Protein AF-A0A2U1AQZ0-F1 (afdb_monomer_lite)

Secondary structure (DSSP, 8-state):
---------PPPTTSHHHHHHHHT--HHHHHHHHHHHHHHH--SSS-EESSPPPTT--EEEEEE-SSS-EE-TT-TTEEEEEEEEEEEEEGGGTHHHHHHHHHHT--SS--EEE-TTS-EEEEEEEEE---EEEEEEETTEEEEEEEEEEEEEEEEEEEE--GGGS---S-HHHHHHHHHHHH--HHHHHHHHHHHH-S-EESSPPSSSSEEEEEEEEE-----SS-EEEEEEEEEEESSTHHHHHHHHHHHTT-SEEEEEEE-TTS-EEEEEEEEE-SPPEEEEEEETTEEEEEEEEEEEEEE-TTT-B--GGGSPP---S--------HHHHHHHHHHHHHHHHTPEEPTT-SSSS--SPPTT--S-EEEEEEEEEEE-SSTT-EEEEEEEEEEES-HHHHHHHHHHHHTT-SEEEEEETTEEEEEEEEPPPEEEEEEETTEEEEEEEEEEEEEE-

Radius of gyration: 31.68 Å; chains: 1; bounding box: 84×57×79 Å

pLDDT: mean 73.65, std 16.55, range [21.44, 95.81]

Sequence (458 aa):
MMPDIQDVFLPDSSSNAAAELRRSVSARAVQNAVRDYLAANWCGSSPVTCDELPVDGDGIAVVFHSEGPVKSDQSGDLLSFVFNVTGRGAARVNFRDCFARLAAGCPEWGGKVTTQAGSEVWLHSLAAGSVSFEGREHQGVVKEFGSFTLTAEVAMSGSTFTPGECPEEEGAENAEKRLAYRAVDSGVVETALAAWFGGCTAGTLPEFGESVAVRVVSAEPFETAEHRDYTAKLEGRSVRGAAFLREMEERYNRLPVSGVTVALPGGSQVVFSALTADDNLEFGLETLLGCEFQTASFRFKVQIDPAESSFVPADYPEVIPPDRSAGRLNGVRLERALAGMIASQLRLKVDREVVRGGFGAPLPDASEPAVAAELTGLEAVNCPSGWKLTFTATLRDSDRTRLLDRLFLLESLLPRYEFMLDGFEVAALCKKSAALKSVSDRGRTLHQAQFPMELTIV

Foldseek 3Di:
DDPPPDPPPDDDLQDLVLQVLVLQDAPLVVLLQVLQVLQVLQPFPFHEEQDPAPLPGWYKHKYWDDPDWDDDPPDSQKTKTKTKIKGKDAPVRCCVVRVVCSQVVFDQAFAWGAGPLGKTWGFGGKHKADKDWDWDQRPNGTMIMIIIMIMTMTGSVGTGHDPVRHDDDDDPVLVVLVVLLVVPRQQLVQLQVCQVLDQADRDDDFPDDWGKGKGFRHWDHCPDSFKTKTKMKIKTKAPPPPVVVVSLVVSQVVPWDAFDWGADPQGWIWTWRTKHFPFDKDWDWDQDQNDIIIMIMGMIMTITGSVPTDDDPVSRPPPLPPDDDADPPPQVLLQVLVQVVLCVQLVFDADPPDPAFDDDDDDPPPQGKYKGKHFDDWDATPDSHKIKTKIKMKIKHLDPVSVVVSVVSVVVVPFDAQDDRPNFTWGTKHKDDKDWDWDDDPNGIMIMIIIMMIIMTD

Structure (mmCIF, N/CA/C/O backbone):
data_AF-A0A2U1AQZ0-F1
#
_entry.id   AF-A0A2U1AQZ0-F1
#
loop_
_atom_site.group_PDB
_atom_site.id
_atom_site.type_symbol
_atom_site.label_atom_id
_atom_site.label_alt_id
_atom_site.label_comp_id
_atom_site.label_asym_id
_atom_site.label_entity_id
_atom_site.label_seq_id
_atom_site.pdbx_PDB_ins_code
_atom_site.Cartn_x
_atom_site.Cartn_y
_atom_site.Cartn_z
_atom_site.occupancy
_atom_site.B_iso_or_equiv
_atom_site.auth_seq_id
_atom_site.auth_comp_id
_atom_site.auth_asym_id
_atom_site.auth_atom_id
_atom_site.pdbx_PDB_model_num
ATOM 1 N N . MET A 1 1 ? 2.197 35.858 -16.965 1.00 24.55 1 MET A N 1
ATOM 2 C CA . MET A 1 1 ? 1.067 34.935 -16.742 1.00 24.55 1 MET A CA 1
ATOM 3 C C . MET A 1 1 ? 1.687 33.607 -16.385 1.00 24.55 1 MET A C 1
ATOM 5 O O . MET A 1 1 ? 2.339 33.030 -17.243 1.00 24.55 1 MET A O 1
ATOM 9 N N . MET A 1 2 ? 1.622 33.218 -15.112 1.00 21.44 2 MET A N 1
ATOM 10 C CA . MET A 1 2 ? 1.990 31.858 -14.721 1.00 21.44 2 MET A CA 1
ATOM 11 C C . MET A 1 2 ? 0.925 30.904 -15.276 1.00 21.44 2 MET A C 1
ATOM 13 O O . MET A 1 2 ? -0.240 31.305 -15.306 1.00 21.44 2 MET A O 1
ATOM 17 N N . PRO A 1 3 ? 1.289 29.709 -15.765 1.00 24.69 3 PRO A N 1
ATOM 18 C CA . PRO A 1 3 ? 0.288 28.708 -16.084 1.00 24.69 3 PRO A CA 1
ATOM 19 C C . PRO A 1 3 ? -0.405 28.284 -14.786 1.00 24.69 3 PRO A C 1
ATOM 21 O O . PRO A 1 3 ? 0.263 28.100 -13.769 1.00 24.69 3 PRO A O 1
ATOM 24 N N . ASP A 1 4 ? -1.733 28.170 -14.833 1.00 23.14 4 ASP A N 1
ATOM 25 C CA . ASP A 1 4 ? -2.540 27.556 -13.782 1.00 23.14 4 ASP A CA 1
ATOM 26 C C . ASP A 1 4 ? -2.003 26.143 -13.523 1.00 23.14 4 ASP A C 1
ATOM 28 O O . ASP A 1 4 ? -2.201 25.227 -14.324 1.00 23.14 4 ASP A O 1
ATOM 32 N N . ILE A 1 5 ? -1.289 25.977 -12.410 1.00 26.52 5 ILE A N 1
ATOM 33 C CA . ILE A 1 5 ? -0.999 24.668 -11.840 1.00 26.52 5 ILE A CA 1
ATOM 34 C C . ILE A 1 5 ? -2.346 24.194 -11.302 1.00 26.52 5 ILE A C 1
ATOM 36 O O . ILE A 1 5 ? -2.809 24.667 -10.268 1.00 26.52 5 ILE A O 1
ATOM 40 N N . GLN A 1 6 ? -3.027 23.333 -12.059 1.00 24.72 6 GLN A N 1
ATOM 41 C CA . GLN A 1 6 ? -4.117 22.544 -11.497 1.00 24.72 6 GLN A CA 1
ATOM 42 C C . GLN A 1 6 ? -3.544 21.826 -10.274 1.00 24.72 6 GLN A C 1
ATOM 44 O O . GLN A 1 6 ? -2.473 21.231 -10.383 1.00 24.72 6 GLN A O 1
ATOM 49 N N . ASP A 1 7 ? -4.215 21.921 -9.126 1.00 24.97 7 ASP A N 1
ATOM 50 C CA . ASP A 1 7 ? -3.864 21.170 -7.920 1.00 24.97 7 ASP A CA 1
ATOM 51 C C . ASP A 1 7 ? -3.993 19.669 -8.227 1.00 24.97 7 ASP A C 1
ATOM 53 O O . ASP A 1 7 ? -5.033 19.041 -8.021 1.00 24.97 7 ASP A O 1
ATOM 57 N N . VAL A 1 8 ? -2.936 19.097 -8.802 1.00 31.83 8 VAL A N 1
ATOM 58 C CA . VAL A 1 8 ? -2.781 17.663 -9.002 1.00 31.83 8 VAL A CA 1
ATOM 59 C C . VAL A 1 8 ? -2.439 17.097 -7.635 1.00 31.83 8 VAL A C 1
ATOM 61 O O . VAL A 1 8 ? -1.357 17.329 -7.099 1.00 31.83 8 VAL A O 1
ATOM 64 N N . PHE A 1 9 ? -3.398 16.388 -7.048 1.00 30.55 9 PHE A N 1
ATOM 65 C CA . PHE A 1 9 ? -3.202 15.702 -5.782 1.00 30.55 9 PHE A CA 1
ATOM 66 C C . PHE A 1 9 ? -2.144 14.612 -5.984 1.00 30.55 9 PHE A C 1
ATOM 68 O O . PHE A 1 9 ? -2.383 13.613 -6.664 1.00 30.55 9 PHE A O 1
ATOM 75 N N . LEU A 1 10 ? -0.949 14.839 -5.441 1.00 35.53 10 LEU A N 1
ATOM 76 C CA . LEU A 1 10 ? 0.139 13.875 -5.494 1.00 35.53 10 LEU A CA 1
ATOM 77 C C . LEU A 1 10 ? -0.144 12.766 -4.478 1.00 35.53 10 LEU A C 1
ATOM 79 O O . LEU A 1 10 ? -0.310 13.057 -3.291 1.00 35.53 10 LEU A O 1
ATOM 83 N N . PRO A 1 11 ? -0.218 11.502 -4.913 1.00 31.84 11 PRO A N 1
ATOM 84 C CA . PRO A 1 11 ? -0.421 10.401 -3.996 1.00 31.84 11 PRO A CA 1
ATOM 85 C C . PRO A 1 11 ? 0.863 10.206 -3.171 1.00 31.84 11 PRO A C 1
ATOM 87 O O . PRO A 1 11 ? 1.969 10.476 -3.649 1.00 31.84 11 PRO A O 1
ATOM 90 N N . ASP A 1 12 ? 0.726 9.774 -1.915 1.00 38.12 12 ASP A N 1
ATOM 91 C CA . ASP A 1 12 ? 1.851 9.675 -0.978 1.00 38.12 12 ASP A CA 1
ATOM 92 C C . ASP A 1 12 ? 3.041 8.918 -1.577 1.00 38.12 12 ASP A C 1
ATOM 94 O O . ASP A 1 12 ? 2.874 7.992 -2.370 1.00 38.12 12 ASP A O 1
ATOM 98 N N . SER A 1 13 ? 4.270 9.268 -1.185 1.00 36.22 13 SER A N 1
ATOM 99 C CA . SER A 1 13 ? 5.472 8.684 -1.804 1.00 36.22 13 SER A CA 1
ATOM 100 C C . SER A 1 13 ? 5.581 7.152 -1.668 1.00 36.22 13 SER A C 1
ATOM 102 O O . SER A 1 13 ? 6.333 6.538 -2.430 1.00 36.22 13 SER A O 1
ATOM 104 N N . SER A 1 14 ? 4.817 6.563 -0.742 1.00 36.66 14 SER A N 1
ATOM 105 C CA . SER A 1 14 ? 4.641 5.131 -0.468 1.00 36.66 14 SER A CA 1
ATOM 106 C C . SER A 1 14 ? 3.403 4.499 -1.132 1.00 36.66 14 SER A C 1
ATOM 108 O O . SER A 1 14 ? 3.112 3.335 -0.874 1.00 36.66 14 SER A O 1
ATOM 110 N N . SER A 1 15 ? 2.651 5.248 -1.940 1.00 35.75 15 SER A N 1
ATOM 111 C CA . SER A 1 15 ? 1.410 4.798 -2.583 1.00 35.75 15 SER A CA 1
ATOM 112 C C . SER A 1 15 ? 1.653 4.084 -3.919 1.00 35.75 15 SER A C 1
ATOM 114 O O . SER A 1 15 ? 2.609 4.379 -4.642 1.00 35.75 15 SER A O 1
ATOM 116 N N . ASN A 1 16 ? 0.725 3.198 -4.295 1.00 39.28 16 ASN A N 1
ATOM 117 C CA . ASN A 1 16 ? 0.753 2.485 -5.577 1.00 39.28 16 ASN A CA 1
ATOM 118 C C . ASN A 1 16 ? 0.680 3.434 -6.782 1.00 39.28 16 ASN A C 1
ATOM 120 O O . ASN A 1 16 ? 1.383 3.218 -7.762 1.00 39.28 16 ASN A O 1
ATOM 124 N N . ALA A 1 17 ? -0.065 4.538 -6.681 1.00 38.0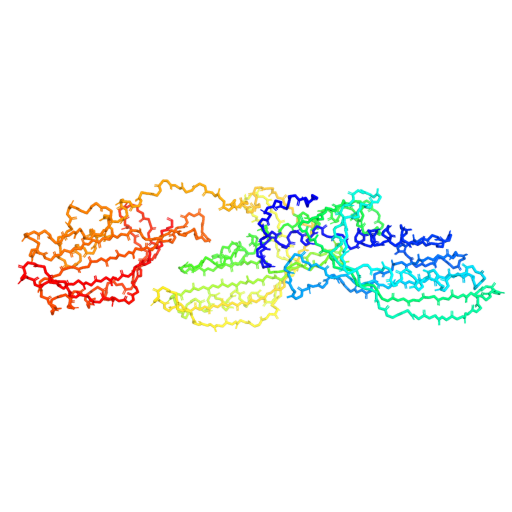9 17 ALA A N 1
ATOM 125 C CA . ALA A 1 17 ? -0.140 5.544 -7.740 1.00 38.09 17 ALA A CA 1
ATOM 126 C C . ALA A 1 17 ? 1.193 6.304 -7.925 1.00 38.09 17 ALA A C 1
ATOM 128 O O . ALA A 1 17 ? 1.600 6.577 -9.053 1.00 38.09 17 ALA A O 1
ATOM 129 N N . ALA A 1 18 ? 1.937 6.572 -6.842 1.00 40.16 18 ALA A N 1
ATOM 130 C CA . ALA A 1 18 ? 3.296 7.114 -6.938 1.00 40.16 18 ALA A CA 1
ATOM 131 C C . ALA A 1 18 ? 4.286 6.084 -7.514 1.00 40.16 18 ALA A C 1
ATOM 133 O O . ALA A 1 18 ? 5.198 6.446 -8.259 1.00 40.16 18 ALA A O 1
ATOM 134 N N . ALA A 1 19 ? 4.113 4.797 -7.198 1.00 42.16 19 ALA A N 1
ATOM 135 C CA . ALA A 1 19 ? 4.908 3.719 -7.779 1.00 42.16 19 ALA A CA 1
ATOM 136 C C . ALA A 1 19 ? 4.628 3.539 -9.283 1.00 42.16 19 ALA A C 1
ATOM 138 O O . ALA A 1 19 ? 5.570 3.394 -10.055 1.00 42.16 19 ALA A O 1
ATOM 139 N N . GLU A 1 20 ? 3.373 3.609 -9.726 1.00 46.31 20 GLU A N 1
ATOM 140 C CA . GLU A 1 20 ? 2.982 3.555 -11.142 1.00 46.31 20 GLU A CA 1
ATOM 141 C C . GLU A 1 20 ? 3.477 4.754 -11.953 1.00 46.31 20 GLU A C 1
ATOM 143 O O . GLU A 1 20 ? 4.012 4.574 -13.049 1.00 46.31 20 GLU A O 1
ATOM 148 N N . LEU A 1 21 ? 3.399 5.965 -11.394 1.00 45.94 21 LEU A N 1
ATOM 149 C CA . LEU A 1 21 ? 3.997 7.156 -12.001 1.00 45.94 21 LEU A CA 1
ATOM 150 C C . LEU A 1 21 ? 5.502 6.955 -12.237 1.00 45.94 21 LEU A C 1
ATOM 152 O O . LEU A 1 21 ? 5.993 7.233 -13.330 1.00 45.94 21 LEU A O 1
ATOM 156 N N . ARG A 1 22 ? 6.226 6.369 -11.274 1.00 50.69 22 ARG A N 1
ATOM 157 C CA . ARG A 1 22 ? 7.652 6.014 -11.423 1.00 50.69 22 ARG A CA 1
ATOM 158 C C . ARG A 1 22 ? 7.890 4.893 -12.444 1.00 50.69 22 ARG A C 1
ATOM 160 O O . ARG A 1 22 ? 8.871 4.959 -13.178 1.00 50.69 22 ARG A O 1
ATOM 167 N N . ARG A 1 23 ? 6.988 3.903 -12.547 1.00 48.38 23 ARG A N 1
ATOM 168 C CA . ARG A 1 23 ? 7.045 2.814 -13.554 1.00 48.38 23 ARG A CA 1
ATOM 169 C C . ARG A 1 23 ? 6.947 3.326 -14.994 1.00 48.38 23 ARG A C 1
ATOM 171 O O . ARG A 1 23 ? 7.411 2.644 -15.904 1.00 48.38 23 ARG A O 1
ATOM 178 N N . SER A 1 24 ? 6.353 4.501 -15.209 1.00 50.03 24 SER A N 1
ATOM 179 C CA . SER A 1 24 ? 6.234 5.112 -16.538 1.00 50.03 24 SER A CA 1
ATOM 180 C C . SER A 1 24 ? 7.510 5.816 -17.020 1.00 50.03 24 SER A C 1
ATOM 182 O O . SER A 1 24 ? 7.610 6.154 -18.199 1.00 50.03 24 SER A O 1
ATOM 184 N N . VAL A 1 25 ? 8.501 6.015 -16.143 1.00 58.69 25 VAL A N 1
ATOM 185 C CA . VAL A 1 25 ? 9.704 6.791 -16.460 1.00 58.69 25 VAL A CA 1
ATOM 186 C C . VAL A 1 25 ? 10.656 5.992 -17.331 1.00 58.69 25 VAL A C 1
ATOM 188 O O . VAL A 1 25 ? 11.231 4.991 -16.907 1.00 58.69 25 VAL A O 1
ATOM 191 N N . SER A 1 26 ? 10.882 6.472 -18.551 1.00 65.50 26 SER A N 1
ATOM 192 C CA . SER A 1 26 ? 11.928 5.936 -19.417 1.00 65.50 26 SER A CA 1
ATOM 193 C C . SER A 1 26 ? 13.223 6.720 -19.209 1.00 65.50 26 SER A C 1
ATOM 195 O O . SER A 1 26 ? 13.320 7.876 -19.619 1.00 65.50 26 SER A O 1
ATOM 197 N N . ALA A 1 27 ? 14.249 6.089 -18.624 1.00 69.38 27 ALA A N 1
ATOM 198 C CA . ALA A 1 27 ? 15.579 6.694 -18.480 1.00 69.38 27 ALA A CA 1
ATOM 199 C C . ALA A 1 27 ? 16.153 7.156 -19.833 1.00 69.38 27 ALA A C 1
ATOM 201 O O . ALA A 1 27 ? 16.787 8.204 -19.918 1.00 69.38 27 ALA A O 1
ATOM 202 N N . ARG A 1 28 ? 15.849 6.426 -20.914 1.00 71.88 28 ARG A N 1
ATOM 203 C CA . ARG A 1 28 ? 16.231 6.783 -22.285 1.00 71.88 28 ARG A CA 1
ATOM 204 C C . ARG A 1 28 ? 15.415 7.959 -22.836 1.00 71.88 28 ARG A C 1
ATOM 206 O O . ARG A 1 28 ? 15.978 8.783 -23.547 1.00 71.88 28 ARG A O 1
ATOM 213 N N . ALA A 1 29 ? 14.151 8.124 -22.446 1.00 73.25 29 ALA A N 1
ATOM 214 C CA . ALA A 1 29 ? 13.394 9.340 -22.763 1.00 73.25 29 ALA A CA 1
ATOM 215 C C . ALA A 1 29 ? 13.945 10.565 -22.014 1.00 73.25 29 ALA A C 1
ATOM 217 O O . ALA A 1 29 ? 14.075 11.635 -22.601 1.00 73.25 29 ALA A O 1
ATOM 218 N N . VAL A 1 30 ? 14.347 10.408 -20.746 1.00 77.81 30 VAL A N 1
ATOM 219 C CA . VAL A 1 30 ? 15.027 11.480 -19.995 1.00 77.81 30 VAL A CA 1
ATOM 220 C C . VAL A 1 30 ? 16.385 11.797 -20.631 1.00 77.81 30 VAL A C 1
ATOM 222 O O . VAL A 1 30 ? 16.708 12.963 -20.831 1.00 77.81 30 VAL A O 1
ATOM 225 N N . GLN A 1 31 ? 17.150 10.784 -21.043 1.00 80.38 31 GLN A N 1
ATOM 226 C CA . GLN A 1 31 ? 18.406 10.959 -21.778 1.00 80.38 31 GLN A CA 1
ATOM 227 C C . GLN A 1 31 ? 18.198 11.686 -23.118 1.00 80.38 31 GLN A C 1
ATOM 229 O O . GLN A 1 31 ? 18.979 12.575 -23.454 1.00 80.38 31 GLN A O 1
ATOM 234 N N . ASN A 1 32 ? 17.137 11.357 -23.863 1.00 81.25 32 ASN A N 1
ATOM 235 C CA . ASN A 1 32 ? 16.750 12.052 -25.093 1.00 81.25 32 ASN A CA 1
ATOM 236 C C . ASN A 1 32 ? 16.356 13.507 -24.816 1.00 81.25 32 ASN A C 1
ATOM 238 O O . ASN A 1 32 ? 16.777 14.395 -25.551 1.00 81.25 32 ASN A O 1
ATOM 242 N N . ALA A 1 33 ? 15.611 13.770 -23.741 1.00 82.81 33 ALA A N 1
ATOM 243 C CA . ALA A 1 33 ? 15.242 15.124 -23.340 1.00 82.81 33 ALA A CA 1
ATOM 244 C C . ALA A 1 33 ? 16.472 15.953 -22.942 1.00 82.81 33 ALA A C 1
ATOM 246 O O . ALA A 1 33 ? 16.607 17.099 -23.365 1.00 82.81 33 ALA A O 1
ATOM 247 N N . VAL A 1 34 ? 17.412 15.369 -22.194 1.00 85.62 34 VAL A N 1
ATOM 248 C CA . VAL A 1 34 ? 18.686 16.018 -21.853 1.00 85.62 34 VAL A CA 1
ATOM 249 C C . VAL A 1 34 ? 19.531 16.253 -23.108 1.00 85.62 34 VAL A C 1
ATOM 251 O O . VAL A 1 34 ? 20.087 17.339 -23.264 1.00 85.62 34 VAL A O 1
ATOM 254 N N . ARG A 1 35 ? 19.594 15.297 -24.045 1.00 87.31 35 ARG A N 1
ATOM 255 C CA . ARG A 1 35 ? 20.245 15.492 -25.352 1.00 87.31 35 ARG A CA 1
ATOM 256 C C . ARG A 1 35 ? 19.617 16.657 -26.108 1.00 87.31 35 ARG A C 1
ATOM 258 O O . ARG A 1 35 ? 20.353 17.524 -26.563 1.00 87.31 35 ARG A O 1
ATOM 265 N N . ASP A 1 36 ? 18.295 16.684 -26.246 1.00 85.50 36 ASP A N 1
ATOM 266 C CA . ASP A 1 36 ? 17.582 17.713 -27.012 1.00 85.50 36 ASP A CA 1
ATOM 267 C C . ASP A 1 36 ? 17.737 19.094 -26.362 1.00 85.50 36 ASP A C 1
ATOM 269 O O . ASP A 1 36 ? 17.965 20.090 -27.052 1.00 85.50 36 ASP A O 1
ATOM 273 N N . TYR A 1 37 ? 17.742 19.141 -25.028 1.00 85.75 37 TYR A N 1
ATOM 274 C CA . TYR A 1 37 ? 18.071 20.337 -24.262 1.00 85.75 37 TYR A CA 1
ATOM 275 C C . TYR A 1 37 ? 19.505 20.820 -24.525 1.00 85.75 37 TYR A C 1
ATOM 277 O O . TYR A 1 37 ? 19.726 21.996 -24.828 1.00 85.75 37 TYR A O 1
ATOM 285 N N . LEU A 1 38 ? 20.498 19.931 -24.425 1.00 85.44 38 LEU A N 1
ATOM 286 C CA . LEU A 1 38 ? 21.899 20.285 -24.660 1.00 85.44 38 LEU A CA 1
ATOM 287 C C . LEU A 1 38 ? 22.142 20.661 -26.123 1.00 85.44 38 LEU A C 1
ATOM 289 O O . LEU A 1 38 ? 22.879 21.606 -26.376 1.00 85.44 38 LEU A O 1
ATOM 293 N N . ALA A 1 39 ? 21.487 19.999 -27.076 1.00 84.56 39 ALA A N 1
ATOM 294 C CA . ALA A 1 39 ? 21.548 20.332 -28.496 1.00 84.56 39 ALA A CA 1
ATOM 295 C C . ALA A 1 39 ? 21.001 21.738 -28.780 1.00 84.56 39 ALA A C 1
ATOM 297 O O . ALA A 1 39 ? 21.612 22.482 -29.543 1.00 84.56 39 ALA A O 1
ATOM 298 N N . ALA A 1 40 ? 19.899 22.133 -28.133 1.00 82.62 40 ALA A N 1
ATOM 299 C CA . ALA A 1 40 ? 19.335 23.476 -28.267 1.00 82.62 40 ALA A CA 1
ATOM 300 C C . ALA A 1 40 ? 20.253 24.575 -27.698 1.00 82.62 40 ALA A C 1
ATOM 302 O O . ALA A 1 40 ? 20.236 25.706 -28.182 1.00 82.62 40 ALA A O 1
ATOM 303 N N . ASN A 1 41 ? 21.064 24.243 -26.689 1.00 80.81 41 ASN A N 1
ATOM 304 C CA . ASN A 1 41 ? 21.985 25.172 -26.025 1.00 80.81 41 ASN A CA 1
ATOM 305 C C . ASN A 1 41 ? 23.441 25.051 -26.515 1.00 80.81 41 ASN A C 1
ATOM 307 O O . ASN A 1 41 ? 24.318 25.812 -26.093 1.00 80.81 41 ASN A O 1
ATOM 311 N N . TRP A 1 42 ? 23.719 24.110 -27.418 1.00 83.06 42 TRP A N 1
ATOM 312 C CA . TRP A 1 42 ? 25.041 23.882 -27.979 1.00 83.06 42 TRP A CA 1
ATOM 313 C C . TRP A 1 42 ? 25.327 24.866 -29.114 1.00 83.06 42 TRP A C 1
ATOM 315 O O . TRP A 1 42 ? 24.656 24.892 -30.139 1.00 83.06 42 TRP A O 1
ATOM 325 N N . CYS A 1 43 ? 26.368 25.680 -28.936 1.00 77.25 43 CYS A N 1
ATOM 326 C CA . CYS A 1 43 ? 26.797 26.672 -29.926 1.00 77.25 43 CYS A CA 1
ATOM 327 C C . CYS A 1 43 ? 27.889 26.164 -30.885 1.00 77.25 43 CYS A C 1
ATOM 329 O O . CYS A 1 43 ? 28.376 26.933 -31.716 1.00 77.25 43 CYS A O 1
ATOM 331 N N . GLY A 1 44 ? 28.290 24.894 -30.769 1.00 75.00 44 GLY A N 1
ATOM 332 C CA . GLY A 1 44 ? 29.215 24.251 -31.700 1.00 75.00 44 GLY A CA 1
ATOM 333 C C . GLY A 1 44 ? 28.496 23.621 -32.897 1.00 75.00 44 GLY A C 1
ATOM 334 O O . GLY A 1 44 ? 27.292 23.400 -32.883 1.00 75.00 44 GLY A O 1
ATOM 335 N N . SER A 1 45 ? 29.246 23.309 -33.954 1.00 70.25 45 SER A N 1
ATOM 336 C CA . SER A 1 45 ? 28.699 22.721 -35.188 1.00 70.25 45 SER A CA 1
ATOM 337 C C . SER A 1 45 ? 28.544 21.196 -35.146 1.00 70.25 45 SER A C 1
ATOM 339 O O . SER A 1 45 ? 28.016 20.608 -36.086 1.00 70.25 45 SER A O 1
ATOM 341 N N . SER A 1 46 ? 29.064 20.547 -34.105 1.00 80.62 46 SER A N 1
ATOM 342 C CA . SER A 1 46 ? 29.073 19.087 -33.984 1.00 80.62 46 SER A CA 1
ATOM 343 C C . SER A 1 46 ? 27.786 18.564 -33.330 1.00 80.62 46 SER A C 1
ATOM 345 O O . SER A 1 46 ? 27.225 19.263 -32.487 1.00 80.62 46 SER A O 1
ATOM 347 N N . PRO A 1 47 ? 27.322 17.350 -33.672 1.00 81.88 47 PRO A N 1
ATOM 348 C CA . PRO A 1 47 ? 26.091 16.782 -33.125 1.00 81.88 47 PRO A CA 1
ATOM 349 C C . PRO A 1 47 ? 26.190 16.452 -31.627 1.00 81.88 47 PRO A C 1
ATOM 351 O O . PRO A 1 47 ? 27.268 16.147 -31.112 1.00 81.88 47 PRO A O 1
ATOM 354 N N . VAL A 1 48 ? 25.036 16.463 -30.952 1.00 82.88 48 VAL A N 1
ATOM 355 C CA . VAL A 1 48 ? 24.847 15.944 -29.588 1.00 82.88 48 VAL A CA 1
ATOM 356 C C . VAL A 1 48 ? 24.097 14.614 -29.679 1.00 82.88 48 VAL A C 1
ATOM 358 O O . VAL A 1 48 ? 23.080 14.518 -30.363 1.00 82.88 48 VAL A O 1
ATOM 361 N N . THR A 1 49 ? 24.603 13.584 -29.011 1.00 82.19 49 THR A N 1
ATOM 362 C CA . THR A 1 49 ? 24.150 12.188 -29.120 1.00 82.19 49 THR A CA 1
ATOM 363 C C . THR A 1 49 ? 23.933 11.574 -27.736 1.00 82.19 49 THR A C 1
ATOM 365 O O . THR A 1 49 ? 24.444 12.088 -26.743 1.00 82.19 49 THR A O 1
ATOM 368 N N . CYS A 1 50 ? 23.145 10.500 -27.656 1.00 72.38 50 CYS A N 1
ATOM 369 C CA . CYS A 1 50 ? 22.863 9.776 -26.407 1.00 72.38 50 CYS A CA 1
ATOM 370 C C . CYS A 1 50 ? 23.798 8.575 -26.180 1.00 72.38 50 CYS A C 1
ATOM 372 O O . CYS A 1 50 ? 23.709 7.920 -25.149 1.00 72.38 50 CYS A O 1
ATOM 374 N N . ASP A 1 51 ? 24.673 8.270 -27.134 1.00 75.00 51 ASP A N 1
ATOM 375 C CA . ASP A 1 51 ? 25.533 7.088 -27.105 1.00 75.00 51 ASP A CA 1
ATOM 376 C C . ASP A 1 51 ? 26.997 7.521 -27.188 1.00 75.00 51 ASP A C 1
ATOM 378 O O . ASP A 1 51 ? 27.286 8.681 -27.493 1.00 75.00 51 ASP A O 1
ATOM 382 N N . GLU A 1 52 ? 27.926 6.612 -26.886 1.00 74.62 52 GLU A N 1
ATOM 383 C CA . GLU A 1 52 ? 29.354 6.916 -26.974 1.00 74.62 52 GLU A CA 1
ATOM 384 C C . GLU A 1 52 ? 29.723 7.468 -28.356 1.00 74.62 52 GLU A C 1
ATOM 386 O O . GLU A 1 52 ? 29.233 7.012 -29.394 1.00 74.62 52 GLU A O 1
ATOM 391 N N . LEU A 1 53 ? 30.607 8.470 -28.376 1.00 75.62 53 LEU A N 1
ATOM 392 C CA . LEU A 1 53 ? 31.008 9.099 -29.628 1.00 75.62 53 LEU A CA 1
ATOM 393 C C . LEU A 1 53 ? 31.669 8.063 -30.551 1.00 75.62 53 LEU A C 1
ATOM 395 O O . LEU A 1 53 ? 32.628 7.404 -30.136 1.00 75.62 53 LEU A O 1
ATOM 399 N N . PRO A 1 54 ? 31.235 7.955 -31.821 1.00 72.00 54 PRO A N 1
ATOM 400 C CA . PRO A 1 54 ? 31.842 7.030 -32.766 1.00 72.00 54 PRO A CA 1
ATOM 401 C C . PRO A 1 54 ? 33.325 7.349 -32.940 1.00 72.00 54 PRO A C 1
ATOM 403 O O . PRO A 1 54 ? 33.741 8.508 -32.866 1.00 72.00 54 PRO A O 1
ATOM 406 N N . VAL A 1 55 ? 34.141 6.333 -33.225 1.00 68.81 55 VAL A N 1
ATOM 407 C CA . VAL A 1 55 ? 35.609 6.464 -33.291 1.00 68.81 55 VAL A CA 1
ATOM 408 C C . VAL A 1 55 ? 36.054 7.588 -34.240 1.00 68.81 55 VAL A C 1
ATOM 410 O O . VAL A 1 55 ? 37.000 8.301 -33.906 1.00 68.81 55 VAL A O 1
ATOM 413 N N . ASP A 1 56 ? 35.297 7.849 -35.309 1.00 68.81 56 ASP A N 1
ATOM 414 C CA . ASP A 1 56 ? 35.637 8.820 -36.360 1.00 68.81 56 ASP A CA 1
ATOM 415 C C . ASP A 1 56 ? 34.853 10.156 -36.285 1.00 68.81 56 ASP A C 1
ATOM 417 O O . ASP A 1 56 ? 35.146 11.081 -37.042 1.00 68.81 56 ASP A O 1
ATOM 421 N N . GLY A 1 57 ? 33.857 10.300 -35.394 1.00 71.94 57 GLY A N 1
ATOM 422 C CA . GLY A 1 57 ? 32.947 11.465 -35.363 1.00 71.94 57 GLY A CA 1
ATOM 423 C C . GLY A 1 57 ? 33.142 12.435 -34.190 1.00 71.94 57 GLY A C 1
ATOM 424 O O . GLY A 1 57 ? 33.191 12.025 -33.036 1.00 71.94 57 GLY A O 1
ATOM 425 N N . ASP A 1 58 ? 33.253 13.735 -34.451 1.00 81.69 58 ASP A N 1
ATOM 426 C CA . ASP A 1 58 ? 33.296 14.757 -33.391 1.00 81.69 58 ASP A CA 1
ATOM 427 C C . ASP A 1 58 ? 31.889 15.132 -32.920 1.00 81.69 58 ASP A C 1
ATOM 429 O O . ASP A 1 58 ? 30.936 15.062 -33.694 1.00 81.69 58 ASP A O 1
ATOM 433 N N . GLY A 1 59 ? 31.748 15.547 -31.662 1.00 84.38 59 GLY A N 1
ATOM 434 C CA . GLY A 1 59 ? 30.431 15.756 -31.066 1.00 84.38 59 GLY A CA 1
ATOM 435 C C . GLY A 1 59 ? 30.436 15.790 -29.550 1.00 84.38 59 GLY A C 1
ATOM 436 O O . GLY A 1 59 ? 31.488 15.857 -28.913 1.00 84.38 59 GLY A O 1
ATOM 437 N N . ILE A 1 60 ? 29.228 15.739 -29.001 1.00 85.50 60 ILE A N 1
ATOM 438 C CA . ILE A 1 60 ? 28.950 15.557 -27.579 1.00 85.50 60 ILE A CA 1
ATOM 439 C C . ILE A 1 60 ? 28.142 14.272 -27.418 1.00 85.50 60 ILE A C 1
ATOM 441 O O . ILE A 1 60 ? 27.196 14.034 -28.166 1.00 85.50 60 ILE A O 1
ATOM 445 N N . ALA A 1 61 ? 28.505 13.456 -26.442 1.00 85.06 61 ALA A N 1
ATOM 446 C CA . ALA A 1 61 ? 27.755 12.293 -26.007 1.00 85.06 61 ALA A CA 1
ATOM 447 C C . ALA A 1 61 ? 27.247 12.514 -24.584 1.00 85.06 61 ALA A C 1
ATOM 449 O O . ALA A 1 61 ? 27.993 12.943 -23.702 1.00 85.06 61 ALA A O 1
ATOM 450 N N . VAL A 1 62 ? 25.973 12.208 -24.373 1.00 84.19 62 VAL A N 1
ATOM 451 C CA . VAL A 1 62 ? 25.297 12.232 -23.078 1.00 84.19 62 VAL A CA 1
ATOM 452 C C . VAL A 1 62 ? 25.027 10.791 -22.700 1.00 84.19 62 VAL A C 1
ATOM 454 O O . VAL A 1 62 ? 24.103 10.188 -23.235 1.00 84.19 62 VAL A O 1
ATOM 457 N N . VAL A 1 63 ? 25.819 10.236 -21.792 1.00 79.81 63 VAL A N 1
ATOM 458 C CA . VAL A 1 63 ? 25.722 8.828 -21.389 1.00 79.81 63 VAL A CA 1
ATOM 459 C C . VAL A 1 63 ? 25.182 8.751 -19.968 1.00 79.81 63 VAL A C 1
ATOM 461 O O . VAL A 1 63 ? 25.520 9.581 -19.130 1.00 79.81 63 VAL A O 1
ATOM 464 N N . PHE A 1 64 ? 24.321 7.784 -19.677 1.00 74.00 64 PHE A N 1
ATOM 465 C CA . PHE A 1 64 ? 23.817 7.587 -18.320 1.00 74.00 64 PHE A CA 1
ATOM 466 C C . PHE A 1 64 ? 24.938 7.108 -17.380 1.00 74.00 64 PHE A C 1
ATOM 468 O O . PHE A 1 64 ? 25.766 6.293 -17.781 1.00 74.00 64 PHE A O 1
ATOM 475 N N . HIS A 1 65 ? 25.010 7.644 -16.156 1.00 61.41 65 HIS A N 1
ATOM 476 C CA . HIS A 1 65 ? 26.135 7.416 -15.234 1.00 61.41 65 HIS A CA 1
ATOM 477 C C . HIS A 1 65 ? 25.774 6.608 -13.972 1.00 61.41 65 HIS A C 1
ATOM 479 O O . HIS A 1 65 ? 26.649 6.394 -13.138 1.00 61.41 65 HIS A O 1
ATOM 485 N N . SER A 1 66 ? 24.530 6.143 -13.801 1.00 54.00 66 SER A N 1
ATOM 486 C CA . SER A 1 66 ? 24.113 5.378 -12.609 1.00 54.00 66 SER A CA 1
ATOM 487 C C . SER A 1 66 ? 23.285 4.127 -12.932 1.00 54.00 66 SER A C 1
ATOM 489 O O . SER A 1 66 ? 22.833 3.942 -14.055 1.00 54.00 66 SER A O 1
ATOM 491 N N . GLU A 1 67 ? 23.065 3.274 -11.925 1.00 48.53 67 GLU A N 1
ATOM 492 C CA . GLU A 1 67 ? 22.213 2.066 -11.976 1.00 48.53 67 GLU A CA 1
ATOM 493 C C . GLU A 1 67 ? 20.696 2.385 -11.959 1.00 48.53 67 GLU A C 1
ATOM 495 O O . GLU A 1 67 ? 19.863 1.488 -11.928 1.00 48.53 67 GLU A O 1
ATOM 500 N N . GLY A 1 68 ? 20.301 3.665 -12.003 1.00 49.72 68 GLY A N 1
ATOM 501 C CA . GLY A 1 68 ? 18.894 4.084 -12.003 1.00 49.72 68 GLY A CA 1
ATOM 502 C C . GLY A 1 68 ? 18.660 5.476 -11.399 1.00 49.72 68 GLY A C 1
ATOM 503 O O . GLY A 1 68 ? 19.613 6.119 -10.943 1.00 49.72 68 GLY A O 1
ATOM 504 N N . PRO A 1 69 ? 17.408 5.978 -11.419 1.00 59.53 69 PRO A N 1
ATOM 505 C CA . PRO A 1 69 ? 17.042 7.247 -10.791 1.00 59.53 69 PRO A CA 1
ATOM 506 C C . PRO A 1 69 ? 17.113 7.174 -9.263 1.00 59.53 69 PRO A C 1
ATOM 508 O O . PRO A 1 69 ? 16.642 6.214 -8.656 1.00 59.53 69 PRO A O 1
ATOM 511 N N . VAL A 1 70 ? 17.628 8.229 -8.632 1.00 61.03 70 VAL A N 1
ATOM 512 C CA . VAL A 1 70 ? 17.689 8.359 -7.169 1.00 61.03 70 VAL A CA 1
ATOM 513 C C . VAL A 1 70 ? 16.615 9.337 -6.699 1.00 61.03 70 VAL A C 1
ATOM 515 O O . VAL A 1 70 ? 16.386 10.379 -7.315 1.00 61.03 70 VAL A O 1
ATOM 518 N N . LYS A 1 71 ? 15.930 9.006 -5.601 1.00 57.50 71 LYS A N 1
ATOM 519 C CA . LYS A 1 71 ? 14.938 9.890 -4.976 1.00 57.50 71 LYS A CA 1
ATOM 520 C C . LYS A 1 71 ? 15.621 11.169 -4.478 1.00 57.50 71 LYS A C 1
ATOM 522 O O . LYS A 1 71 ? 16.650 11.082 -3.815 1.00 57.50 71 LYS A O 1
ATOM 527 N N . SER A 1 72 ? 15.036 12.335 -4.754 1.00 54.66 72 SER A N 1
ATOM 528 C CA . SER A 1 72 ? 15.475 13.576 -4.110 1.00 54.66 72 SER A CA 1
ATOM 529 C C . SER A 1 72 ? 14.872 13.677 -2.701 1.00 54.66 72 SER A C 1
ATOM 531 O O . SER A 1 72 ? 13.696 13.374 -2.485 1.00 54.66 72 SER A O 1
ATOM 533 N N . ASP A 1 73 ? 15.672 14.102 -1.721 1.00 47.44 73 ASP A N 1
ATOM 534 C CA . ASP A 1 73 ? 15.252 14.216 -0.314 1.00 47.44 73 ASP A CA 1
ATOM 535 C C . ASP A 1 73 ? 14.177 15.300 -0.084 1.00 47.44 73 ASP A C 1
ATOM 537 O O . ASP A 1 73 ? 13.605 15.389 1.003 1.00 47.44 73 ASP A O 1
ATOM 541 N N . GLN A 1 74 ? 13.894 16.133 -1.094 1.00 45.56 74 GLN A N 1
ATOM 542 C CA . GLN A 1 74 ? 13.085 17.348 -0.957 1.00 45.56 74 GLN A CA 1
ATOM 543 C C . GLN A 1 74 ? 11.624 17.188 -1.413 1.00 45.56 74 GLN A C 1
ATOM 545 O O . GLN A 1 74 ? 10.772 17.950 -0.958 1.00 45.56 74 GLN A O 1
ATOM 550 N N . SER A 1 75 ? 11.300 16.216 -2.278 1.00 51.78 75 SER A N 1
ATOM 551 C CA . SER A 1 75 ? 9.926 15.982 -2.753 1.00 51.78 75 SER A CA 1
ATOM 552 C C . SER A 1 75 ? 9.733 14.573 -3.322 1.00 51.78 75 SER A C 1
ATOM 554 O O . SER A 1 75 ? 10.587 14.053 -4.032 1.00 51.78 75 SER A O 1
ATOM 556 N N . GLY A 1 76 ? 8.570 13.960 -3.066 1.00 53.09 76 GLY A N 1
ATOM 557 C CA . GLY A 1 76 ? 8.189 12.667 -3.655 1.00 53.09 76 GLY A CA 1
ATOM 558 C C . GLY A 1 76 ? 7.931 12.696 -5.171 1.00 53.09 76 GLY A C 1
ATOM 559 O O . GLY A 1 76 ? 7.807 11.620 -5.760 1.00 53.09 76 GLY A O 1
ATOM 560 N N . ASP A 1 77 ? 7.861 13.896 -5.763 1.00 64.25 77 ASP A N 1
ATOM 561 C CA . ASP A 1 77 ? 7.592 14.178 -7.185 1.00 64.25 77 ASP A CA 1
ATOM 562 C C . ASP A 1 77 ? 8.869 14.325 -8.037 1.00 64.25 77 ASP A C 1
ATOM 564 O O . ASP A 1 77 ? 8.791 14.371 -9.263 1.00 64.25 77 ASP A O 1
ATOM 568 N N . LEU A 1 78 ? 10.049 14.401 -7.405 1.00 70.69 78 LEU A N 1
ATOM 569 C CA . LEU A 1 78 ? 11.320 14.642 -8.090 1.00 70.69 78 LEU A CA 1
ATOM 570 C C . LEU A 1 78 ? 12.191 13.384 -8.133 1.00 70.69 78 LEU A C 1
ATOM 572 O O . LEU A 1 78 ? 12.509 12.781 -7.103 1.00 70.69 78 LEU A O 1
ATOM 576 N N . LEU A 1 79 ? 12.626 13.022 -9.340 1.00 73.38 79 LEU A N 1
ATOM 577 C CA . LEU A 1 79 ? 13.617 11.971 -9.572 1.00 73.38 79 LEU A CA 1
ATOM 578 C C . LEU A 1 79 ? 14.919 12.578 -10.085 1.00 73.38 79 LEU A C 1
ATOM 580 O O . LEU A 1 79 ? 14.901 13.359 -11.033 1.00 73.38 79 LEU A O 1
ATOM 584 N N . SER A 1 80 ? 16.039 12.196 -9.476 1.00 79.00 80 SER A N 1
ATOM 585 C CA . SER A 1 80 ? 17.374 12.652 -9.853 1.00 79.00 80 SER A CA 1
ATOM 586 C C . SER A 1 80 ? 18.061 11.631 -10.758 1.00 79.00 80 SER A C 1
ATOM 588 O O . SER A 1 80 ? 18.144 10.444 -10.433 1.00 79.00 80 SER A O 1
ATOM 590 N N . PHE A 1 81 ? 18.558 12.101 -11.898 1.00 79.56 81 PHE A N 1
ATOM 591 C CA . PHE A 1 81 ? 19.290 11.332 -12.898 1.00 79.56 81 PHE A CA 1
ATOM 592 C C . PHE A 1 81 ? 20.693 11.904 -13.048 1.00 79.56 81 PHE A C 1
ATOM 594 O O . PHE A 1 81 ? 20.860 13.119 -13.143 1.00 79.56 81 PHE A O 1
ATOM 601 N N . VAL A 1 82 ? 21.698 11.033 -13.119 1.00 83.44 82 VAL A N 1
ATOM 602 C CA . VAL A 1 82 ? 23.092 11.446 -13.297 1.00 83.44 82 VAL A CA 1
ATOM 603 C C . VAL A 1 82 ? 23.582 10.985 -14.663 1.00 83.44 82 VAL A C 1
ATOM 605 O O . VAL A 1 82 ? 23.519 9.805 -15.003 1.00 83.44 82 VAL A O 1
ATOM 608 N N . PHE A 1 83 ? 24.091 11.928 -15.445 1.00 84.94 83 PHE A N 1
ATOM 609 C CA . PHE A 1 83 ? 24.649 11.713 -16.772 1.00 84.94 83 PHE A CA 1
ATOM 610 C C . PHE A 1 83 ? 26.125 12.091 -16.789 1.00 84.94 83 PHE A C 1
ATOM 612 O O . PHE A 1 83 ? 26.565 13.007 -16.096 1.00 84.94 83 PHE A O 1
ATOM 619 N N . ASN A 1 84 ? 26.887 11.412 -17.631 1.00 86.75 84 ASN A N 1
ATOM 620 C CA . ASN A 1 84 ? 28.239 11.783 -17.987 1.00 86.75 84 ASN A CA 1
ATOM 621 C C . ASN A 1 84 ? 28.206 12.405 -19.384 1.00 86.75 84 ASN A C 1
ATOM 623 O O . ASN A 1 84 ? 27.865 11.741 -20.367 1.00 86.75 84 ASN A O 1
ATOM 627 N N . VAL A 1 85 ? 28.527 13.693 -19.468 1.00 87.44 85 VAL A N 1
ATOM 628 C CA . VAL A 1 85 ? 28.580 14.421 -20.734 1.00 87.44 85 VAL A CA 1
ATOM 629 C C . VAL A 1 85 ? 30.029 14.471 -21.178 1.00 87.44 85 VAL A C 1
ATOM 631 O O . VAL A 1 85 ? 30.873 15.083 -20.524 1.00 87.44 85 VAL A O 1
ATOM 634 N N . THR A 1 86 ? 30.323 13.825 -22.299 1.00 88.69 86 THR A N 1
ATOM 635 C CA . THR A 1 86 ? 31.654 13.812 -22.908 1.00 88.69 86 THR A CA 1
ATOM 636 C C . THR A 1 86 ? 31.603 14.507 -24.255 1.00 88.69 86 THR A C 1
ATOM 638 O O . THR A 1 86 ? 30.588 14.481 -24.942 1.00 88.69 86 THR A O 1
ATOM 641 N N . GLY A 1 87 ? 32.684 15.163 -24.651 1.00 86.62 87 GLY A N 1
ATOM 642 C CA . GLY A 1 87 ? 32.758 15.812 -25.948 1.00 86.62 87 GLY A CA 1
ATOM 643 C C . GLY A 1 87 ? 34.136 15.685 -26.567 1.00 86.62 87 GLY A C 1
ATOM 644 O O . GLY A 1 87 ? 35.143 15.636 -25.860 1.00 86.62 87 GLY A O 1
ATOM 645 N N . ARG A 1 88 ? 34.168 15.653 -27.897 1.00 87.19 88 ARG A N 1
ATOM 646 C CA . ARG A 1 88 ? 35.389 15.610 -28.701 1.00 87.19 88 ARG A CA 1
ATOM 647 C C . ARG A 1 88 ? 35.304 16.629 -29.826 1.00 87.19 88 ARG A C 1
ATOM 649 O O . ARG A 1 88 ? 34.332 16.641 -30.581 1.00 87.19 88 ARG A O 1
ATOM 656 N N . GLY A 1 89 ? 36.345 17.443 -29.972 1.00 82.25 89 GLY A N 1
ATOM 657 C CA . GLY A 1 89 ? 36.430 18.426 -31.047 1.00 82.25 89 GLY A CA 1
ATOM 658 C C . GLY A 1 89 ? 37.858 18.841 -31.383 1.00 82.25 89 GLY A C 1
ATOM 659 O O . GLY A 1 89 ? 38.807 18.592 -30.640 1.00 82.25 89 GLY A O 1
ATOM 660 N N . ALA A 1 90 ? 38.026 19.490 -32.534 1.00 72.44 90 ALA A N 1
ATOM 661 C CA . ALA A 1 90 ? 39.302 20.082 -32.910 1.00 72.44 90 ALA A CA 1
ATOM 662 C C . ALA A 1 90 ? 39.564 21.371 -32.108 1.00 72.44 90 ALA A C 1
ATOM 664 O O . ALA A 1 90 ? 38.719 22.268 -32.075 1.00 72.44 90 ALA A O 1
ATOM 665 N N . ALA A 1 91 ? 40.776 21.513 -31.557 1.00 61.44 91 ALA A N 1
ATOM 666 C CA . ALA A 1 91 ? 41.190 22.666 -30.741 1.00 61.44 91 ALA A CA 1
ATOM 667 C C . ALA A 1 91 ? 41.008 24.035 -31.439 1.00 61.44 91 ALA A C 1
ATOM 669 O O . ALA A 1 91 ? 40.882 25.069 -30.793 1.00 61.44 91 ALA A O 1
ATOM 670 N N . ARG A 1 92 ? 40.978 24.061 -32.781 1.00 55.91 92 ARG A N 1
ATOM 671 C CA . ARG A 1 92 ? 40.814 25.287 -33.586 1.00 55.91 92 ARG A CA 1
ATOM 672 C C . ARG A 1 92 ? 39.383 25.843 -33.626 1.00 55.91 92 ARG A C 1
ATOM 674 O O . ARG A 1 92 ? 39.206 26.949 -34.123 1.00 55.91 92 ARG A O 1
ATOM 681 N N . VAL A 1 93 ? 38.373 25.104 -33.158 1.00 58.88 93 VAL A N 1
ATOM 682 C CA . VAL A 1 93 ? 36.943 25.409 -33.400 1.00 58.88 93 VAL A CA 1
ATOM 683 C C . VAL A 1 93 ? 36.246 25.997 -32.159 1.00 58.88 93 VAL A C 1
ATOM 685 O O . VAL A 1 93 ? 35.039 25.889 -32.011 1.00 58.88 93 VAL A O 1
ATOM 688 N N . ASN A 1 94 ? 36.981 26.628 -31.236 1.00 72.00 94 ASN A N 1
ATOM 689 C CA . ASN A 1 94 ? 36.433 27.149 -29.968 1.00 72.00 94 ASN A CA 1
ATOM 690 C C . ASN A 1 94 ? 35.677 26.086 -29.135 1.00 72.00 94 ASN A C 1
ATOM 692 O O . ASN A 1 94 ? 34.838 26.433 -28.306 1.00 72.00 94 ASN A O 1
ATOM 696 N N . PHE A 1 95 ? 35.973 24.792 -29.334 1.00 81.06 95 PHE A N 1
ATOM 697 C CA . PHE A 1 95 ? 35.275 23.682 -28.677 1.00 81.06 95 PHE A CA 1
ATOM 698 C C . PHE A 1 95 ? 35.305 23.824 -27.153 1.00 81.06 95 PHE A C 1
ATOM 700 O O . PHE A 1 95 ? 34.259 23.750 -26.516 1.00 81.06 95 PHE A O 1
ATOM 707 N N . ARG A 1 96 ? 36.481 24.112 -26.582 1.00 83.25 96 ARG A N 1
ATOM 708 C CA . ARG A 1 96 ? 36.660 24.327 -25.142 1.00 83.25 96 ARG A CA 1
ATOM 709 C C . ARG A 1 96 ? 35.752 25.422 -24.581 1.00 83.25 96 ARG A C 1
ATOM 711 O O . ARG A 1 96 ? 35.110 25.213 -23.556 1.00 83.25 96 ARG A O 1
ATOM 718 N N . ASP A 1 97 ? 35.662 26.557 -25.271 1.00 83.12 97 ASP A N 1
ATOM 719 C CA . ASP A 1 97 ? 34.841 27.692 -24.843 1.00 83.12 97 ASP A CA 1
ATOM 720 C C . ASP A 1 97 ? 33.347 27.386 -24.980 1.00 83.12 97 ASP A C 1
ATOM 722 O O . ASP A 1 97 ? 32.566 27.686 -24.076 1.00 83.12 97 ASP A O 1
ATOM 726 N N . CYS A 1 98 ? 32.940 26.751 -26.082 1.00 83.50 98 CYS A N 1
ATOM 727 C CA . CYS A 1 98 ? 31.563 26.312 -26.300 1.00 83.50 98 CYS A CA 1
ATOM 728 C C . CYS A 1 98 ? 31.132 25.261 -25.264 1.00 83.50 98 CYS A C 1
ATOM 730 O O . CYS A 1 98 ? 30.026 25.340 -24.735 1.00 83.50 98 CYS A O 1
ATOM 732 N N . PHE A 1 99 ? 32.005 24.305 -24.939 1.00 85.81 99 PHE A N 1
ATOM 733 C CA . PHE A 1 99 ? 31.731 23.212 -24.003 1.00 85.81 99 PHE A CA 1
ATOM 734 C C . PHE A 1 99 ? 31.698 23.698 -22.551 1.00 85.81 99 PHE A C 1
ATOM 736 O O . PHE A 1 99 ? 30.797 23.335 -21.798 1.00 85.81 99 PHE A O 1
ATOM 743 N N . ALA A 1 100 ? 32.601 24.609 -22.175 1.00 85.38 100 ALA A N 1
ATOM 744 C CA . ALA A 1 100 ? 32.555 25.266 -20.871 1.00 85.38 100 ALA A CA 1
ATOM 745 C C . ALA A 1 100 ? 31.301 26.145 -20.707 1.00 85.38 100 ALA A C 1
ATOM 747 O O . ALA A 1 100 ? 30.694 26.151 -19.637 1.00 85.38 100 ALA A O 1
ATOM 748 N N . ARG A 1 101 ? 30.876 26.855 -21.765 1.00 84.50 101 ARG A N 1
ATOM 749 C CA . ARG A 1 101 ? 29.619 27.625 -21.758 1.00 84.50 101 ARG A CA 1
ATOM 750 C C . ARG A 1 101 ? 28.386 26.737 -21.657 1.00 84.50 101 ARG A C 1
ATOM 752 O O . ARG A 1 101 ? 27.445 27.133 -20.984 1.00 84.50 101 ARG A O 1
ATOM 759 N N . LEU A 1 102 ? 28.391 25.563 -22.289 1.00 83.94 102 LEU A N 1
ATOM 760 C CA . LEU A 1 102 ? 27.293 24.600 -22.184 1.00 83.94 102 LEU A CA 1
ATOM 761 C C . LEU A 1 102 ? 27.109 24.128 -20.733 1.00 83.94 102 LEU A C 1
ATOM 763 O O . LEU A 1 102 ? 25.995 24.159 -20.220 1.00 83.94 102 LEU A O 1
ATOM 767 N N . ALA A 1 103 ? 28.202 23.770 -20.051 1.00 84.00 103 ALA A N 1
ATOM 768 C CA . ALA A 1 103 ? 28.159 23.388 -18.640 1.00 84.00 103 ALA A CA 1
ATOM 769 C C . ALA A 1 103 ? 27.730 24.559 -17.734 1.00 84.00 103 ALA A C 1
ATOM 771 O O . ALA A 1 103 ? 26.872 24.392 -16.875 1.00 84.00 103 ALA A O 1
ATOM 772 N N . ALA A 1 104 ? 28.268 25.763 -17.963 1.00 81.25 104 ALA A N 1
ATOM 773 C CA . ALA A 1 104 ? 27.919 26.955 -17.183 1.00 81.25 104 ALA A CA 1
ATOM 774 C C . ALA A 1 104 ? 26.493 27.482 -17.447 1.00 81.25 104 ALA A C 1
ATOM 776 O O . ALA A 1 104 ? 25.955 28.219 -16.627 1.00 81.25 104 ALA A O 1
ATOM 777 N N . GLY A 1 105 ? 25.907 27.147 -18.599 1.00 72.06 105 GLY A N 1
ATOM 778 C CA . GLY A 1 105 ? 24.570 27.565 -19.024 1.00 72.06 105 GLY A CA 1
ATOM 779 C C . GLY A 1 105 ? 23.449 26.596 -18.641 1.00 72.06 105 GLY A C 1
ATOM 780 O O . GLY A 1 105 ? 22.299 26.853 -18.992 1.00 72.06 105 GLY A O 1
ATOM 781 N N . CYS A 1 106 ? 23.754 25.491 -17.951 1.00 73.50 106 CYS A N 1
ATOM 782 C CA . CYS A 1 106 ? 22.733 24.626 -17.359 1.00 73.50 106 CYS A CA 1
ATOM 783 C C . CYS A 1 106 ? 22.009 25.406 -16.232 1.00 73.50 106 CYS A C 1
ATOM 785 O O . CYS A 1 106 ? 22.680 25.881 -15.315 1.00 73.50 106 CYS A O 1
ATOM 787 N N . PRO A 1 107 ? 20.686 25.637 -16.319 1.00 55.59 107 PRO A N 1
ATOM 788 C CA . PRO A 1 107 ? 19.975 26.579 -15.461 1.00 55.59 107 PRO A CA 1
ATOM 789 C C . PRO A 1 107 ? 19.642 25.996 -14.085 1.00 55.59 107 PRO A C 1
ATOM 791 O O . PRO A 1 107 ? 19.375 24.804 -13.949 1.00 55.59 107 PRO A O 1
ATOM 794 N N . GLU A 1 108 ? 19.528 26.883 -13.090 1.00 57.59 108 GLU A N 1
ATOM 795 C CA . GLU A 1 108 ? 19.024 26.548 -11.749 1.00 57.59 108 GLU A CA 1
ATOM 796 C C . GLU A 1 108 ? 17.555 26.062 -11.767 1.00 57.59 108 GLU A C 1
ATOM 798 O O . GLU A 1 108 ? 17.191 25.282 -10.894 1.00 57.59 108 GLU A O 1
ATOM 803 N N . TRP A 1 109 ? 16.741 26.432 -12.776 1.00 54.06 109 TRP A N 1
ATOM 804 C CA . TRP A 1 109 ? 15.367 25.942 -13.015 1.00 54.06 109 TRP A CA 1
ATOM 805 C C . TRP A 1 109 ? 15.195 25.446 -14.458 1.00 54.06 109 TRP A C 1
ATOM 807 O O . TRP A 1 109 ? 15.448 26.188 -15.410 1.00 54.06 109 TRP A O 1
ATOM 817 N N . GLY A 1 110 ? 14.750 24.204 -14.631 1.00 57.97 110 GLY A N 1
ATOM 818 C CA . GLY A 1 110 ? 14.467 23.622 -15.940 1.00 57.97 110 GLY A CA 1
ATOM 819 C C . GLY A 1 110 ? 13.045 23.914 -16.450 1.00 57.97 110 GLY A C 1
ATOM 820 O O . GLY A 1 110 ? 12.209 24.518 -15.774 1.00 57.97 110 GLY A O 1
ATOM 821 N N . GLY A 1 111 ? 12.789 2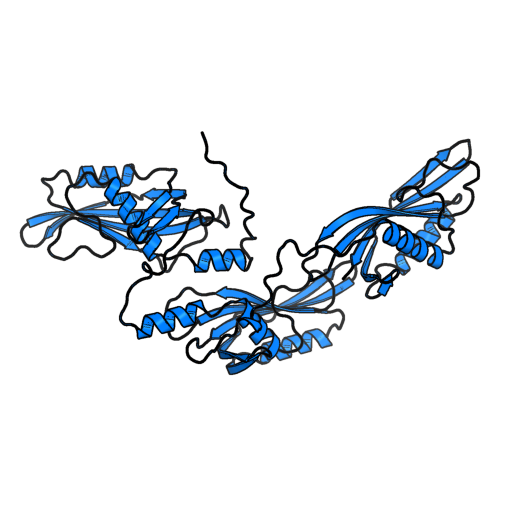3.508 -17.696 1.00 71.81 111 GLY A N 1
ATOM 822 C CA . GLY A 1 111 ? 11.503 23.652 -18.376 1.00 71.81 111 GLY A CA 1
ATOM 823 C C . GLY A 1 111 ? 11.081 22.369 -19.090 1.00 71.81 111 GLY A C 1
ATOM 824 O O . GLY A 1 111 ? 11.805 21.373 -19.104 1.00 71.81 111 GLY A O 1
ATOM 825 N N . LYS A 1 112 ? 9.894 22.400 -19.700 1.00 81.31 112 LYS A N 1
ATOM 826 C CA . LYS A 1 112 ? 9.349 21.280 -20.474 1.00 81.31 112 LYS A CA 1
ATOM 827 C C . LYS A 1 112 ? 10.149 21.061 -21.759 1.00 81.31 112 LYS A C 1
ATOM 829 O O . LYS A 1 112 ? 10.269 21.982 -22.567 1.00 81.31 112 LYS A O 1
ATOM 834 N N . VAL A 1 113 ? 10.635 19.843 -21.970 1.00 81.94 113 VAL A N 1
ATOM 835 C CA . VAL A 1 113 ? 11.315 19.421 -23.199 1.00 81.94 113 VAL A CA 1
ATOM 836 C C . VAL A 1 113 ? 10.495 18.327 -23.864 1.00 81.94 113 VAL A C 1
ATOM 838 O O . VAL A 1 113 ? 10.182 17.317 -23.241 1.00 81.94 113 VAL A O 1
ATOM 841 N N . THR A 1 114 ? 10.153 18.518 -25.134 1.00 81.00 114 THR A N 1
ATOM 842 C CA . THR A 1 114 ? 9.490 17.487 -25.937 1.00 81.00 114 THR A CA 1
ATOM 843 C C . THR A 1 114 ? 10.539 16.753 -26.760 1.00 81.00 114 THR A C 1
ATOM 845 O O . THR A 1 114 ? 11.219 17.376 -27.578 1.00 81.00 114 THR A O 1
ATOM 848 N N . THR A 1 115 ? 10.681 15.447 -26.541 1.00 78.25 115 THR A N 1
ATOM 849 C CA . THR A 1 115 ? 11.587 14.599 -27.319 1.00 78.25 115 THR A CA 1
ATOM 850 C C . THR A 1 115 ? 11.041 14.378 -28.725 1.00 78.25 115 THR A C 1
ATOM 852 O O . THR A 1 115 ? 9.840 14.501 -28.979 1.00 78.25 115 THR A O 1
ATOM 855 N N . GLN A 1 116 ? 11.909 13.996 -29.663 1.00 71.69 116 GLN A N 1
ATOM 856 C CA . GLN A 1 116 ? 11.485 13.691 -31.036 1.00 71.69 116 GLN A CA 1
ATOM 857 C C . GLN A 1 116 ? 10.451 12.558 -31.136 1.00 71.69 116 GLN A C 1
ATOM 859 O O . GLN A 1 116 ? 9.653 12.562 -32.073 1.00 71.69 116 GLN A O 1
ATOM 864 N N . ALA A 1 117 ? 10.428 11.612 -30.193 1.00 65.38 117 ALA A N 1
ATOM 865 C CA . ALA A 1 117 ? 9.426 10.547 -30.182 1.00 65.38 117 ALA A CA 1
ATOM 866 C C . ALA A 1 117 ? 8.096 10.957 -29.520 1.00 65.38 117 ALA A C 1
ATOM 868 O O . ALA A 1 117 ? 7.150 10.171 -29.519 1.00 65.38 117 ALA A O 1
ATOM 869 N N . GLY A 1 118 ? 8.012 12.179 -28.982 1.00 67.81 118 GLY A N 1
ATOM 870 C CA . GLY A 1 118 ? 6.791 12.744 -28.412 1.00 67.81 118 GLY A CA 1
ATOM 871 C C . GLY A 1 118 ? 6.648 12.594 -26.898 1.00 67.81 118 GLY A C 1
ATOM 872 O O . GLY A 1 118 ? 5.575 12.897 -26.383 1.00 67.81 118 GLY A O 1
ATOM 873 N N . SER A 1 119 ? 7.688 12.159 -26.178 1.00 72.31 119 SER A N 1
ATOM 874 C CA . SER A 1 119 ? 7.694 12.261 -24.714 1.00 72.31 119 SER A CA 1
ATOM 875 C C . SER A 1 119 ? 7.823 13.723 -24.310 1.00 72.31 119 SER A C 1
ATOM 877 O O . SER A 1 119 ? 8.625 14.466 -24.874 1.00 72.31 119 SER A O 1
ATOM 879 N N . GLU A 1 120 ? 7.070 14.144 -23.309 1.00 79.06 120 GLU A N 1
ATOM 880 C CA . GLU A 1 120 ? 7.193 15.465 -22.718 1.00 79.06 120 GLU A CA 1
ATOM 881 C C . GLU A 1 120 ? 7.842 15.335 -21.344 1.00 79.06 120 GLU A C 1
ATOM 883 O O . GLU A 1 120 ? 7.213 14.855 -20.414 1.00 79.06 120 GLU A O 1
ATOM 888 N N . VAL A 1 121 ? 9.094 15.752 -21.191 1.00 79.88 121 VAL A N 1
ATOM 889 C CA . VAL A 1 121 ? 9.838 15.619 -19.933 1.00 79.88 121 VAL A CA 1
ATOM 890 C C . VAL A 1 121 ? 9.979 16.986 -19.279 1.00 79.88 121 VAL A C 1
ATOM 892 O O . VAL A 1 121 ? 10.499 17.926 -19.883 1.00 79.88 121 VAL A O 1
ATOM 895 N N . TRP A 1 122 ? 9.526 17.109 -18.034 1.00 82.94 122 TRP A N 1
ATOM 896 C CA . TRP A 1 122 ? 9.660 18.331 -17.252 1.00 82.94 122 TRP A CA 1
ATOM 897 C C . TRP A 1 122 ? 10.945 18.293 -16.426 1.00 82.94 122 TRP A C 1
ATOM 899 O O . TRP A 1 122 ? 11.001 17.683 -15.359 1.00 82.94 122 TRP A O 1
ATOM 909 N N . LEU A 1 123 ? 11.995 18.947 -16.922 1.00 82.69 123 LEU A N 1
ATOM 910 C CA . LEU A 1 123 ? 13.245 19.093 -16.179 1.00 82.69 123 LEU A CA 1
ATOM 911 C C . LEU A 1 123 ? 13.013 20.154 -15.099 1.00 82.69 123 LEU A C 1
ATOM 913 O O . LEU A 1 123 ? 12.737 21.300 -15.420 1.00 82.69 123 LEU A O 1
ATOM 917 N N . HIS A 1 124 ? 13.052 19.780 -13.825 1.00 78.81 124 HIS A N 1
ATOM 918 C CA . HIS A 1 124 ? 12.900 20.700 -12.699 1.00 78.81 124 HIS A CA 1
ATOM 919 C C . HIS A 1 124 ? 14.184 21.493 -12.447 1.00 78.81 124 HIS A C 1
ATOM 921 O O . HIS A 1 124 ? 14.137 22.713 -12.296 1.00 78.81 124 HIS A O 1
ATOM 927 N N . SER A 1 125 ? 15.333 20.817 -12.466 1.00 81.50 125 SER A N 1
ATOM 928 C CA . SER A 1 125 ? 16.650 21.436 -12.311 1.00 81.50 125 SER A CA 1
ATOM 929 C C . SER A 1 125 ? 17.708 20.680 -13.124 1.00 81.50 125 SER A C 1
ATOM 931 O O . SER A 1 125 ? 17.572 19.482 -13.391 1.00 81.50 125 SER A O 1
ATOM 933 N N . LEU A 1 126 ? 18.750 21.395 -13.560 1.00 84.69 126 LEU A N 1
ATOM 934 C CA . LEU A 1 126 ? 19.908 20.835 -14.257 1.00 84.69 126 LEU A CA 1
ATOM 935 C C . LEU A 1 126 ? 21.186 21.416 -13.653 1.00 84.69 126 LEU A C 1
ATOM 937 O O . LEU A 1 126 ? 21.472 22.599 -13.812 1.00 84.69 126 LEU A O 1
ATOM 941 N N . ALA A 1 127 ? 21.987 20.577 -13.005 1.00 84.38 127 ALA A N 1
ATOM 942 C CA . ALA A 1 127 ? 23.230 20.986 -12.366 1.00 84.38 127 ALA A CA 1
ATOM 943 C C . ALA A 1 127 ? 24.429 20.298 -13.023 1.00 84.38 127 ALA A C 1
ATOM 945 O O . ALA A 1 127 ? 24.565 19.075 -12.975 1.00 84.38 127 ALA A O 1
ATOM 946 N N . ALA A 1 128 ? 25.317 21.086 -13.628 1.00 85.25 128 ALA A N 1
ATOM 947 C CA . ALA A 1 128 ? 26.576 20.590 -14.172 1.00 85.25 128 ALA A CA 1
ATOM 948 C C . ALA A 1 128 ? 27.690 20.624 -13.111 1.00 85.25 128 ALA A C 1
ATOM 950 O O . ALA A 1 128 ? 27.837 21.590 -12.362 1.00 85.25 128 ALA A O 1
ATOM 951 N N . GLY A 1 129 ? 28.497 19.567 -13.073 1.00 83.94 129 GLY A N 1
ATOM 952 C CA . GLY A 1 129 ? 29.730 19.485 -12.300 1.00 83.94 129 GLY A CA 1
ATOM 953 C C . GLY A 1 129 ? 30.886 20.251 -12.948 1.00 83.94 129 GLY A C 1
ATOM 954 O O . GLY A 1 129 ? 30.741 20.932 -13.966 1.00 83.94 129 GLY A O 1
ATOM 955 N N . SER A 1 130 ? 32.075 20.130 -12.359 1.00 84.31 130 SER A N 1
ATOM 956 C CA . SER A 1 130 ? 33.281 20.760 -12.896 1.00 84.31 130 SER A CA 1
ATOM 957 C C . SER A 1 130 ? 33.687 20.151 -14.241 1.00 84.31 130 SER A C 1
ATOM 959 O O . SER A 1 130 ? 33.746 18.934 -14.407 1.00 84.31 130 SER A O 1
ATOM 961 N N . VAL A 1 131 ? 34.009 21.018 -15.202 1.00 86.69 131 VAL A N 1
ATOM 962 C CA . VAL A 1 131 ? 34.467 20.602 -16.531 1.00 86.69 131 VAL A CA 1
ATOM 963 C C . VAL A 1 131 ? 35.959 20.288 -16.504 1.00 86.69 131 VAL A C 1
ATOM 965 O O . VAL A 1 131 ? 36.769 21.112 -16.071 1.00 86.69 131 VAL A O 1
ATOM 968 N N . SER A 1 132 ? 36.332 19.121 -17.021 1.00 87.00 132 SER A N 1
ATOM 969 C CA . SER A 1 132 ? 37.718 18.731 -17.276 1.00 87.00 132 SER A CA 1
ATOM 970 C C . SER A 1 132 ? 38.010 18.726 -18.776 1.00 87.00 132 SER A C 1
ATOM 972 O O . SER A 1 132 ? 37.128 18.457 -19.591 1.00 87.00 132 SER A O 1
ATOM 974 N N . PHE A 1 133 ? 39.256 19.043 -19.139 1.00 87.25 133 PHE A N 1
ATOM 975 C CA . PHE A 1 133 ? 39.725 19.015 -20.521 1.00 87.25 133 PHE A CA 1
ATOM 976 C C . PHE A 1 133 ? 41.041 18.262 -20.636 1.00 87.25 133 PHE A C 1
ATOM 978 O O . PHE A 1 133 ? 41.936 18.442 -19.809 1.00 87.25 133 PHE A O 1
ATOM 985 N N . GLU A 1 134 ? 41.185 17.500 -21.713 1.00 85.25 134 GLU A N 1
ATOM 986 C CA . GLU A 1 134 ? 42.416 16.802 -22.044 1.00 85.25 134 GLU A CA 1
ATOM 987 C C . GLU A 1 134 ? 42.703 16.865 -23.547 1.00 85.25 134 GLU A C 1
ATOM 989 O O . GLU A 1 134 ? 41.840 16.589 -24.379 1.00 85.25 134 GLU A O 1
ATOM 994 N N . GLY A 1 135 ? 43.930 17.243 -23.905 1.00 81.06 135 GLY A N 1
ATOM 995 C CA . GLY A 1 135 ? 44.404 17.203 -25.285 1.00 81.06 135 GLY A CA 1
ATOM 996 C C . GLY A 1 135 ? 45.059 15.859 -25.573 1.00 81.06 135 GLY A C 1
ATOM 997 O O . GLY A 1 135 ? 46.025 15.499 -24.901 1.00 81.06 135 GLY A O 1
ATOM 998 N N . ARG A 1 136 ? 44.565 15.126 -26.574 1.00 81.50 136 ARG A N 1
ATOM 999 C CA . ARG A 1 136 ? 45.151 13.847 -27.003 1.00 81.50 136 ARG A CA 1
ATOM 1000 C C . ARG A 1 136 ? 45.224 13.769 -28.520 1.00 81.50 136 ARG A C 1
ATOM 1002 O O . ARG A 1 136 ? 44.392 14.329 -29.234 1.00 81.50 136 ARG A O 1
ATOM 1009 N N . GLU A 1 137 ? 46.232 13.063 -29.018 1.00 77.00 137 GLU A N 1
ATOM 1010 C CA . GLU A 1 137 ? 46.295 12.710 -30.430 1.00 77.00 137 GLU A CA 1
ATOM 1011 C C . GLU A 1 137 ? 45.285 11.596 -30.705 1.00 77.00 137 GLU A C 1
ATOM 1013 O O . GLU A 1 137 ? 45.349 10.518 -30.116 1.00 77.00 137 GLU A O 1
ATOM 1018 N N . HIS A 1 138 ? 44.326 11.876 -31.583 1.00 73.19 138 HIS A N 1
ATOM 1019 C CA . HIS A 1 138 ? 43.284 10.941 -31.985 1.00 73.19 138 HIS A CA 1
ATOM 1020 C C . HIS A 1 138 ? 43.332 10.798 -33.501 1.00 73.19 138 HIS A C 1
ATOM 1022 O O . HIS A 1 138 ? 43.094 11.765 -34.224 1.00 73.19 138 HIS A O 1
ATOM 1028 N N . GLN A 1 139 ? 43.685 9.604 -33.982 1.00 72.88 139 GLN A N 1
ATOM 1029 C CA . GLN A 1 139 ? 43.863 9.310 -35.413 1.00 72.88 139 GLN A CA 1
ATOM 1030 C C . GLN A 1 139 ? 44.834 10.263 -36.139 1.00 72.88 139 GLN A C 1
ATOM 1032 O O . GLN A 1 139 ? 44.581 10.697 -37.260 1.00 72.88 139 GLN A O 1
ATOM 1037 N N . GLY A 1 140 ? 45.954 10.612 -35.499 1.00 71.00 140 GLY A N 1
ATOM 1038 C CA . GLY A 1 140 ? 46.973 11.478 -36.105 1.00 71.00 140 GLY A CA 1
ATOM 1039 C C . GLY A 1 140 ? 46.645 12.976 -36.077 1.00 71.00 140 GLY A C 1
ATOM 1040 O O . GLY A 1 140 ? 47.370 13.775 -36.669 1.00 71.00 140 GLY A O 1
ATOM 1041 N N . VAL A 1 141 ? 45.552 13.378 -35.414 1.00 77.00 141 VAL A N 1
ATOM 1042 C CA . VAL A 1 141 ? 45.147 14.782 -35.249 1.00 77.00 141 VAL A CA 1
ATOM 1043 C C . VAL A 1 141 ? 44.995 15.096 -33.764 1.00 77.00 141 VAL A C 1
ATOM 1045 O O . VAL A 1 141 ? 44.341 14.364 -33.025 1.00 77.00 141 VAL A O 1
ATOM 1048 N N . VAL A 1 142 ? 45.576 16.209 -33.310 1.00 79.94 142 VAL A N 1
ATOM 1049 C CA . VAL A 1 142 ? 45.401 16.676 -31.928 1.00 79.94 142 VAL A CA 1
ATOM 1050 C C . VAL A 1 142 ? 43.961 17.150 -31.736 1.00 79.94 142 VAL A C 1
ATOM 1052 O O . VAL A 1 142 ? 43.530 18.123 -32.365 1.00 79.94 142 VAL A O 1
ATOM 1055 N N . LYS A 1 143 ? 43.226 16.462 -30.860 1.00 83.50 143 LYS A N 1
ATOM 1056 C CA . LYS A 1 143 ? 41.854 16.800 -30.475 1.00 83.50 143 LYS A CA 1
ATOM 1057 C C . LYS A 1 143 ? 41.779 17.146 -28.994 1.00 83.50 143 LYS A C 1
ATOM 1059 O O . LYS A 1 143 ? 42.593 16.696 -28.187 1.00 83.50 143 LYS A O 1
ATOM 1064 N N . GLU A 1 144 ? 40.792 17.962 -28.659 1.00 85.06 144 GLU A N 1
ATOM 1065 C CA . GLU A 1 144 ? 40.422 18.260 -27.282 1.00 85.06 144 GLU A CA 1
ATOM 1066 C C . GLU A 1 144 ? 39.235 17.393 -26.882 1.00 85.06 144 GLU A C 1
ATOM 1068 O O . GLU A 1 144 ? 38.253 17.268 -27.620 1.00 85.06 144 GLU A O 1
ATOM 1073 N N . PHE A 1 145 ? 39.347 16.811 -25.696 1.00 86.75 145 PHE A N 1
ATOM 1074 C CA . PHE A 1 145 ? 38.318 16.022 -25.049 1.00 86.75 145 PHE A CA 1
ATOM 1075 C C . PHE A 1 145 ? 37.846 16.780 -23.817 1.00 86.75 145 PHE A C 1
ATOM 1077 O O . PHE A 1 145 ? 38.669 17.220 -23.016 1.00 86.75 145 PHE A O 1
ATOM 1084 N N . GLY A 1 146 ? 36.537 16.965 -23.686 1.00 87.62 146 GLY A N 1
ATOM 1085 C CA . GLY A 1 146 ? 35.908 17.580 -22.523 1.00 87.62 146 GLY A CA 1
ATOM 1086 C C . GLY A 1 146 ? 35.014 16.577 -21.808 1.00 87.62 146 GLY A C 1
ATOM 1087 O O . GLY A 1 146 ? 34.374 15.758 -22.468 1.00 87.62 146 GLY A O 1
ATOM 1088 N N . SER A 1 147 ? 34.937 16.643 -20.481 1.00 89.69 147 SER A N 1
ATOM 1089 C CA . SER A 1 147 ? 33.930 15.885 -19.731 1.00 89.69 14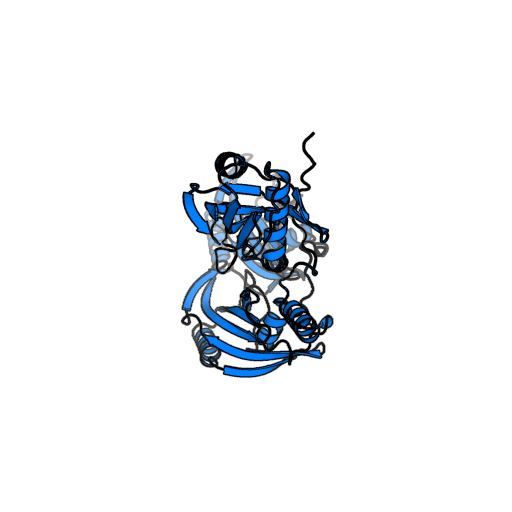7 SER A CA 1
ATOM 1090 C C . SER A 1 147 ? 33.410 16.643 -18.517 1.00 89.69 147 SER A C 1
ATOM 1092 O O . SER A 1 147 ? 34.158 17.399 -17.895 1.00 89.69 147 SER A O 1
ATOM 1094 N N . PHE A 1 148 ? 32.135 16.443 -18.190 1.00 88.94 148 PHE A N 1
ATOM 1095 C CA . PHE A 1 148 ? 31.528 16.858 -16.927 1.00 88.94 148 PHE A CA 1
ATOM 1096 C C . PHE A 1 148 ? 30.341 15.954 -16.578 1.00 88.94 148 PHE A C 1
ATOM 1098 O O . PHE A 1 148 ? 29.678 15.398 -17.453 1.00 88.94 148 PHE A O 1
ATOM 1105 N N . THR A 1 149 ? 30.052 15.840 -15.286 1.00 87.62 149 THR A N 1
ATOM 1106 C CA . THR A 1 149 ? 28.844 15.175 -14.790 1.00 87.62 149 THR A CA 1
ATOM 1107 C C . THR A 1 149 ? 27.666 16.141 -14.843 1.00 87.62 149 THR A C 1
ATOM 1109 O O . THR A 1 149 ? 27.821 17.308 -14.493 1.00 87.62 149 THR A O 1
ATOM 1112 N N . LEU A 1 150 ? 26.492 15.676 -15.253 1.00 86.75 150 LEU A N 1
ATOM 1113 C CA . LEU A 1 150 ? 25.259 16.454 -15.285 1.00 86.75 150 LEU A CA 1
ATOM 1114 C C . LEU A 1 150 ? 24.191 15.747 -14.453 1.00 86.75 150 LEU A C 1
ATOM 1116 O O . LEU A 1 150 ? 23.830 14.611 -14.749 1.00 86.75 150 LEU A O 1
ATOM 1120 N N . THR A 1 151 ? 23.669 16.433 -13.447 1.00 86.50 151 THR A N 1
ATOM 1121 C CA . THR A 1 151 ? 22.544 15.965 -12.638 1.00 86.50 151 THR A CA 1
ATOM 1122 C C . THR A 1 151 ? 21.268 16.636 -13.128 1.00 86.50 151 THR A C 1
ATOM 1124 O O . THR A 1 151 ? 21.216 17.862 -13.215 1.00 86.50 151 THR A O 1
ATOM 1127 N N . ALA A 1 152 ? 20.245 15.848 -13.446 1.00 84.75 152 ALA A N 1
ATOM 1128 C CA . ALA A 1 152 ? 18.934 16.329 -13.861 1.00 84.75 152 ALA A CA 1
ATOM 1129 C C . ALA A 1 152 ? 17.871 15.876 -12.862 1.00 84.75 152 ALA A C 1
ATOM 1131 O O . ALA A 1 152 ? 17.702 14.676 -12.648 1.00 84.75 152 ALA A O 1
ATOM 1132 N N . GLU A 1 153 ? 17.129 16.816 -12.287 1.00 85.31 153 GLU A N 1
ATOM 1133 C CA . GLU A 1 153 ? 15.920 16.498 -11.529 1.00 85.31 153 GLU A CA 1
ATOM 1134 C C . GLU A 1 153 ? 14.708 16.603 -12.448 1.00 85.31 153 GLU A C 1
ATOM 1136 O O . GLU A 1 153 ? 14.524 17.610 -13.131 1.00 85.31 153 GLU A O 1
ATOM 1141 N N . VAL A 1 154 ? 13.875 15.568 -12.473 1.00 79.94 154 VAL A N 1
ATOM 1142 C CA . VAL A 1 154 ? 12.684 15.476 -13.324 1.00 79.94 154 VAL A CA 1
ATOM 1143 C C . VAL A 1 154 ? 11.438 15.538 -12.451 1.00 79.94 154 VAL A C 1
ATOM 1145 O O . VAL A 1 154 ? 11.322 14.760 -11.504 1.00 79.94 154 VAL A O 1
ATOM 1148 N N . ALA A 1 155 ? 10.512 16.440 -12.786 1.00 77.31 155 ALA A N 1
ATOM 1149 C CA . ALA A 1 155 ? 9.201 16.525 -12.149 1.00 77.31 155 ALA A CA 1
ATOM 1150 C C . ALA A 1 155 ? 8.225 15.542 -12.801 1.00 77.31 155 ALA A C 1
ATOM 1152 O O . ALA A 1 155 ? 7.946 15.611 -14.005 1.00 77.31 155 ALA A O 1
ATOM 1153 N N . MET A 1 156 ? 7.704 14.622 -11.996 1.00 69.25 156 MET A N 1
ATOM 1154 C CA . MET A 1 156 ? 6.869 13.519 -12.461 1.00 69.25 156 MET A CA 1
ATOM 1155 C C . MET A 1 156 ? 5.449 13.960 -12.812 1.00 69.25 156 MET A C 1
ATOM 1157 O O . MET A 1 156 ? 4.921 13.551 -13.844 1.00 69.25 156 MET A O 1
ATOM 1161 N N . SER A 1 157 ? 4.869 14.855 -12.017 1.00 61.19 157 SER A N 1
ATOM 1162 C CA . SER A 1 157 ? 3.533 15.436 -12.205 1.00 61.19 157 SER A CA 1
ATOM 1163 C C . SER A 1 157 ? 3.308 16.135 -13.554 1.00 61.19 157 SER A C 1
ATOM 1165 O O . SER A 1 157 ? 2.166 16.266 -13.993 1.00 61.19 157 SER A O 1
ATOM 1167 N N . GLY A 1 158 ? 4.379 16.568 -14.228 1.00 62.84 158 GLY A N 1
ATOM 1168 C CA . GLY A 1 158 ? 4.329 17.274 -15.512 1.00 62.84 158 GLY A CA 1
ATOM 1169 C C . GLY A 1 158 ? 4.912 16.509 -16.703 1.00 62.84 158 GLY A C 1
ATOM 1170 O O . GLY A 1 158 ? 4.976 17.083 -17.794 1.00 62.84 158 GLY A O 1
ATOM 1171 N N . SER A 1 159 ? 5.360 15.263 -16.506 1.00 67.31 159 SER A N 1
ATOM 1172 C CA . SER A 1 159 ? 6.060 14.483 -17.533 1.00 67.31 159 SER A CA 1
ATOM 1173 C C . SER A 1 159 ? 5.187 13.376 -18.135 1.00 67.31 159 SER A C 1
ATOM 1175 O O . SER A 1 159 ? 4.477 12.673 -17.422 1.00 67.31 159 SER A O 1
ATOM 1177 N N . THR A 1 160 ? 5.271 13.174 -19.451 1.00 67.19 160 THR A N 1
ATOM 1178 C CA . THR A 1 160 ? 4.650 12.060 -20.181 1.00 67.19 160 THR A CA 1
ATOM 1179 C C . THR A 1 160 ? 5.698 11.318 -21.008 1.00 67.19 160 THR A C 1
ATOM 1181 O O . THR A 1 160 ? 6.544 11.929 -21.656 1.00 67.19 160 THR A O 1
ATOM 1184 N N . PHE A 1 161 ? 5.657 9.985 -20.993 1.00 65.94 161 PHE A N 1
ATOM 1185 C CA . PHE A 1 161 ? 6.658 9.142 -21.650 1.00 65.94 161 PHE A CA 1
ATOM 1186 C C . PHE A 1 161 ? 6.019 8.288 -22.741 1.00 65.94 161 PHE A C 1
ATOM 1188 O O . PHE A 1 161 ? 5.026 7.594 -22.509 1.00 65.94 161 PHE A O 1
ATOM 1195 N N . THR A 1 162 ? 6.600 8.320 -23.939 1.00 61.94 162 THR A N 1
ATOM 1196 C CA . THR A 1 162 ? 6.133 7.519 -25.072 1.00 61.94 162 THR A CA 1
ATOM 1197 C C . THR A 1 162 ? 6.793 6.133 -25.087 1.00 61.94 162 THR A C 1
ATOM 1199 O O . THR A 1 162 ? 7.996 6.011 -24.840 1.00 61.94 162 THR A O 1
ATOM 1202 N N . PRO A 1 163 ? 6.045 5.054 -25.405 1.00 50.88 163 PRO A N 1
ATOM 1203 C CA . PRO A 1 163 ? 6.565 3.682 -25.368 1.00 50.88 163 PRO A CA 1
ATOM 1204 C C . PRO A 1 163 ? 7.754 3.400 -26.299 1.00 50.88 163 PRO A C 1
ATOM 1206 O O . PRO A 1 163 ? 8.497 2.456 -26.045 1.00 50.88 163 PRO A O 1
ATOM 1209 N N . GLY A 1 164 ? 7.929 4.194 -27.362 1.00 51.50 164 GLY A N 1
ATOM 1210 C CA . GLY A 1 164 ? 8.973 4.008 -28.376 1.00 51.50 164 GLY A CA 1
ATOM 1211 C C . GLY A 1 164 ? 10.381 4.447 -27.957 1.00 51.50 164 GLY A C 1
ATOM 1212 O O . GLY A 1 164 ? 11.325 4.169 -28.681 1.00 51.50 164 GLY A O 1
ATOM 1213 N N . GLU A 1 165 ? 10.548 5.110 -26.808 1.00 51.25 165 GLU A N 1
ATOM 1214 C CA . GLU A 1 165 ? 11.859 5.590 -26.331 1.00 51.25 165 GLU A CA 1
ATOM 1215 C C . GLU A 1 165 ? 12.464 4.727 -25.228 1.00 51.25 165 GLU A C 1
ATOM 1217 O O . GLU A 1 165 ? 13.354 5.179 -24.515 1.00 51.25 165 GLU A O 1
ATOM 1222 N N . CYS A 1 166 ? 11.976 3.509 -25.016 1.00 45.72 166 CYS A N 1
ATOM 1223 C CA . CYS A 1 166 ? 12.602 2.572 -24.085 1.00 45.72 166 CYS A CA 1
ATOM 1224 C C . CYS A 1 166 ? 13.743 1.833 -24.790 1.00 45.72 166 CYS A C 1
ATOM 1226 O O . CYS A 1 166 ? 13.561 1.465 -25.949 1.00 45.72 166 CYS A O 1
ATOM 1228 N N . PRO A 1 167 ? 14.899 1.626 -24.129 1.00 44.91 167 PRO A N 1
ATOM 1229 C CA . PRO A 1 167 ? 16.122 1.191 -24.796 1.00 44.91 167 PRO A CA 1
ATOM 1230 C C . PRO A 1 167 ? 15.879 -0.055 -25.654 1.00 44.91 167 PRO A C 1
ATOM 1232 O O . PRO A 1 167 ? 15.250 -1.032 -25.236 1.00 44.91 167 PRO A O 1
ATOM 1235 N N . GLU A 1 168 ? 16.302 0.050 -26.908 1.00 39.56 168 GLU A N 1
ATOM 1236 C CA . GLU A 1 168 ? 16.324 -1.033 -27.873 1.00 39.56 168 GLU A CA 1
ATOM 1237 C C . GLU A 1 168 ? 17.532 -1.919 -27.569 1.00 39.56 168 GLU A C 1
ATOM 1239 O O . GLU A 1 168 ? 18.661 -1.523 -27.826 1.00 39.56 168 GLU A O 1
ATOM 1244 N N . GLU A 1 169 ? 17.288 -3.134 -27.083 1.00 35.91 169 GLU A N 1
ATOM 1245 C CA . GLU A 1 169 ? 18.058 -4.290 -27.533 1.00 35.91 169 GLU A CA 1
ATOM 1246 C C . GLU A 1 169 ? 17.078 -5.343 -28.085 1.00 35.91 169 GLU A C 1
ATOM 1248 O O . GLU A 1 169 ? 16.174 -5.834 -27.404 1.00 35.91 169 GLU A O 1
ATOM 1253 N N . GLU A 1 170 ? 17.225 -5.546 -29.395 1.00 38.47 170 GLU A N 1
ATOM 1254 C CA . GLU A 1 170 ? 16.855 -6.677 -30.256 1.00 38.47 170 GLU A CA 1
ATOM 1255 C C . GLU A 1 170 ? 15.461 -7.333 -30.127 1.00 38.47 170 GLU A C 1
ATOM 1257 O O . GLU A 1 170 ? 15.146 -8.041 -29.179 1.00 38.47 170 GLU A O 1
ATOM 1262 N N . GLY A 1 171 ? 14.666 -7.216 -31.203 1.00 46.12 171 GLY A N 1
ATOM 1263 C CA . GLY A 1 171 ? 13.647 -8.203 -31.594 1.00 46.12 171 GLY A CA 1
ATOM 1264 C C . GLY A 1 171 ? 12.203 -7.961 -31.125 1.00 46.12 171 GLY A C 1
ATOM 1265 O O . GLY A 1 171 ? 11.942 -7.487 -30.022 1.00 46.12 171 GLY A O 1
ATOM 1266 N N . ALA A 1 172 ? 11.238 -8.355 -31.970 1.00 48.47 172 ALA A N 1
ATOM 1267 C CA . ALA A 1 172 ? 9.801 -8.355 -31.654 1.00 48.47 172 ALA A CA 1
ATOM 1268 C C . ALA A 1 172 ? 9.465 -9.223 -30.422 1.00 48.47 172 ALA A C 1
ATOM 1270 O O . ALA A 1 172 ? 8.575 -8.885 -29.648 1.00 48.47 172 ALA A O 1
ATOM 1271 N N . GLU A 1 173 ? 10.240 -10.283 -30.190 1.00 48.66 173 GLU A N 1
ATOM 1272 C CA . GLU A 1 173 ? 10.105 -11.174 -29.034 1.00 48.66 173 GLU A CA 1
ATOM 1273 C C . GLU A 1 173 ? 10.390 -10.452 -27.700 1.00 48.66 173 GLU A C 1
ATOM 1275 O O . GLU A 1 173 ? 9.666 -10.628 -26.722 1.00 48.66 173 GLU A O 1
ATOM 1280 N N . ASN A 1 174 ? 11.380 -9.551 -27.658 1.00 50.81 174 ASN A N 1
ATOM 1281 C CA . ASN A 1 174 ? 11.667 -8.743 -26.468 1.00 50.81 174 ASN A CA 1
ATOM 1282 C C . ASN A 1 174 ? 10.672 -7.590 -26.277 1.00 50.81 174 ASN A C 1
ATOM 1284 O O . ASN A 1 174 ? 10.549 -7.064 -25.169 1.00 50.81 174 ASN A O 1
ATOM 1288 N N . ALA A 1 175 ? 9.959 -7.171 -27.328 1.00 53.31 175 ALA A N 1
ATOM 1289 C CA . ALA A 1 175 ? 8.861 -6.213 -27.205 1.00 53.31 175 ALA A CA 1
ATOM 1290 C C . ALA A 1 175 ? 7.635 -6.861 -26.538 1.00 53.31 175 ALA A C 1
ATOM 1292 O O . ALA A 1 175 ? 7.049 -6.264 -25.636 1.00 53.31 175 ALA A O 1
ATOM 1293 N N . GLU A 1 176 ? 7.300 -8.099 -26.912 1.00 57.62 176 GLU A N 1
ATOM 1294 C CA . GLU A 1 176 ? 6.240 -8.886 -26.269 1.00 57.62 176 GLU A CA 1
ATOM 1295 C C . GLU A 1 176 ? 6.578 -9.216 -24.809 1.00 57.62 176 GLU A C 1
ATOM 1297 O O . GLU A 1 176 ? 5.746 -8.991 -23.932 1.00 57.62 176 GLU A O 1
ATOM 1302 N N . LYS A 1 177 ? 7.820 -9.624 -24.508 1.00 56.22 177 LYS A N 1
ATOM 1303 C CA . LYS A 1 177 ? 8.265 -9.846 -23.117 1.00 56.22 177 LYS A CA 1
ATOM 1304 C C . LYS A 1 177 ? 8.235 -8.563 -22.280 1.00 56.22 177 LYS A C 1
ATOM 1306 O O . LYS A 1 177 ? 7.828 -8.594 -21.123 1.00 56.22 177 LYS A O 1
ATOM 1311 N N . ARG A 1 178 ? 8.586 -7.406 -22.858 1.00 56.44 178 ARG A N 1
ATOM 1312 C CA . ARG A 1 178 ? 8.454 -6.098 -22.185 1.00 56.44 178 ARG A CA 1
ATOM 1313 C C . ARG A 1 178 ? 7.000 -5.692 -21.955 1.00 56.44 178 ARG A C 1
ATOM 1315 O O . ARG A 1 178 ? 6.694 -5.108 -20.918 1.00 56.44 178 ARG A O 1
ATOM 1322 N N . LEU A 1 179 ? 6.106 -5.988 -22.897 1.00 62.22 179 LEU A N 1
ATOM 1323 C CA . LEU A 1 179 ? 4.666 -5.794 -22.717 1.00 62.22 179 LEU A CA 1
ATOM 1324 C C . LEU A 1 179 ? 4.132 -6.691 -21.595 1.00 62.22 179 LEU A C 1
ATOM 1326 O O . LEU A 1 179 ? 3.425 -6.187 -20.727 1.00 62.22 179 LEU A O 1
ATOM 1330 N N . ALA A 1 180 ? 4.532 -7.964 -21.559 1.00 59.69 180 ALA A N 1
ATOM 1331 C CA . ALA A 1 180 ? 4.190 -8.891 -20.481 1.00 59.69 180 ALA A CA 1
ATOM 1332 C C . ALA A 1 180 ? 4.722 -8.401 -19.124 1.00 59.69 180 ALA A C 1
ATOM 1334 O O . ALA A 1 180 ? 3.966 -8.322 -18.162 1.00 59.69 180 ALA A O 1
ATOM 1335 N N . TYR A 1 181 ? 5.978 -7.950 -19.068 1.00 62.16 181 TYR A N 1
ATOM 1336 C CA . TYR A 1 181 ? 6.591 -7.363 -17.873 1.00 62.16 181 TYR A CA 1
ATOM 1337 C C . TYR A 1 181 ? 5.842 -6.123 -17.362 1.00 62.16 181 TYR A C 1
ATOM 1339 O O . TYR A 1 181 ? 5.657 -5.952 -16.158 1.00 62.16 181 TYR A O 1
ATOM 1347 N N . ARG A 1 182 ? 5.389 -5.249 -18.271 1.00 61.44 182 ARG A N 1
ATOM 1348 C CA . ARG A 1 182 ? 4.584 -4.063 -17.929 1.00 61.44 182 ARG A CA 1
ATOM 1349 C C . ARG A 1 182 ? 3.153 -4.399 -17.529 1.00 61.44 182 ARG A C 1
ATOM 1351 O O . ARG A 1 182 ? 2.558 -3.630 -16.782 1.00 61.44 182 ARG A O 1
ATOM 1358 N N . ALA A 1 183 ? 2.604 -5.502 -18.030 1.00 61.88 183 ALA A N 1
ATOM 1359 C CA . ALA A 1 183 ? 1.247 -5.936 -17.719 1.00 61.88 183 ALA A CA 1
ATOM 1360 C C . ALA A 1 183 ? 1.107 -6.472 -16.283 1.00 61.88 183 ALA A C 1
ATOM 1362 O O . ALA A 1 183 ? -0.013 -6.501 -15.764 1.00 61.88 183 ALA A O 1
ATOM 1363 N N . VAL A 1 184 ? 2.221 -6.858 -15.639 1.00 68.19 184 VAL A N 1
ATOM 1364 C CA . VAL A 1 184 ? 2.242 -7.319 -14.243 1.00 68.19 184 VAL A CA 1
ATOM 1365 C C . VAL A 1 184 ? 2.022 -6.140 -13.291 1.00 68.19 184 VAL A C 1
ATOM 1367 O O . VAL A 1 184 ? 2.957 -5.499 -12.796 1.00 68.19 184 VAL A O 1
ATOM 1370 N N . ASP A 1 185 ? 0.754 -5.841 -13.035 1.00 73.12 185 ASP A N 1
ATOM 1371 C CA . ASP A 1 185 ? 0.374 -4.850 -12.042 1.00 73.12 185 ASP A CA 1
ATOM 1372 C C . ASP A 1 185 ? 0.597 -5.366 -10.616 1.00 73.12 185 ASP A C 1
ATOM 1374 O O . ASP A 1 185 ? 0.303 -6.519 -10.294 1.00 73.12 185 ASP A O 1
ATOM 1378 N N . SER A 1 186 ? 1.077 -4.484 -9.738 1.00 74.94 186 SER A N 1
ATOM 1379 C CA . SER A 1 186 ? 1.307 -4.811 -8.328 1.00 74.94 186 SER A CA 1
ATOM 1380 C C . SER A 1 186 ? 0.045 -5.280 -7.619 1.00 74.94 186 SER A C 1
ATOM 1382 O O . SER A 1 186 ? 0.136 -6.168 -6.782 1.00 74.94 186 SER A O 1
ATOM 1384 N N . GLY A 1 187 ? -1.123 -4.737 -7.954 1.00 75.31 187 GLY A N 1
ATOM 1385 C CA . GLY A 1 187 ? -2.381 -5.120 -7.329 1.00 75.31 187 GLY A CA 1
ATOM 1386 C C . GLY A 1 187 ? -2.761 -6.578 -7.594 1.00 75.31 187 GLY A C 1
ATOM 1387 O O . GLY A 1 187 ? -3.232 -7.281 -6.696 1.00 75.31 187 GLY A O 1
ATOM 1388 N N . VAL A 1 188 ? -2.494 -7.079 -8.803 1.00 82.06 188 VAL A N 1
ATOM 1389 C CA . VAL A 1 188 ? -2.708 -8.501 -9.124 1.00 82.06 188 VAL A CA 1
ATOM 1390 C C . VAL A 1 188 ? -1.699 -9.384 -8.388 1.00 82.06 188 VAL A C 1
ATOM 1392 O O . VAL A 1 188 ? -2.061 -10.448 -7.884 1.00 82.06 188 VAL A O 1
ATOM 1395 N N . VAL A 1 189 ? -0.451 -8.923 -8.250 1.00 84.62 189 VAL A N 1
ATOM 1396 C CA . VAL A 1 189 ? 0.580 -9.609 -7.452 1.00 84.62 189 VAL A CA 1
ATOM 1397 C C . VAL A 1 189 ? 0.172 -9.701 -5.983 1.00 84.62 189 VAL A C 1
ATOM 1399 O O . VAL A 1 189 ? 0.240 -10.779 -5.398 1.00 84.62 189 VAL A O 1
ATOM 1402 N N . GLU A 1 190 ? -0.311 -8.609 -5.392 1.00 86.94 190 GLU A N 1
ATOM 1403 C CA . GLU A 1 190 ? -0.837 -8.582 -4.021 1.00 86.94 190 GLU A CA 1
ATOM 1404 C C . GLU A 1 190 ? -2.005 -9.555 -3.849 1.00 86.94 190 GLU A C 1
ATOM 1406 O O . GLU A 1 190 ? -2.045 -10.302 -2.873 1.00 86.94 190 GLU A O 1
ATOM 1411 N N . THR A 1 191 ? -2.917 -9.604 -4.821 1.00 86.44 191 THR A N 1
ATOM 1412 C CA . THR A 1 191 ? -4.069 -10.519 -4.820 1.00 86.44 191 THR A CA 1
ATOM 1413 C C . THR A 1 191 ? -3.632 -11.982 -4.889 1.00 86.44 191 THR A C 1
ATOM 1415 O O . THR A 1 191 ? -4.129 -12.815 -4.128 1.00 86.44 191 THR A O 1
ATOM 1418 N N . ALA A 1 192 ? -2.651 -12.304 -5.734 1.00 90.88 192 ALA A N 1
ATOM 1419 C CA . ALA A 1 192 ? -2.074 -13.643 -5.822 1.00 90.88 192 ALA A CA 1
ATOM 1420 C C . ALA A 1 192 ? -1.315 -14.044 -4.549 1.00 90.88 192 ALA A C 1
ATOM 1422 O O . ALA A 1 192 ? -1.484 -15.163 -4.061 1.00 90.88 192 ALA A O 1
ATOM 1423 N N . LEU A 1 193 ? -0.536 -13.134 -3.959 1.00 92.50 193 LEU A N 1
ATOM 1424 C CA . LEU A 1 193 ? 0.135 -13.369 -2.678 1.00 92.50 193 LEU A CA 1
ATOM 1425 C C . LEU A 1 193 ? -0.877 -13.572 -1.545 1.00 92.50 193 LEU A C 1
ATOM 1427 O O . LEU A 1 193 ? -0.702 -14.473 -0.723 1.00 92.50 193 LEU A O 1
ATOM 1431 N N . ALA A 1 194 ? -1.952 -12.781 -1.520 1.00 90.31 194 ALA A N 1
ATOM 1432 C CA . ALA A 1 194 ? -3.017 -12.901 -0.531 1.00 90.31 194 ALA A CA 1
ATOM 1433 C C . ALA A 1 194 ? -3.715 -14.267 -0.621 1.00 90.31 194 ALA A C 1
ATOM 1435 O O . ALA A 1 194 ? -3.900 -14.956 0.387 1.00 90.31 194 ALA A O 1
ATOM 1436 N N . ALA A 1 195 ? -4.028 -14.705 -1.843 1.00 91.75 195 ALA A N 1
ATOM 1437 C CA . ALA A 1 195 ? -4.591 -16.025 -2.102 1.00 91.75 195 ALA A CA 1
ATOM 1438 C C . ALA A 1 195 ? -3.631 -17.160 -1.697 1.00 91.75 195 ALA A C 1
ATOM 1440 O O . ALA A 1 195 ? -4.070 -18.160 -1.126 1.00 91.75 195 ALA A O 1
ATOM 1441 N N . TRP A 1 196 ? -2.327 -17.004 -1.945 1.00 94.56 196 TRP A N 1
ATOM 1442 C CA . TRP A 1 196 ? -1.318 -18.016 -1.624 1.00 94.56 196 TRP A CA 1
ATOM 1443 C C . TRP A 1 196 ? -1.071 -18.185 -0.122 1.00 94.56 196 TRP A C 1
ATOM 1445 O O . TRP A 1 196 ? -1.052 -19.308 0.393 1.00 94.56 196 TRP A O 1
ATOM 1455 N N . PHE A 1 197 ? -0.888 -17.080 0.605 1.00 92.38 197 PHE A N 1
ATOM 1456 C CA . PHE A 1 197 ? -0.729 -17.132 2.058 1.00 92.38 197 PHE A CA 1
ATOM 1457 C C . PHE A 1 197 ? -2.017 -17.603 2.740 1.00 92.38 197 PHE A C 1
ATOM 1459 O O . PHE A 1 197 ? -1.944 -18.376 3.702 1.00 92.38 197 PHE A O 1
ATOM 1466 N N . GLY A 1 198 ? -3.171 -17.189 2.209 1.00 88.38 198 GLY A N 1
ATOM 1467 C CA . GLY A 1 198 ? -4.493 -17.508 2.727 1.00 88.38 198 GLY A CA 1
ATOM 1468 C C . GLY A 1 198 ? -4.827 -16.726 4.000 1.00 88.38 198 GLY A C 1
ATOM 1469 O O . GLY A 1 198 ? -3.976 -16.489 4.862 1.00 88.38 198 GLY A O 1
ATOM 1470 N N . GLY A 1 199 ? -6.096 -16.333 4.137 1.00 84.00 199 GLY A N 1
ATOM 1471 C CA . GLY A 1 199 ? -6.577 -15.593 5.311 1.00 84.00 199 GLY A CA 1
ATOM 1472 C C . GLY A 1 199 ? -5.969 -14.194 5.463 1.00 84.00 199 GLY A C 1
ATOM 1473 O O . GLY A 1 199 ? -5.936 -13.672 6.573 1.00 84.00 199 GLY A O 1
ATOM 1474 N N . CYS A 1 200 ? -5.469 -13.607 4.376 1.00 87.06 200 CYS A N 1
ATOM 1475 C CA . CYS A 1 200 ? -4.999 -12.229 4.327 1.00 87.06 200 CYS A CA 1
ATOM 1476 C C . CYS A 1 200 ? -5.625 -11.481 3.148 1.00 87.06 200 CYS A C 1
ATOM 1478 O O . CYS A 1 200 ? -6.099 -12.086 2.184 1.00 87.06 200 CYS A O 1
ATOM 1480 N N . THR A 1 201 ? -5.654 -10.157 3.250 1.00 83.81 201 THR A N 1
ATOM 1481 C CA . THR A 1 201 ? -6.182 -9.256 2.224 1.00 83.81 201 THR A CA 1
ATOM 1482 C C . THR A 1 201 ? -5.050 -8.659 1.395 1.00 83.81 201 THR A C 1
ATOM 1484 O O . THR A 1 201 ? -3.971 -8.375 1.915 1.00 83.81 201 THR A O 1
ATOM 1487 N N . ALA A 1 202 ? -5.296 -8.437 0.108 1.00 82.06 202 ALA A N 1
ATOM 1488 C CA . ALA A 1 202 ? -4.391 -7.666 -0.734 1.00 82.06 202 ALA A CA 1
ATOM 1489 C C . ALA A 1 202 ? -4.430 -6.179 -0.348 1.00 82.06 202 ALA A C 1
ATOM 1491 O O . ALA A 1 202 ? -5.498 -5.645 -0.037 1.00 82.06 202 ALA A O 1
ATOM 1492 N N . GLY A 1 203 ? -3.275 -5.520 -0.381 1.00 76.94 203 GLY A N 1
ATOM 1493 C CA . GLY A 1 203 ? -3.136 -4.092 -0.128 1.00 76.94 203 GLY A CA 1
ATOM 1494 C C . GLY A 1 203 ? -2.711 -3.756 1.301 1.00 76.94 203 GLY A C 1
ATOM 1495 O O . GLY A 1 203 ? -2.047 -4.528 1.991 1.00 76.94 203 GLY A O 1
ATOM 1496 N N . THR A 1 204 ? -3.036 -2.539 1.738 1.00 73.88 204 THR A N 1
ATOM 1497 C CA . THR A 1 204 ? -2.569 -2.014 3.030 1.00 73.88 204 THR A CA 1
ATOM 1498 C C . THR A 1 204 ? -3.373 -2.594 4.189 1.00 73.88 204 THR A C 1
ATOM 1500 O O . THR A 1 204 ? -4.580 -2.798 4.073 1.00 73.88 204 THR A O 1
ATOM 1503 N N . LEU A 1 205 ? -2.706 -2.829 5.324 1.00 75.50 205 LEU A N 1
ATOM 1504 C CA . LEU A 1 205 ? -3.371 -3.243 6.554 1.00 75.50 205 LEU A CA 1
ATOM 1505 C C . LEU A 1 205 ? -4.442 -2.211 6.950 1.00 75.50 205 LEU A C 1
ATOM 1507 O O . LEU A 1 205 ? -4.091 -1.043 7.147 1.00 75.50 205 LEU A O 1
ATOM 1511 N N . PRO A 1 206 ? -5.719 -2.613 7.098 1.00 69.50 206 PRO A N 1
ATOM 1512 C CA . PRO A 1 206 ? -6.788 -1.707 7.509 1.00 69.50 206 PRO A CA 1
ATOM 1513 C C . PRO A 1 206 ? -6.421 -0.990 8.802 1.00 69.50 206 PRO A C 1
ATOM 1515 O O . PRO A 1 206 ? -5.904 -1.640 9.707 1.00 69.50 206 PRO A O 1
ATOM 1518 N N . GLU A 1 207 ? -6.690 0.314 8.913 1.00 63.59 207 GLU A N 1
ATOM 1519 C CA . GLU A 1 207 ? -6.270 1.151 10.057 1.00 63.59 207 GLU A CA 1
ATOM 1520 C C . GLU A 1 207 ? -6.750 0.634 11.422 1.00 63.59 207 GLU A C 1
ATOM 1522 O O . GLU A 1 207 ? -6.136 0.925 12.449 1.00 63.59 207 GLU A O 1
ATOM 1527 N N . PHE A 1 208 ? -7.820 -0.161 11.436 1.00 64.19 208 PHE A N 1
ATOM 1528 C CA . PHE A 1 208 ? -8.466 -0.657 12.643 1.00 64.19 208 PHE A CA 1
ATOM 1529 C C . PHE A 1 208 ? -8.819 -2.142 12.526 1.00 64.19 208 PHE A C 1
ATOM 1531 O O . PHE A 1 208 ? -8.989 -2.670 11.428 1.00 64.19 208 PHE A O 1
ATOM 1538 N N . GLY A 1 209 ? -9.002 -2.782 13.684 1.00 70.12 209 GLY A N 1
ATOM 1539 C CA . GLY A 1 209 ? -9.463 -4.167 13.789 1.00 70.12 209 GLY A CA 1
ATOM 1540 C C . GLY A 1 209 ? -8.359 -5.210 13.623 1.00 70.12 209 GLY A C 1
ATOM 1541 O O . GLY A 1 209 ? -7.194 -4.887 13.387 1.00 70.12 209 GLY A O 1
ATOM 1542 N N . GLU A 1 210 ? -8.736 -6.478 13.788 1.00 81.31 210 GLU A N 1
ATOM 1543 C CA . GLU A 1 210 ? -7.852 -7.602 13.487 1.00 81.31 210 GLU A CA 1
ATOM 1544 C C . GLU A 1 210 ? -7.789 -7.821 11.979 1.00 81.31 210 GLU A C 1
ATOM 1546 O O . GLU A 1 210 ? -8.818 -7.968 11.322 1.00 81.31 210 GLU A O 1
ATOM 1551 N N . SER A 1 211 ? -6.585 -7.870 11.421 1.00 85.69 211 SER A N 1
ATOM 1552 C CA . SER A 1 211 ? -6.411 -8.189 10.007 1.00 85.69 211 SER A CA 1
ATOM 1553 C C . SER A 1 211 ? -4.980 -8.618 9.715 1.00 85.69 211 SER A C 1
ATOM 1555 O O . SER A 1 211 ? -4.058 -8.361 10.495 1.00 85.69 211 SER A O 1
ATOM 1557 N N . VAL A 1 212 ? -4.804 -9.270 8.572 1.00 90.50 212 VAL A N 1
ATOM 1558 C CA . VAL A 1 212 ? -3.510 -9.571 7.967 1.00 90.50 212 VAL A CA 1
ATOM 1559 C C . VAL A 1 212 ? -3.584 -9.120 6.523 1.00 90.50 212 VAL A C 1
ATOM 1561 O O . VAL A 1 212 ? -4.500 -9.511 5.803 1.00 90.50 212 VAL A O 1
ATOM 1564 N N . ALA A 1 213 ? -2.615 -8.325 6.096 1.00 85.38 213 ALA A N 1
ATOM 1565 C CA . ALA A 1 213 ? -2.558 -7.798 4.749 1.00 85.38 213 ALA A CA 1
ATOM 1566 C C . ALA A 1 213 ? -1.182 -8.022 4.125 1.00 85.38 213 ALA A C 1
ATOM 1568 O O . ALA A 1 213 ? -0.161 -8.091 4.817 1.00 85.38 213 ALA A O 1
ATOM 1569 N N . VAL A 1 214 ? -1.165 -8.153 2.802 1.00 87.25 214 VAL A N 1
ATOM 1570 C CA . VAL A 1 214 ? 0.058 -8.237 2.009 1.00 87.25 214 VAL A CA 1
ATOM 1571 C C . VAL A 1 214 ? 0.043 -7.159 0.940 1.00 87.25 214 VAL A C 1
ATOM 1573 O O . VAL A 1 214 ? -0.915 -7.033 0.178 1.00 87.25 214 VAL A O 1
ATOM 1576 N N . ARG A 1 215 ? 1.133 -6.397 0.879 1.00 83.12 215 ARG A N 1
ATOM 1577 C CA . ARG A 1 215 ? 1.322 -5.332 -0.104 1.00 83.12 215 ARG A CA 1
ATOM 1578 C C . ARG A 1 215 ? 2.678 -5.412 -0.771 1.00 83.12 215 ARG A C 1
ATOM 1580 O O . ARG A 1 215 ? 3.663 -5.810 -0.145 1.00 83.12 215 ARG A O 1
ATOM 1587 N N . VAL A 1 216 ? 2.741 -4.958 -2.010 1.00 78.19 216 VAL A N 1
ATOM 1588 C CA . VAL A 1 216 ? 3.989 -4.699 -2.719 1.00 78.19 216 VAL A CA 1
ATOM 1589 C C . VAL A 1 216 ? 4.509 -3.333 -2.265 1.00 78.19 216 VAL A C 1
ATOM 1591 O O . VAL A 1 216 ? 3.813 -2.328 -2.340 1.00 78.19 216 VAL A O 1
ATOM 1594 N N . VAL A 1 217 ? 5.735 -3.295 -1.748 1.00 74.44 217 VAL A N 1
ATOM 1595 C CA . VAL A 1 217 ? 6.390 -2.077 -1.236 1.00 74.44 217 VAL A CA 1
ATOM 1596 C C . VAL A 1 217 ? 7.234 -1.416 -2.321 1.00 74.44 217 VAL A C 1
ATOM 1598 O O . VAL A 1 217 ? 7.281 -0.190 -2.421 1.00 74.44 217 VAL A O 1
ATOM 1601 N N . SER A 1 218 ? 7.895 -2.225 -3.143 1.00 66.62 218 SER A N 1
ATOM 1602 C CA . SER A 1 218 ? 8.666 -1.764 -4.292 1.00 66.62 218 SER A CA 1
ATOM 1603 C C . SER A 1 218 ? 8.641 -2.803 -5.405 1.00 66.62 218 SER A C 1
ATOM 1605 O O . SER A 1 218 ? 8.401 -3.987 -5.177 1.00 66.62 218 SER A O 1
ATOM 1607 N N . ALA A 1 219 ? 8.879 -2.335 -6.622 1.00 65.06 219 ALA A N 1
ATOM 1608 C CA . ALA A 1 219 ? 9.168 -3.167 -7.778 1.00 65.06 219 ALA A CA 1
ATOM 1609 C C . ALA A 1 219 ? 10.562 -2.773 -8.261 1.00 65.06 219 ALA A C 1
ATOM 1611 O O . ALA A 1 219 ? 10.828 -1.572 -8.375 1.00 65.06 219 ALA A O 1
ATOM 1612 N N . GLU A 1 220 ? 11.419 -3.749 -8.529 1.00 64.00 220 GLU A N 1
ATOM 1613 C CA . GLU A 1 220 ? 12.743 -3.477 -9.087 1.00 64.00 220 GLU A CA 1
ATOM 1614 C C . GLU A 1 220 ? 12.609 -2.919 -10.517 1.00 64.00 220 GLU A C 1
ATOM 1616 O O . GLU A 1 220 ? 11.586 -3.141 -11.193 1.00 64.00 220 GLU A O 1
ATOM 1621 N N . PRO A 1 221 ? 13.587 -2.129 -10.992 1.00 54.53 221 PRO A N 1
ATOM 1622 C CA . PRO A 1 221 ? 13.602 -1.663 -12.370 1.00 54.53 221 PRO A CA 1
ATOM 1623 C C . PRO A 1 221 ? 13.692 -2.839 -13.355 1.00 54.53 221 PRO A C 1
ATOM 1625 O O . PRO A 1 221 ? 14.074 -3.957 -13.017 1.00 54.53 221 PRO A O 1
ATOM 1628 N N . PHE A 1 222 ? 13.311 -2.586 -14.609 1.00 54.44 222 PHE A N 1
ATOM 1629 C CA . PHE A 1 222 ? 13.482 -3.566 -15.682 1.00 54.44 222 PHE A CA 1
ATOM 1630 C C . PHE A 1 222 ? 14.966 -3.730 -15.999 1.00 54.44 222 PHE A C 1
ATOM 1632 O O . PHE A 1 222 ? 15.520 -2.935 -16.754 1.00 54.44 222 PHE A O 1
ATOM 1639 N N . GLU A 1 223 ? 15.588 -4.756 -15.421 1.00 47.97 223 GLU A N 1
ATOM 1640 C CA . GLU A 1 223 ? 16.957 -5.161 -15.753 1.00 47.97 223 GLU A CA 1
ATOM 1641 C C . GLU A 1 223 ? 16.978 -6.312 -16.764 1.00 47.97 223 GLU A C 1
ATOM 1643 O O . GLU A 1 223 ? 17.743 -6.278 -17.724 1.00 47.97 223 GLU A O 1
ATOM 1648 N N . THR A 1 224 ? 16.106 -7.311 -16.596 1.00 53.62 224 THR A N 1
ATOM 1649 C CA . THR A 1 224 ? 16.015 -8.477 -17.485 1.00 53.62 224 THR A CA 1
ATOM 1650 C C . THR A 1 224 ? 14.560 -8.814 -17.815 1.00 53.62 224 THR A C 1
ATOM 1652 O O . THR A 1 224 ? 13.645 -8.567 -17.032 1.00 53.62 224 THR A O 1
ATOM 1655 N N . ALA A 1 225 ? 14.330 -9.362 -19.012 1.00 57.22 225 ALA A N 1
ATOM 1656 C CA . ALA A 1 225 ? 12.994 -9.734 -19.484 1.00 57.22 225 ALA A CA 1
ATOM 1657 C C . ALA A 1 225 ? 12.489 -11.078 -18.928 1.00 57.22 225 ALA A C 1
ATOM 1659 O O . ALA A 1 225 ? 11.341 -11.437 -19.179 1.00 57.22 225 ALA A O 1
ATOM 1660 N N . GLU A 1 226 ? 13.347 -11.825 -18.228 1.00 67.75 226 GLU A N 1
ATOM 1661 C CA . GLU A 1 226 ? 13.060 -13.180 -17.744 1.00 67.75 226 GLU A CA 1
ATOM 1662 C C . GLU A 1 226 ? 12.210 -13.163 -16.473 1.00 67.75 226 GLU A C 1
ATOM 1664 O O . GLU A 1 226 ? 11.301 -13.975 -16.319 1.00 67.75 226 GLU A O 1
ATOM 1669 N N . HIS A 1 227 ? 12.459 -12.197 -15.588 1.00 77.56 227 HIS A N 1
ATOM 1670 C CA . HIS A 1 227 ? 11.814 -12.135 -14.289 1.00 77.56 227 HIS A CA 1
ATOM 1671 C C . HIS A 1 227 ? 11.404 -10.717 -13.917 1.00 77.56 227 HIS A C 1
ATOM 1673 O O . HIS A 1 227 ? 12.109 -9.751 -14.200 1.00 77.56 227 HIS A O 1
ATOM 1679 N N . ARG A 1 228 ? 10.261 -10.597 -13.242 1.00 77.75 228 ARG A N 1
ATOM 1680 C CA . ARG A 1 228 ? 9.796 -9.358 -12.619 1.00 77.75 228 ARG A CA 1
ATOM 1681 C C . ARG A 1 228 ? 9.936 -9.476 -11.108 1.00 77.75 228 ARG A C 1
ATOM 1683 O O . ARG A 1 228 ? 9.223 -10.263 -10.485 1.00 77.75 228 ARG A O 1
ATOM 1690 N N . ASP A 1 229 ? 10.821 -8.661 -10.545 1.00 80.50 229 ASP A N 1
ATOM 1691 C CA . ASP A 1 229 ? 11.128 -8.673 -9.119 1.00 80.50 229 ASP A CA 1
ATOM 1692 C C . ASP A 1 229 ? 10.371 -7.579 -8.350 1.00 80.50 229 ASP A C 1
ATOM 1694 O O . ASP A 1 229 ? 10.263 -6.424 -8.779 1.00 80.50 229 ASP A O 1
ATOM 1698 N N . TYR A 1 230 ? 9.856 -7.951 -7.182 1.00 80.31 230 TYR A N 1
ATOM 1699 C CA . TYR A 1 230 ? 9.201 -7.068 -6.225 1.00 80.31 230 TYR A CA 1
ATOM 1700 C C . TYR A 1 230 ? 9.718 -7.323 -4.814 1.00 80.31 230 TYR A C 1
ATOM 1702 O O . TYR A 1 230 ? 10.090 -8.442 -4.465 1.00 80.31 230 TYR A O 1
ATOM 1710 N N . THR A 1 231 ? 9.614 -6.307 -3.967 1.00 81.50 231 THR A N 1
ATOM 1711 C CA . THR A 1 231 ? 9.688 -6.467 -2.514 1.00 81.50 231 THR A CA 1
ATOM 1712 C C . THR A 1 231 ? 8.292 -6.285 -1.954 1.00 81.50 231 THR A C 1
ATOM 1714 O O . THR A 1 231 ? 7.670 -5.235 -2.133 1.00 81.50 231 THR A O 1
ATOM 1717 N N . ALA A 1 232 ? 7.792 -7.299 -1.261 1.00 83.81 232 ALA A N 1
ATOM 1718 C CA . ALA A 1 232 ? 6.498 -7.285 -0.606 1.00 83.81 232 ALA A CA 1
ATOM 1719 C C . ALA A 1 232 ? 6.657 -7.298 0.917 1.00 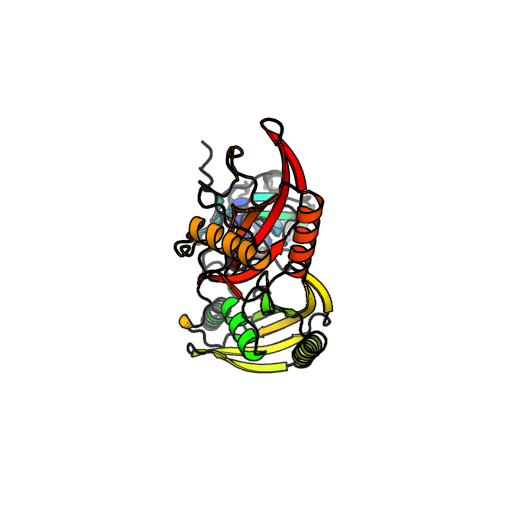83.81 232 ALA A C 1
ATOM 1721 O O . ALA A 1 232 ? 7.676 -7.719 1.470 1.00 83.81 232 ALA A O 1
ATOM 1722 N N . LYS A 1 233 ? 5.628 -6.813 1.607 1.00 89.38 233 LYS A N 1
ATOM 1723 C CA . LYS A 1 233 ? 5.517 -6.850 3.063 1.00 89.38 233 LYS A CA 1
ATOM 1724 C C . LYS A 1 233 ? 4.209 -7.524 3.427 1.00 89.38 233 LYS A C 1
ATOM 1726 O O . LYS A 1 233 ? 3.153 -7.111 2.950 1.00 89.38 233 LYS A O 1
ATOM 1731 N N . LEU A 1 234 ? 4.293 -8.524 4.296 1.00 93.19 234 LEU A N 1
ATOM 1732 C CA . LEU A 1 234 ? 3.135 -9.086 4.974 1.00 93.19 234 LEU A CA 1
ATOM 1733 C C . LEU A 1 234 ? 3.134 -8.545 6.399 1.00 93.19 234 LEU A C 1
ATOM 1735 O O . LEU A 1 234 ? 4.137 -8.624 7.111 1.00 93.19 234 LEU A O 1
ATOM 1739 N N . GLU A 1 235 ? 2.021 -7.950 6.798 1.00 91.88 235 GLU A N 1
ATOM 1740 C CA . GLU A 1 235 ? 1.847 -7.368 8.121 1.00 91.88 235 GLU A CA 1
ATOM 1741 C C . GLU A 1 235 ? 0.459 -7.691 8.661 1.00 91.88 235 GLU A C 1
ATOM 1743 O O . GLU A 1 235 ? -0.508 -7.818 7.912 1.00 91.88 235 GLU A O 1
ATOM 1748 N N . GLY A 1 236 ? 0.356 -7.860 9.972 1.00 91.25 236 GLY A N 1
ATOM 1749 C CA . GLY A 1 236 ? -0.910 -8.168 10.611 1.00 91.25 236 GLY A CA 1
ATOM 1750 C C . GLY A 1 236 ? -0.961 -7.705 12.052 1.00 91.25 236 GLY A C 1
ATOM 1751 O O . GLY A 1 236 ? 0.071 -7.460 12.686 1.00 91.25 236 GLY A O 1
ATOM 1752 N N . ARG A 1 237 ? -2.186 -7.622 12.563 1.00 91.56 237 ARG A N 1
ATOM 1753 C CA . ARG A 1 237 ? -2.483 -7.297 13.955 1.00 91.56 237 ARG A CA 1
ATOM 1754 C C . ARG A 1 237 ? -3.647 -8.132 14.473 1.00 91.56 237 ARG A C 1
ATOM 1756 O O . ARG A 1 237 ? -4.618 -8.358 13.752 1.00 91.56 237 ARG A O 1
ATOM 1763 N N . SER A 1 238 ? -3.557 -8.596 15.719 1.00 88.44 238 SER A N 1
ATOM 1764 C CA . SER A 1 238 ? -4.604 -9.410 16.350 1.00 88.44 238 SER A CA 1
ATOM 1765 C C . SER A 1 238 ? -4.535 -9.362 17.882 1.00 88.44 238 SER A C 1
ATOM 1767 O O . SER A 1 238 ? -3.460 -9.260 18.472 1.00 88.44 238 SER A O 1
ATOM 1769 N N . VAL A 1 239 ? -5.691 -9.486 18.534 1.00 82.25 239 VAL A N 1
ATOM 1770 C CA . VAL A 1 239 ? -5.865 -9.730 19.972 1.00 82.25 239 VAL A CA 1
ATOM 1771 C C . VAL A 1 239 ? -5.777 -11.221 20.340 1.00 82.25 239 VAL A C 1
ATOM 1773 O O . VAL A 1 239 ? -5.690 -11.552 21.521 1.00 82.25 239 VAL A O 1
ATOM 1776 N N . ARG A 1 240 ? -5.733 -12.144 19.359 1.00 80.75 240 ARG A N 1
ATOM 1777 C CA . ARG A 1 240 ? -5.580 -13.607 19.575 1.00 80.75 240 ARG A CA 1
ATOM 1778 C C . ARG A 1 240 ? -4.225 -14.012 20.171 1.00 80.75 240 ARG A C 1
ATOM 1780 O O . ARG A 1 240 ? -4.001 -15.189 20.471 1.00 80.75 240 ARG A O 1
ATOM 1787 N N . GLY A 1 241 ? -3.322 -13.056 20.357 1.00 83.19 241 GLY A N 1
ATOM 1788 C CA . GLY A 1 241 ? -2.079 -13.253 21.078 1.00 83.19 241 GLY A CA 1
ATOM 1789 C C . GLY A 1 241 ? -1.178 -14.305 20.420 1.00 83.19 241 GLY A C 1
ATOM 1790 O O . GLY A 1 241 ? -0.966 -14.311 19.209 1.00 83.19 241 GLY A O 1
ATOM 1791 N N . ALA A 1 242 ? -0.718 -15.271 21.218 1.00 87.00 242 ALA A N 1
ATOM 1792 C CA . ALA A 1 242 ? 0.201 -16.323 20.779 1.00 87.00 242 ALA A CA 1
ATOM 1793 C C . ALA A 1 242 ? -0.293 -17.151 19.576 1.00 87.00 242 ALA A C 1
ATOM 1795 O O . ALA A 1 242 ? 0.527 -17.648 18.807 1.00 87.00 242 ALA A O 1
ATOM 1796 N N . ALA A 1 243 ? -1.610 -17.310 19.392 1.00 90.38 243 ALA A N 1
ATOM 1797 C CA . ALA A 1 243 ? -2.146 -18.022 18.231 1.00 90.38 243 ALA A CA 1
ATOM 1798 C C . ALA A 1 243 ? -1.872 -17.262 16.922 1.00 90.38 243 ALA A C 1
ATOM 1800 O O . ALA A 1 243 ? -1.507 -17.877 15.925 1.00 90.38 243 ALA A O 1
ATOM 1801 N N . PHE A 1 244 ? -1.988 -15.932 16.951 1.00 93.00 244 PHE A N 1
ATOM 1802 C CA . PHE A 1 244 ? -1.669 -15.072 15.815 1.00 93.00 244 PHE A CA 1
ATOM 1803 C C . PHE A 1 244 ? -0.166 -15.066 15.512 1.00 93.00 244 PHE A C 1
ATOM 1805 O O . PHE A 1 244 ? 0.218 -15.198 14.353 1.00 93.00 244 PHE A O 1
ATOM 1812 N N . LEU A 1 245 ? 0.691 -14.993 16.537 1.00 93.25 245 LEU A N 1
ATOM 1813 C CA . LEU A 1 245 ? 2.145 -15.042 16.327 1.00 93.25 245 LEU A CA 1
ATOM 1814 C C . LEU A 1 245 ? 2.571 -16.349 15.653 1.00 93.25 245 LEU A C 1
ATOM 1816 O O . LEU A 1 245 ? 3.330 -16.313 14.692 1.00 93.25 245 LEU A O 1
ATOM 1820 N N . ARG A 1 246 ? 2.016 -17.489 16.087 1.00 94.12 246 ARG A N 1
ATOM 1821 C CA . ARG A 1 246 ? 2.272 -18.790 1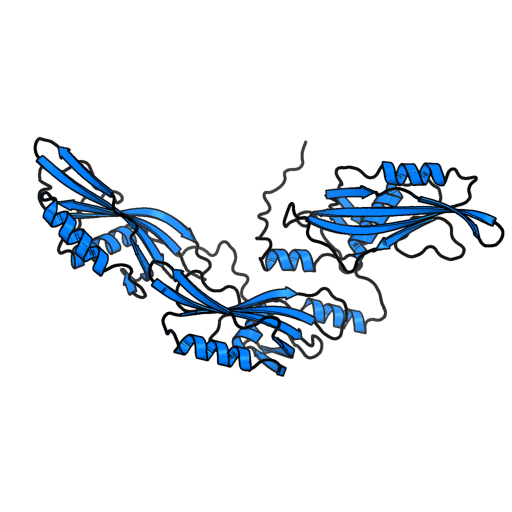5.450 1.00 94.12 246 ARG A CA 1
ATOM 1822 C C . ARG A 1 246 ? 1.790 -18.841 14.002 1.00 94.12 246 ARG A C 1
ATOM 1824 O O . ARG A 1 246 ? 2.500 -19.367 13.158 1.00 94.12 246 ARG A O 1
ATOM 1831 N N . GLU A 1 247 ? 0.622 -18.273 13.704 1.00 94.19 247 GLU A N 1
ATOM 1832 C CA . GLU A 1 247 ? 0.108 -18.169 12.330 1.00 94.19 247 GLU A CA 1
ATOM 1833 C C . GLU A 1 247 ? 1.070 -17.366 11.432 1.00 94.19 247 GLU A C 1
ATOM 1835 O O . GLU A 1 247 ? 1.322 -17.729 10.284 1.00 94.19 247 GLU A O 1
ATOM 1840 N N . MET A 1 248 ? 1.657 -16.294 11.967 1.00 95.12 248 MET A N 1
ATOM 1841 C CA . MET A 1 248 ? 2.628 -15.458 11.256 1.00 95.12 248 MET A CA 1
ATOM 1842 C C . MET A 1 248 ? 3.993 -16.139 11.105 1.00 95.12 248 MET A C 1
ATOM 1844 O O . MET A 1 248 ? 4.587 -16.058 10.030 1.00 95.12 248 MET A O 1
ATOM 1848 N N . GLU A 1 249 ? 4.456 -16.873 12.121 1.00 95.25 249 GLU A N 1
ATOM 1849 C CA . GLU A 1 249 ? 5.641 -17.738 12.027 1.00 95.25 249 GLU A CA 1
ATOM 1850 C C . GLU A 1 249 ? 5.456 -18.828 10.972 1.00 95.25 249 GLU A C 1
ATOM 1852 O O . GLU A 1 249 ? 6.355 -19.072 10.175 1.00 95.25 249 GLU A O 1
ATOM 1857 N N . GLU A 1 250 ? 4.289 -19.471 10.926 1.00 94.75 250 GLU A N 1
ATOM 1858 C CA . GLU A 1 250 ? 3.972 -20.482 9.917 1.00 94.75 250 GLU A CA 1
ATOM 1859 C C . GLU A 1 250 ? 4.016 -19.895 8.505 1.00 94.75 250 GLU A C 1
ATOM 1861 O O . GLU A 1 250 ? 4.568 -20.532 7.610 1.00 94.75 250 GLU A O 1
ATOM 1866 N N . ARG A 1 251 ? 3.499 -18.676 8.297 1.00 94.75 251 ARG A N 1
ATOM 1867 C CA . ARG A 1 251 ? 3.607 -17.970 7.008 1.00 94.75 251 ARG A CA 1
ATOM 1868 C C . ARG A 1 251 ? 5.055 -17.625 6.659 1.00 94.75 251 ARG A C 1
ATOM 1870 O O . ARG A 1 251 ? 5.458 -17.870 5.527 1.00 94.75 251 ARG A O 1
ATOM 1877 N N . TYR A 1 252 ? 5.833 -17.108 7.608 1.00 95.19 252 TYR A N 1
ATOM 1878 C CA . TYR A 1 252 ? 7.253 -16.803 7.401 1.00 95.19 252 TYR A CA 1
ATOM 1879 C C . TYR A 1 252 ? 8.056 -18.064 7.042 1.00 95.19 252 TYR A C 1
ATOM 1881 O O . TYR A 1 252 ? 8.808 -18.070 6.074 1.00 95.19 252 TYR A O 1
ATOM 1889 N N . ASN A 1 253 ? 7.810 -19.172 7.746 1.00 94.19 253 ASN A N 1
ATOM 1890 C CA . ASN A 1 253 ? 8.484 -20.456 7.532 1.00 94.19 253 ASN A CA 1
ATOM 1891 C C . ASN A 1 253 ? 8.078 -21.170 6.228 1.00 94.19 253 ASN A C 1
ATOM 1893 O O . ASN A 1 253 ? 8.684 -22.184 5.884 1.00 94.19 253 ASN A O 1
ATOM 1897 N N . ARG A 1 254 ? 7.071 -20.674 5.490 1.00 93.50 254 ARG A N 1
ATOM 1898 C CA . ARG A 1 254 ? 6.805 -21.121 4.108 1.00 93.50 254 ARG A CA 1
ATOM 1899 C C . ARG A 1 254 ? 7.837 -20.589 3.112 1.00 93.50 254 ARG A C 1
ATOM 1901 O O . ARG A 1 254 ? 7.854 -21.060 1.979 1.00 93.50 254 ARG A O 1
ATOM 1908 N N . LEU A 1 255 ? 8.658 -19.616 3.507 1.00 92.88 255 LEU A N 1
ATOM 1909 C CA . LEU A 1 255 ? 9.733 -19.057 2.695 1.00 92.88 255 LEU A CA 1
ATOM 1910 C C . LEU A 1 255 ? 11.087 -19.680 3.095 1.00 92.88 255 LEU A C 1
ATOM 1912 O O . LEU A 1 255 ? 11.316 -19.924 4.280 1.00 92.88 255 LEU A O 1
ATOM 1916 N N . PRO A 1 256 ? 12.016 -19.901 2.146 1.00 92.38 256 PRO A N 1
ATOM 1917 C CA . PRO A 1 256 ? 11.888 -19.654 0.712 1.00 92.38 256 PRO A CA 1
ATOM 1918 C C . PRO A 1 256 ? 11.101 -20.756 -0.018 1.00 92.38 256 PRO A C 1
ATOM 1920 O O . PRO A 1 256 ? 11.147 -21.926 0.362 1.00 92.38 256 PRO A O 1
ATOM 1923 N N . VAL A 1 257 ? 10.427 -20.392 -1.109 1.00 94.75 257 VAL A N 1
ATOM 1924 C CA . VAL A 1 257 ? 9.742 -21.336 -2.008 1.00 94.75 257 VAL A CA 1
ATOM 1925 C C . VAL A 1 257 ? 9.935 -20.918 -3.467 1.00 94.75 257 VAL A C 1
ATOM 1927 O O . VAL A 1 257 ? 10.075 -19.733 -3.756 1.00 94.75 257 VAL A O 1
ATOM 1930 N N . SER A 1 258 ? 9.935 -21.879 -4.390 1.00 92.50 258 SER A N 1
ATOM 1931 C CA . SER A 1 258 ? 10.122 -21.641 -5.826 1.00 92.50 258 SER A CA 1
ATOM 1932 C C . SER A 1 258 ? 9.092 -22.396 -6.660 1.00 92.50 258 SER A C 1
ATOM 1934 O O . SER A 1 258 ? 8.637 -23.465 -6.252 1.00 92.50 258 SER A O 1
ATOM 1936 N N . GLY A 1 259 ? 8.750 -21.849 -7.829 1.00 90.06 259 GLY A N 1
ATOM 1937 C CA . GLY A 1 259 ? 7.840 -22.475 -8.795 1.00 90.06 259 GLY A CA 1
ATOM 1938 C C . GLY A 1 259 ? 6.394 -22.580 -8.305 1.00 90.06 259 GLY A C 1
ATOM 1939 O O . GLY A 1 259 ? 5.765 -23.629 -8.442 1.00 90.06 259 GLY A O 1
ATOM 1940 N N . VAL A 1 260 ? 5.871 -21.519 -7.687 1.00 93.50 260 VAL A N 1
ATOM 1941 C CA . VAL A 1 260 ? 4.494 -21.481 -7.179 1.00 93.50 260 VAL A CA 1
ATOM 1942 C C . VAL A 1 260 ? 3.583 -20.851 -8.219 1.00 93.50 260 VAL A C 1
ATOM 1944 O O . VAL A 1 260 ? 3.769 -19.702 -8.600 1.00 93.50 260 VAL A O 1
ATOM 1947 N N . THR A 1 261 ? 2.535 -21.565 -8.612 1.00 94.69 261 THR A N 1
ATOM 1948 C CA . THR A 1 261 ? 1.505 -21.037 -9.507 1.00 94.69 261 THR A CA 1
ATOM 1949 C C . THR A 1 261 ? 0.211 -20.799 -8.744 1.00 94.69 261 THR A C 1
ATOM 1951 O O . THR A 1 261 ? -0.305 -21.708 -8.091 1.00 94.69 261 THR A O 1
ATOM 1954 N N . VAL A 1 262 ? -0.334 -19.589 -8.845 1.00 93.75 262 VAL A N 1
ATOM 1955 C CA . VAL A 1 262 ? -1.583 -19.190 -8.188 1.00 93.75 262 VAL A CA 1
ATOM 1956 C C . VAL A 1 262 ? -2.617 -18.826 -9.239 1.00 93.75 262 VAL A C 1
ATOM 1958 O O . VAL A 1 262 ? -2.386 -17.941 -10.058 1.00 93.75 262 VAL A O 1
ATOM 1961 N N . ALA A 1 263 ? -3.763 -19.502 -9.197 1.00 92.88 263 ALA A N 1
ATOM 1962 C CA . ALA A 1 263 ? -4.922 -19.167 -10.012 1.00 92.88 263 ALA A CA 1
ATOM 1963 C C . ALA A 1 263 ? -5.878 -18.272 -9.214 1.00 92.88 263 ALA A C 1
ATOM 1965 O O . ALA A 1 263 ? -6.266 -18.617 -8.094 1.00 92.88 263 ALA A O 1
ATOM 1966 N N . LEU A 1 264 ? -6.256 -17.138 -9.798 1.00 90.06 264 LEU A N 1
ATOM 1967 C CA . LEU A 1 264 ? -7.213 -16.195 -9.234 1.00 90.06 264 LEU A CA 1
ATOM 1968 C C . LEU A 1 264 ? -8.635 -16.448 -9.770 1.00 90.06 264 LEU A C 1
ATOM 1970 O O . LEU A 1 264 ? -8.795 -17.012 -10.857 1.00 90.06 264 LEU A O 1
ATOM 1974 N N . PRO A 1 265 ? -9.689 -16.058 -9.027 1.00 84.62 265 PRO A N 1
ATOM 1975 C CA . PRO A 1 265 ? -11.077 -16.361 -9.390 1.00 84.62 265 PRO A CA 1
ATOM 1976 C C . PRO A 1 265 ? -11.542 -15.810 -10.747 1.00 84.62 265 PRO A C 1
ATOM 1978 O O . PRO A 1 265 ? -12.384 -16.431 -11.395 1.00 84.62 265 PRO A O 1
ATOM 1981 N N . GLY A 1 266 ? -11.021 -14.662 -11.180 1.00 80.44 266 GLY A N 1
ATOM 1982 C CA . GLY A 1 266 ? -11.313 -14.028 -12.468 1.00 80.44 266 GLY A CA 1
ATOM 1983 C C . GLY A 1 266 ? -10.554 -14.632 -13.652 1.00 80.44 266 GLY A C 1
ATOM 1984 O O . GLY A 1 266 ? -10.803 -14.234 -14.791 1.00 80.44 266 GLY A O 1
ATOM 1985 N N . GLY A 1 267 ? -9.692 -15.626 -13.410 1.00 84.75 267 GLY A N 1
ATOM 1986 C CA . GLY A 1 267 ? -8.988 -16.395 -14.436 1.00 84.75 267 GLY A CA 1
ATOM 1987 C C . GLY A 1 267 ? -7.518 -16.028 -14.628 1.00 84.75 267 GLY A C 1
ATOM 1988 O O . GLY A 1 267 ? -6.860 -16.653 -15.458 1.00 84.75 267 GLY A O 1
ATOM 1989 N N . SER A 1 268 ? -6.984 -15.061 -13.880 1.00 86.25 268 SER A N 1
ATOM 1990 C CA . SER A 1 268 ? -5.549 -14.770 -13.893 1.00 86.25 268 SER A CA 1
ATOM 1991 C C . SER A 1 268 ? -4.751 -15.919 -13.286 1.00 86.25 268 SER A C 1
ATOM 1993 O O . SER A 1 268 ? -5.179 -16.576 -12.337 1.00 86.25 268 SER A O 1
ATOM 1995 N N . GLN A 1 269 ? -3.557 -16.130 -13.815 1.00 91.94 269 GLN A N 1
ATOM 1996 C CA . GLN A 1 269 ? -2.592 -17.109 -13.354 1.00 91.94 269 GLN A CA 1
ATOM 1997 C C . GLN A 1 269 ? -1.270 -16.385 -13.131 1.00 91.94 269 GLN A C 1
ATOM 1999 O O . GLN A 1 269 ? -0.712 -15.820 -14.067 1.00 91.94 269 GLN A O 1
ATOM 2004 N N . VAL A 1 270 ? -0.784 -16.387 -11.893 1.00 90.25 270 VAL A N 1
ATOM 2005 C CA . VAL A 1 270 ? 0.487 -15.755 -11.523 1.00 90.25 270 VAL A CA 1
ATOM 2006 C C . VAL A 1 270 ? 1.491 -16.844 -11.184 1.00 90.25 270 VAL A C 1
ATOM 2008 O O . VAL A 1 270 ? 1.224 -17.692 -10.327 1.00 90.25 270 VAL A O 1
ATOM 2011 N N . VAL A 1 271 ? 2.635 -16.831 -11.866 1.00 93.00 271 VAL A N 1
ATOM 2012 C CA . VAL A 1 271 ? 3.727 -17.786 -11.658 1.00 93.00 271 VAL A CA 1
ATOM 2013 C C . VAL A 1 271 ? 4.854 -17.099 -10.896 1.00 93.00 271 VAL A C 1
ATOM 2015 O O . VAL A 1 271 ? 5.588 -16.279 -11.440 1.00 93.00 271 VAL A O 1
ATOM 2018 N N . PHE A 1 272 ? 4.992 -17.441 -9.618 1.00 93.69 272 PHE A N 1
ATOM 2019 C CA . PHE A 1 272 ? 6.106 -17.024 -8.777 1.00 93.69 272 PHE A CA 1
ATOM 2020 C C . PHE A 1 272 ? 7.288 -17.978 -8.978 1.00 93.69 272 PHE A C 1
ATOM 2022 O O . PHE A 1 272 ? 7.290 -19.104 -8.468 1.00 93.69 272 PHE A O 1
ATOM 2029 N N . SER A 1 273 ? 8.316 -17.523 -9.692 1.00 91.75 273 SER A N 1
ATOM 2030 C CA . SER A 1 273 ? 9.578 -18.251 -9.854 1.00 91.75 273 SER A CA 1
ATOM 2031 C C . SER A 1 273 ? 10.254 -18.469 -8.498 1.00 91.75 273 SER A C 1
ATOM 2033 O O . SER A 1 273 ? 10.710 -19.577 -8.210 1.00 91.75 273 SER A O 1
ATOM 2035 N N . ALA A 1 274 ? 10.242 -17.451 -7.631 1.00 93.00 274 ALA A N 1
ATOM 2036 C CA . ALA A 1 274 ? 10.761 -17.532 -6.270 1.00 93.00 274 ALA A CA 1
ATOM 2037 C C . ALA A 1 274 ? 10.071 -16.544 -5.315 1.00 93.00 274 ALA A C 1
ATOM 2039 O O . ALA A 1 274 ? 9.750 -15.417 -5.682 1.00 93.00 274 ALA A O 1
ATOM 2040 N N . LEU A 1 275 ? 9.892 -16.959 -4.063 1.00 94.81 275 LEU A N 1
ATOM 2041 C CA . LEU A 1 275 ? 9.533 -16.112 -2.929 1.00 94.81 275 LEU A CA 1
ATOM 2042 C C . LEU A 1 275 ? 10.588 -16.331 -1.843 1.00 94.81 275 LEU A C 1
ATOM 2044 O O . LEU A 1 275 ? 10.781 -17.464 -1.394 1.00 94.81 275 LEU A O 1
ATOM 2048 N N . THR A 1 276 ? 11.277 -15.278 -1.414 1.00 94.25 276 THR A N 1
ATOM 2049 C CA . THR A 1 276 ? 12.402 -15.385 -0.471 1.00 94.25 276 THR A CA 1
ATOM 2050 C C . THR A 1 276 ? 12.286 -14.353 0.639 1.00 94.25 276 THR A C 1
ATOM 2052 O O . THR A 1 276 ? 11.975 -13.197 0.385 1.00 94.25 276 THR A O 1
ATOM 2055 N N . ALA A 1 277 ? 12.518 -14.755 1.890 1.00 91.31 277 ALA A N 1
ATOM 2056 C CA . ALA A 1 277 ? 12.544 -13.805 3.000 1.00 91.31 277 ALA A CA 1
ATOM 2057 C C . ALA A 1 277 ? 13.681 -12.787 2.797 1.00 91.31 277 ALA A C 1
ATOM 2059 O O . ALA A 1 277 ? 14.800 -13.174 2.458 1.00 91.31 277 ALA A O 1
ATOM 2060 N N . ASP A 1 278 ? 13.368 -11.506 2.982 1.00 85.12 278 ASP A N 1
ATOM 2061 C CA . ASP A 1 278 ? 14.308 -10.385 2.838 1.00 85.12 278 ASP A CA 1
ATOM 2062 C C . ASP A 1 278 ? 14.762 -9.893 4.218 1.00 85.12 278 ASP A C 1
ATOM 2064 O O . ASP A 1 278 ? 15.950 -9.699 4.459 1.00 85.12 278 ASP A O 1
ATOM 2068 N N . ASP A 1 279 ? 13.811 -9.810 5.153 1.00 84.38 279 ASP A N 1
ATOM 2069 C CA . ASP A 1 279 ? 14.028 -9.422 6.546 1.00 84.38 279 ASP A CA 1
ATOM 2070 C C . ASP A 1 279 ? 13.562 -10.521 7.513 1.00 84.38 279 ASP A C 1
ATOM 2072 O O . ASP A 1 279 ? 12.803 -11.425 7.155 1.00 84.38 279 ASP A O 1
ATOM 2076 N N . ASN A 1 280 ? 13.986 -10.414 8.776 1.00 90.62 280 ASN A N 1
ATOM 2077 C CA . ASN A 1 280 ? 13.494 -11.277 9.848 1.00 90.62 280 ASN A CA 1
ATOM 2078 C C . ASN A 1 280 ? 12.024 -10.980 10.183 1.00 90.62 280 ASN A C 1
ATOM 2080 O O . ASN A 1 280 ? 11.534 -9.866 10.003 1.00 90.62 280 ASN A O 1
ATOM 2084 N N . LEU A 1 281 ? 11.339 -11.976 10.749 1.00 93.94 281 LEU A N 1
ATOM 2085 C CA . LEU A 1 281 ? 10.018 -11.789 11.338 1.00 93.94 281 LEU A CA 1
ATOM 2086 C C . LEU A 1 281 ? 10.101 -10.901 12.583 1.00 93.94 281 LEU A C 1
ATOM 2088 O O . LEU A 1 281 ? 10.725 -11.262 13.582 1.00 93.94 281 LEU A O 1
ATOM 2092 N N . GLU A 1 282 ? 9.446 -9.746 12.518 1.00 93.94 282 GLU A N 1
ATOM 2093 C CA . GLU A 1 282 ? 9.353 -8.793 13.616 1.00 93.94 282 GLU A CA 1
ATOM 2094 C C . GLU A 1 282 ? 8.029 -8.956 14.352 1.00 93.94 282 GLU A C 1
ATOM 2096 O O . GLU A 1 282 ? 6.970 -9.066 13.730 1.00 93.94 282 GLU A O 1
ATOM 2101 N N . PHE A 1 283 ? 8.091 -8.908 15.681 1.00 94.19 283 PHE A N 1
ATOM 2102 C CA . PHE A 1 283 ? 6.925 -8.894 16.554 1.00 94.19 283 PHE A CA 1
ATOM 2103 C C . PHE A 1 283 ? 6.875 -7.605 17.356 1.00 94.19 283 PHE A C 1
ATOM 2105 O O . PHE A 1 283 ? 7.904 -7.090 17.798 1.00 94.19 283 PHE A O 1
ATOM 2112 N N . GLY A 1 284 ? 5.665 -7.120 17.596 1.00 92.06 284 GLY A N 1
ATOM 2113 C CA . GLY A 1 284 ? 5.439 -5.905 18.353 1.00 92.06 284 GLY A CA 1
ATOM 2114 C C . GLY A 1 284 ? 4.117 -5.911 19.099 1.00 92.06 284 GLY A C 1
ATOM 2115 O O . GLY A 1 284 ? 3.339 -6.869 19.083 1.00 92.06 284 GLY A O 1
ATOM 2116 N N . LEU A 1 285 ? 3.890 -4.795 19.779 1.00 88.94 285 LEU A N 1
ATOM 2117 C CA . LEU A 1 285 ? 2.627 -4.456 20.406 1.00 88.94 285 LEU A CA 1
ATOM 2118 C C . LEU A 1 285 ? 2.219 -3.082 19.899 1.00 88.94 285 LEU A C 1
ATOM 2120 O O . LEU A 1 285 ? 3.032 -2.158 19.859 1.00 88.94 285 LEU A O 1
ATOM 2124 N N . GLU A 1 286 ? 0.958 -2.955 19.526 1.00 84.06 286 GLU A N 1
ATOM 2125 C CA . GLU A 1 286 ? 0.371 -1.701 19.086 1.00 84.06 286 GLU A CA 1
ATOM 2126 C C . GLU A 1 286 ? -0.913 -1.467 19.870 1.00 84.06 286 GLU A C 1
ATOM 2128 O O . GLU A 1 286 ? -1.759 -2.354 19.976 1.00 84.06 286 GLU A O 1
ATOM 2133 N N . THR A 1 287 ? -1.074 -0.271 20.429 1.00 76.69 287 THR A N 1
ATOM 2134 C CA . THR A 1 287 ? -2.333 0.115 21.062 1.00 76.69 287 THR A CA 1
ATOM 2135 C C . THR A 1 287 ? -3.175 0.888 20.062 1.00 76.69 287 THR A C 1
ATOM 2137 O O . THR A 1 287 ? -2.917 2.063 19.801 1.00 76.69 287 THR A O 1
ATOM 2140 N N . LEU A 1 288 ? -4.216 0.247 19.542 1.00 67.75 288 LEU A N 1
ATOM 2141 C CA . LEU A 1 288 ? -5.211 0.898 18.699 1.00 67.75 288 LEU A CA 1
ATOM 2142 C C . LEU A 1 288 ? -6.480 1.072 19.494 1.00 67.75 288 LEU A C 1
ATOM 2144 O O . LEU A 1 288 ? -7.031 0.109 20.027 1.00 67.75 288 LEU A O 1
ATOM 2148 N N . LEU A 1 289 ? -6.960 2.314 19.549 1.00 64.75 289 LEU A N 1
ATOM 2149 C CA . LEU A 1 289 ? -8.281 2.615 20.091 1.00 64.75 289 LEU A CA 1
ATOM 2150 C C . LEU A 1 289 ? -8.482 2.159 21.557 1.00 64.75 289 LEU A C 1
ATOM 2152 O O . LEU A 1 289 ? -9.606 2.055 22.039 1.00 64.75 289 LEU A O 1
ATOM 2156 N N . GLY A 1 290 ? -7.382 1.972 22.297 1.00 60.38 290 GLY A N 1
ATOM 2157 C CA . GLY A 1 290 ? -7.372 1.514 23.690 1.00 60.38 290 GLY A CA 1
ATOM 2158 C C . GLY A 1 290 ? -7.276 -0.006 23.865 1.00 60.38 290 GLY A C 1
ATOM 2159 O O . GLY A 1 290 ? -7.232 -0.464 25.003 1.00 60.38 290 GLY A O 1
ATOM 2160 N N . CYS A 1 291 ? -7.215 -0.782 22.779 1.00 63.78 291 CYS A N 1
ATOM 2161 C CA . CYS A 1 291 ? -6.881 -2.205 22.805 1.00 63.78 291 CYS A CA 1
ATOM 2162 C C . CYS A 1 291 ? -5.429 -2.439 22.406 1.00 63.78 291 CYS A C 1
ATOM 2164 O O . CYS A 1 291 ? -4.941 -1.853 21.442 1.00 63.78 291 CYS A O 1
ATOM 2166 N N . GLU A 1 292 ? -4.757 -3.327 23.132 1.00 79.12 292 GLU A N 1
ATOM 2167 C CA . GLU A 1 292 ? -3.438 -3.824 22.758 1.00 79.12 292 GLU A CA 1
ATOM 2168 C C . GLU A 1 292 ? -3.587 -4.965 21.750 1.00 79.12 292 GLU A C 1
ATOM 2170 O O . GLU A 1 292 ? -4.197 -5.998 22.032 1.00 79.12 292 GLU A O 1
ATOM 2175 N N . PHE A 1 293 ? -3.014 -4.769 20.571 1.00 83.75 293 PHE A N 1
ATOM 2176 C CA . PHE A 1 293 ? -2.882 -5.772 19.531 1.00 83.75 293 PHE A CA 1
ATOM 2177 C C . PHE A 1 293 ? -1.445 -6.270 19.518 1.00 83.75 293 PHE A C 1
ATOM 2179 O O . PHE A 1 293 ? -0.497 -5.488 19.614 1.00 83.75 293 PHE A O 1
ATOM 2186 N N . GLN A 1 294 ? -1.278 -7.576 19.345 1.00 92.00 294 GLN A N 1
ATOM 2187 C CA . GLN A 1 294 ? 0.003 -8.107 18.913 1.00 92.00 294 GLN A CA 1
ATOM 2188 C C . GLN A 1 294 ? 0.148 -7.852 17.424 1.00 92.00 294 GLN A C 1
ATOM 2190 O O . GLN A 1 294 ? -0.773 -8.128 16.653 1.00 92.00 294 GLN A O 1
ATOM 2195 N N . THR A 1 295 ? 1.299 -7.324 17.033 1.00 93.31 295 THR A N 1
ATOM 2196 C CA . THR A 1 295 ? 1.635 -7.058 15.639 1.00 93.31 295 THR A CA 1
ATOM 2197 C C . THR A 1 295 ? 2.755 -7.976 15.196 1.00 93.31 295 THR A C 1
ATOM 2199 O O . THR A 1 295 ? 3.612 -8.377 15.988 1.00 93.31 295 THR A O 1
ATOM 2202 N N . ALA A 1 296 ? 2.725 -8.343 13.923 1.00 95.81 296 ALA A N 1
ATOM 2203 C CA . ALA A 1 296 ? 3.773 -9.135 13.312 1.00 95.81 296 ALA A CA 1
ATOM 2204 C C . ALA A 1 296 ? 3.959 -8.697 11.863 1.00 95.81 296 ALA A C 1
ATOM 2206 O O . ALA A 1 296 ? 2.973 -8.480 11.150 1.00 95.81 296 ALA A O 1
ATOM 2207 N N . SER A 1 297 ? 5.206 -8.566 11.418 1.00 94.50 297 SER A N 1
ATOM 2208 C CA . SER A 1 297 ? 5.485 -8.238 10.024 1.00 94.50 297 SER A CA 1
ATOM 2209 C C . SER A 1 297 ? 6.837 -8.740 9.547 1.00 94.50 297 SER A C 1
ATOM 2211 O O . SER A 1 297 ? 7.762 -8.881 10.339 1.00 94.50 297 SER A O 1
ATOM 2213 N N . PHE A 1 298 ? 6.949 -8.985 8.246 1.00 95.06 298 PHE A N 1
ATOM 2214 C CA . PHE A 1 298 ? 8.213 -9.302 7.589 1.00 95.06 298 PHE A CA 1
ATOM 2215 C C . PHE A 1 298 ? 8.182 -8.853 6.128 1.00 95.06 298 PHE A C 1
ATOM 2217 O O . PHE A 1 298 ? 7.109 -8.708 5.526 1.00 95.06 298 PHE A O 1
ATOM 2224 N N . ARG A 1 299 ? 9.369 -8.637 5.559 1.00 91.81 299 ARG A N 1
ATOM 2225 C CA . ARG A 1 299 ? 9.553 -8.365 4.131 1.00 91.81 299 ARG A CA 1
ATOM 2226 C C . ARG A 1 299 ? 10.108 -9.583 3.416 1.00 91.81 299 ARG A C 1
ATOM 2228 O O . ARG A 1 299 ? 10.837 -10.387 3.996 1.00 91.81 299 ARG A O 1
ATOM 2235 N N . PHE A 1 300 ? 9.741 -9.714 2.153 1.00 93.75 300 PHE A N 1
ATOM 2236 C CA . PHE A 1 300 ? 10.180 -10.803 1.299 1.00 93.75 300 PHE A CA 1
ATOM 2237 C C . PHE A 1 300 ? 10.263 -10.336 -0.153 1.00 93.75 300 PHE A C 1
ATOM 2239 O O . PHE A 1 300 ? 9.486 -9.483 -0.591 1.00 93.75 300 PHE A O 1
ATOM 2246 N N . LYS A 1 301 ? 11.213 -10.899 -0.895 1.00 91.75 301 LYS A N 1
ATOM 2247 C CA . LYS A 1 301 ? 11.349 -10.700 -2.332 1.00 91.75 301 LYS A CA 1
ATOM 2248 C C . LYS A 1 301 ? 10.444 -11.669 -3.075 1.00 91.75 301 LYS A C 1
ATOM 2250 O O . LYS A 1 301 ? 10.230 -12.808 -2.653 1.00 91.75 301 LYS A O 1
ATOM 2255 N N . VAL A 1 302 ? 9.910 -11.189 -4.184 1.00 90.94 302 VAL A N 1
ATOM 2256 C CA . VAL A 1 302 ? 8.943 -11.873 -5.031 1.00 90.94 302 VAL A CA 1
ATOM 2257 C C . VAL A 1 302 ? 9.455 -11.797 -6.451 1.00 90.94 302 VAL A C 1
ATOM 2259 O O . VAL A 1 302 ? 9.568 -10.709 -7.000 1.00 90.94 302 VAL A O 1
ATOM 2262 N N . GLN A 1 303 ? 9.721 -12.950 -7.040 1.00 91.12 303 GLN A N 1
ATOM 2263 C CA . GLN A 1 303 ? 10.136 -13.078 -8.423 1.00 91.12 303 GLN A CA 1
ATOM 2264 C C . GLN A 1 303 ? 9.012 -13.735 -9.214 1.00 91.12 303 GLN A C 1
ATOM 2266 O O . GLN A 1 303 ? 8.564 -14.830 -8.867 1.00 91.12 303 GLN A O 1
ATOM 2271 N N . ILE A 1 304 ? 8.546 -13.059 -10.258 1.00 89.38 304 ILE A N 1
ATOM 2272 C CA . ILE A 1 304 ? 7.464 -13.519 -11.133 1.00 89.38 304 ILE A CA 1
ATOM 2273 C C . ILE A 1 304 ? 8.033 -13.829 -12.505 1.00 89.38 304 ILE A C 1
ATOM 2275 O O . ILE A 1 304 ? 8.852 -13.063 -13.006 1.00 89.38 304 ILE A O 1
ATOM 2279 N N . ASP A 1 305 ? 7.555 -14.906 -13.120 1.00 87.94 305 ASP A N 1
ATOM 2280 C CA . ASP A 1 305 ? 7.760 -15.184 -14.538 1.00 87.94 305 ASP A CA 1
ATOM 2281 C C . ASP A 1 305 ? 6.629 -14.523 -15.347 1.00 87.94 305 ASP A C 1
ATOM 2283 O O . ASP A 1 305 ? 5.483 -14.993 -15.302 1.00 87.94 305 ASP A O 1
ATOM 2287 N N . PRO A 1 306 ? 6.887 -13.412 -16.062 1.00 80.12 306 PRO A N 1
ATOM 2288 C CA . PRO A 1 306 ? 5.844 -12.727 -16.815 1.00 80.12 306 PRO A CA 1
ATOM 2289 C C . PRO A 1 306 ? 5.394 -13.512 -18.051 1.00 80.12 306 PRO A C 1
ATOM 2291 O O . PRO A 1 306 ? 4.285 -13.281 -18.524 1.00 80.12 306 PRO A O 1
ATOM 2294 N N . ALA A 1 307 ? 6.237 -14.400 -18.591 1.00 79.19 307 ALA A N 1
ATOM 2295 C CA . ALA A 1 307 ? 5.940 -15.164 -19.799 1.00 79.19 307 ALA A CA 1
ATOM 2296 C C . ALA A 1 307 ? 5.009 -16.348 -19.507 1.00 79.19 307 ALA A C 1
ATOM 2298 O O . ALA A 1 307 ? 4.161 -16.682 -20.335 1.00 79.19 307 ALA A O 1
ATOM 2299 N N . GLU A 1 308 ? 5.139 -16.957 -18.326 1.00 85.19 308 GLU A N 1
ATOM 2300 C CA . GLU A 1 308 ? 4.245 -18.029 -17.870 1.00 85.19 308 GLU A CA 1
ATOM 2301 C C . GLU A 1 308 ? 3.002 -17.516 -17.123 1.00 85.19 308 GLU A C 1
ATOM 2303 O O . GLU A 1 308 ? 2.070 -18.282 -16.865 1.00 85.19 308 GLU A O 1
ATOM 2308 N N . SER A 1 309 ? 2.957 -16.224 -16.787 1.00 85.44 309 SER A N 1
ATOM 2309 C CA . SER A 1 309 ? 1.800 -15.599 -16.143 1.00 85.44 309 SER A CA 1
ATOM 2310 C C . SER A 1 309 ? 0.780 -15.082 -17.163 1.00 85.44 309 SER A C 1
ATOM 2312 O O . SER A 1 309 ? 1.125 -14.538 -18.210 1.00 85.44 309 SER A O 1
ATOM 2314 N N . SER A 1 310 ? -0.506 -15.182 -16.830 1.00 85.06 310 SER A N 1
ATOM 2315 C CA . SER A 1 310 ? -1.604 -14.623 -17.625 1.00 85.06 310 SER A CA 1
ATOM 2316 C C . SER A 1 310 ? -2.493 -13.735 -16.764 1.00 85.06 310 SER A C 1
ATOM 2318 O O . SER A 1 310 ? -2.957 -14.171 -15.712 1.00 85.06 310 SER A O 1
ATOM 2320 N N . PHE A 1 311 ? -2.782 -12.517 -17.218 1.00 80.62 311 PHE A N 1
ATOM 2321 C CA . PHE A 1 311 ? -3.524 -11.522 -16.439 1.00 80.62 311 PHE A CA 1
ATOM 2322 C C . PHE A 1 311 ? -4.860 -11.188 -17.100 1.00 80.62 311 PHE A C 1
ATOM 2324 O O . PHE A 1 311 ? -4.924 -10.908 -18.299 1.00 80.62 311 PHE A O 1
ATOM 2331 N N . VAL A 1 312 ? -5.931 -11.204 -16.310 1.00 79.00 312 VAL A N 1
ATOM 2332 C CA . VAL A 1 312 ? -7.292 -10.878 -16.742 1.00 79.00 312 VAL A CA 1
ATOM 2333 C C . VAL A 1 312 ? -7.753 -9.623 -16.000 1.00 79.00 312 VAL A C 1
ATOM 2335 O O . VAL A 1 312 ? -7.681 -9.601 -14.772 1.00 79.00 312 VAL A O 1
ATOM 2338 N N . PRO A 1 313 ? -8.297 -8.600 -16.694 1.00 70.69 313 PRO A N 1
ATOM 2339 C CA . PRO A 1 313 ? -8.756 -7.348 -16.080 1.00 70.69 313 PRO A CA 1
ATOM 2340 C C . PRO A 1 313 ? -9.689 -7.504 -14.870 1.00 70.69 313 PRO A C 1
ATOM 2342 O O . PRO A 1 313 ? -9.731 -6.628 -14.018 1.00 70.69 313 PRO A O 1
ATOM 2345 N N . ALA A 1 314 ? -10.433 -8.610 -14.786 1.00 73.38 314 ALA A N 1
ATOM 2346 C CA . ALA A 1 314 ? -11.372 -8.886 -13.701 1.00 73.38 314 ALA A CA 1
ATOM 2347 C C . ALA A 1 314 ? -10.707 -9.168 -12.339 1.00 73.38 314 ALA A C 1
ATOM 2349 O O . ALA A 1 314 ? -11.376 -9.029 -11.320 1.00 73.38 314 ALA A O 1
ATOM 2350 N N . ASP A 1 315 ? -9.430 -9.570 -12.317 1.00 74.00 315 ASP A N 1
ATOM 2351 C CA . ASP A 1 315 ? -8.676 -9.844 -11.081 1.00 74.00 315 ASP A CA 1
ATOM 2352 C C . ASP A 1 315 ? -7.808 -8.672 -10.622 1.00 74.00 315 ASP A C 1
ATOM 2354 O O . ASP A 1 315 ? -7.182 -8.742 -9.562 1.00 74.00 315 ASP A O 1
ATOM 2358 N N . TYR A 1 316 ? -7.740 -7.601 -11.412 1.00 67.62 316 TYR A N 1
ATOM 2359 C CA . TYR A 1 316 ? -7.111 -6.377 -10.943 1.00 67.62 316 TYR A CA 1
ATOM 2360 C C . TYR A 1 316 ? -7.960 -5.846 -9.791 1.00 67.62 316 TYR A C 1
ATOM 2362 O O . TYR A 1 316 ? -9.194 -5.855 -9.899 1.00 67.62 316 TYR A O 1
ATOM 2370 N N . PRO A 1 317 ? -7.341 -5.398 -8.683 1.00 62.03 317 PRO A N 1
ATOM 2371 C CA . PRO A 1 317 ? -8.110 -4.777 -7.623 1.00 62.03 317 PRO A CA 1
ATOM 2372 C C . PRO A 1 317 ? -8.909 -3.631 -8.234 1.00 62.03 317 PRO A C 1
ATOM 2374 O O . PRO A 1 317 ? -8.388 -2.874 -9.058 1.00 62.03 317 PRO A O 1
ATOM 2377 N N . GLU A 1 318 ? -10.188 -3.519 -7.866 1.00 54.00 318 GLU A N 1
ATOM 2378 C CA . GLU A 1 318 ? -10.968 -2.356 -8.267 1.00 54.00 318 GLU A CA 1
ATOM 2379 C C . GLU A 1 318 ? -10.162 -1.118 -7.872 1.00 54.00 318 GLU A C 1
ATOM 2381 O O . GLU A 1 318 ? -9.803 -0.971 -6.703 1.00 54.00 318 GLU A O 1
ATOM 2386 N N . VAL A 1 319 ? -9.848 -0.243 -8.833 1.00 46.44 319 VAL A N 1
ATOM 2387 C CA . VAL A 1 319 ? -9.294 1.077 -8.528 1.00 46.44 319 VAL A CA 1
ATOM 2388 C C . VAL A 1 319 ? -10.338 1.755 -7.656 1.00 46.44 319 VAL A C 1
ATOM 2390 O O . VAL A 1 319 ? -11.361 2.212 -8.167 1.00 46.44 319 VAL A O 1
ATOM 2393 N N . ILE A 1 320 ? -10.136 1.733 -6.336 1.00 41.53 320 ILE A N 1
ATOM 2394 C CA . ILE A 1 320 ? -11.014 2.400 -5.385 1.00 41.53 320 ILE A CA 1
ATOM 2395 C C . ILE A 1 320 ? -10.778 3.888 -5.644 1.00 41.53 320 ILE A C 1
ATOM 2397 O O . ILE A 1 320 ? -9.695 4.388 -5.335 1.00 41.53 320 ILE A O 1
ATOM 2401 N N . PRO A 1 321 ? -11.730 4.603 -6.269 1.00 33.97 321 PRO A N 1
ATOM 2402 C CA . PRO A 1 321 ? -11.593 6.038 -6.426 1.00 33.97 321 PRO A CA 1
ATOM 2403 C C . PRO A 1 321 ? -11.478 6.634 -5.018 1.00 33.97 321 PRO A C 1
ATOM 2405 O O . PRO A 1 321 ? -12.203 6.171 -4.131 1.00 33.97 321 PRO A O 1
ATOM 2408 N N . PRO A 1 322 ? -10.649 7.670 -4.798 1.00 35.97 322 PRO A N 1
ATOM 2409 C CA . PRO A 1 322 ? -10.623 8.376 -3.514 1.00 35.97 322 PRO A CA 1
ATOM 2410 C C . PRO A 1 322 ? -12.027 8.856 -3.103 1.00 35.97 322 PRO A C 1
ATOM 2412 O O . PRO A 1 322 ? -12.335 8.935 -1.920 1.00 35.97 322 PRO A O 1
ATOM 2415 N N . ASP A 1 323 ? -12.908 9.056 -4.088 1.00 35.28 323 ASP A N 1
ATOM 2416 C CA . ASP A 1 323 ? -14.308 9.405 -3.912 1.00 35.28 323 ASP A CA 1
ATOM 2417 C C . ASP A 1 323 ? -15.248 8.272 -4.360 1.00 35.28 323 ASP A C 1
ATOM 2419 O O . ASP A 1 323 ? -15.901 8.363 -5.406 1.00 35.28 323 ASP A O 1
ATOM 2423 N N . ARG A 1 324 ? -15.390 7.191 -3.580 1.00 36.75 324 ARG A N 1
ATOM 2424 C CA . ARG A 1 324 ? -16.635 6.405 -3.659 1.00 36.75 324 ARG A CA 1
ATOM 2425 C C . ARG A 1 324 ? -17.674 7.042 -2.753 1.00 36.75 324 ARG A C 1
ATOM 2427 O O . ARG A 1 324 ? -17.511 7.146 -1.544 1.00 36.75 324 ARG A O 1
ATOM 2434 N N . SER A 1 325 ? -18.752 7.479 -3.399 1.00 36.06 325 SER A N 1
ATOM 2435 C CA . SER A 1 325 ? -19.989 7.989 -2.826 1.00 36.06 325 SER A CA 1
ATOM 2436 C C . SER A 1 325 ? -20.316 7.349 -1.480 1.00 36.06 325 SER A C 1
ATOM 2438 O O . SER A 1 325 ? -20.811 6.220 -1.421 1.00 36.06 325 SER A O 1
ATOM 2440 N N . ALA A 1 326 ? -20.082 8.123 -0.421 1.00 38.88 326 ALA A N 1
ATOM 2441 C CA . ALA A 1 326 ? -20.695 7.939 0.876 1.00 38.88 326 ALA A CA 1
ATOM 2442 C C . ALA A 1 326 ? -22.141 7.473 0.681 1.00 38.88 326 ALA A C 1
ATOM 2444 O O . ALA A 1 326 ? -22.956 8.187 0.082 1.00 38.88 326 ALA A O 1
ATOM 2445 N N . GLY A 1 327 ? -22.501 6.303 1.212 1.00 43.19 327 GLY A N 1
ATOM 2446 C CA . GLY A 1 327 ? -23.905 6.070 1.535 1.00 43.19 327 GLY A CA 1
ATOM 2447 C C . GLY A 1 327 ? -24.431 7.280 2.321 1.00 43.19 327 GLY A C 1
ATOM 2448 O O . GLY A 1 327 ? -23.658 7.982 2.973 1.00 43.19 327 GLY A O 1
ATOM 2449 N N . ARG A 1 328 ? -25.734 7.584 2.253 1.00 51.41 328 ARG A N 1
ATOM 2450 C CA . ARG A 1 328 ? -26.307 8.704 3.024 1.00 51.41 328 ARG A CA 1
ATOM 2451 C C . ARG A 1 328 ? -26.077 8.474 4.524 1.00 51.41 328 ARG A C 1
ATOM 2453 O O . ARG A 1 328 ? -26.899 7.840 5.185 1.00 51.41 328 ARG A O 1
ATOM 2460 N N . LEU A 1 329 ? -24.985 9.008 5.063 1.00 60.88 329 LEU A N 1
ATOM 2461 C CA . LEU A 1 329 ? -24.694 8.995 6.485 1.00 60.88 329 LEU A CA 1
ATOM 2462 C C . LEU A 1 329 ? -25.642 9.985 7.160 1.00 60.88 329 LEU A C 1
ATOM 2464 O O . LEU A 1 329 ? -25.538 11.200 6.996 1.00 60.88 329 LEU A O 1
ATOM 2468 N N . ASN A 1 330 ? -26.607 9.469 7.913 1.00 71.31 330 ASN A N 1
ATOM 2469 C CA . ASN A 1 330 ? -27.509 10.312 8.684 1.00 71.31 330 ASN A CA 1
ATOM 2470 C C . ASN A 1 330 ? -26.881 10.603 10.055 1.00 71.31 330 ASN A C 1
ATOM 2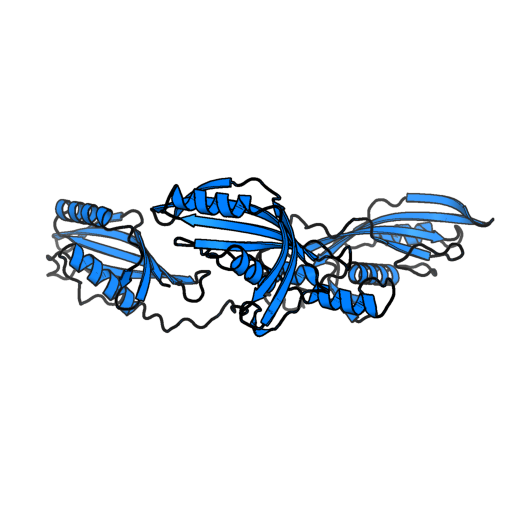472 O O . ASN A 1 330 ? -27.140 9.884 11.020 1.00 71.31 330 ASN A O 1
ATOM 2476 N N . GLY A 1 331 ? -26.065 11.659 10.136 1.00 71.38 331 GLY A N 1
ATOM 2477 C CA . GLY A 1 331 ? -25.383 12.061 11.375 1.00 71.38 331 GLY A CA 1
ATOM 2478 C C . GLY A 1 331 ? -26.335 12.232 12.565 1.00 71.38 331 GLY A C 1
ATOM 2479 O O . GLY A 1 331 ? -26.052 11.740 13.649 1.00 71.38 331 GLY A O 1
ATOM 2480 N N . VAL A 1 332 ? -27.529 12.796 12.348 1.00 74.81 332 VAL A N 1
ATOM 2481 C CA . VAL A 1 332 ? -28.548 12.981 13.403 1.00 74.81 332 VAL A CA 1
ATOM 2482 C C . VAL A 1 332 ? -29.064 11.643 13.941 1.00 74.81 332 VAL A C 1
ATOM 2484 O O . VAL A 1 332 ? -29.365 11.506 15.129 1.00 74.81 332 VAL A O 1
ATOM 2487 N N . ARG A 1 333 ? -29.190 10.637 13.071 1.00 78.06 333 ARG A N 1
ATOM 2488 C CA . ARG A 1 333 ? -29.571 9.283 13.485 1.00 78.06 333 ARG A CA 1
ATOM 2489 C C . ARG A 1 333 ? -28.487 8.669 14.371 1.00 78.06 333 ARG A C 1
ATOM 2491 O O . ARG A 1 333 ? -28.819 8.116 15.414 1.00 78.06 333 ARG A O 1
ATOM 2498 N N . LEU A 1 334 ? -27.218 8.833 14.000 1.00 78.69 334 LEU A N 1
ATOM 2499 C CA . LEU A 1 334 ? -26.077 8.340 14.775 1.00 78.69 334 LEU A CA 1
ATOM 2500 C C . LEU A 1 334 ? -25.929 9.048 16.125 1.00 78.69 334 LEU A C 1
ATOM 2502 O O . LEU A 1 334 ? -25.762 8.373 17.135 1.00 78.69 334 LEU A O 1
ATOM 2506 N N . GLU A 1 335 ? -26.088 10.373 16.174 1.00 81.50 335 GLU A N 1
ATOM 2507 C CA . GLU A 1 335 ? -26.125 11.144 17.426 1.00 81.50 335 GLU A CA 1
ATOM 2508 C C . GLU A 1 335 ? -27.183 10.592 18.394 1.00 81.50 335 GLU A C 1
ATOM 2510 O O . GLU A 1 335 ? -26.901 10.322 19.564 1.00 81.50 335 GLU A O 1
ATOM 2515 N N . ARG A 1 336 ? -28.407 10.363 17.897 1.00 79.38 336 ARG A N 1
ATOM 2516 C CA . ARG A 1 336 ? -29.515 9.815 18.695 1.00 79.38 336 ARG A CA 1
ATOM 2517 C C . ARG A 1 336 ? -29.272 8.376 19.126 1.00 79.38 336 ARG A C 1
ATOM 2519 O O . ARG A 1 336 ? -29.581 8.035 20.267 1.00 79.38 336 ARG A O 1
ATOM 2526 N N . ALA A 1 337 ? -28.738 7.543 18.237 1.00 84.25 337 ALA A N 1
ATOM 2527 C CA . ALA A 1 337 ? -28.420 6.154 18.541 1.00 84.25 337 ALA A CA 1
ATOM 2528 C C . ALA A 1 337 ? -27.344 6.068 19.631 1.00 84.25 337 ALA A C 1
ATOM 2530 O O . ALA A 1 337 ? -27.505 5.332 20.605 1.00 84.25 337 ALA A O 1
ATOM 2531 N N . LEU A 1 338 ? -26.293 6.883 19.518 1.00 85.31 338 LEU A N 1
ATOM 2532 C CA . LEU A 1 338 ? -25.195 6.950 20.475 1.00 85.31 338 LEU A CA 1
ATOM 2533 C C . LEU A 1 338 ? -25.661 7.473 21.840 1.00 85.31 338 LEU A C 1
ATOM 2535 O O . LEU A 1 338 ? -25.407 6.838 22.865 1.00 85.31 338 LEU A O 1
ATOM 2539 N N . ALA A 1 339 ? -26.420 8.575 21.863 1.00 83.56 339 ALA A N 1
ATOM 2540 C CA . ALA A 1 339 ? -27.019 9.099 23.090 1.00 83.56 339 ALA A CA 1
ATOM 2541 C C . ALA A 1 339 ? -27.980 8.084 23.731 1.00 83.56 339 ALA A C 1
ATOM 2543 O O . ALA A 1 339 ? -27.953 7.892 24.945 1.00 83.56 339 ALA A O 1
ATOM 2544 N N . GLY A 1 340 ? -28.791 7.390 22.927 1.00 84.12 340 GLY A N 1
ATOM 2545 C CA . GLY A 1 340 ? -29.692 6.331 23.380 1.00 84.12 340 GLY A CA 1
ATOM 2546 C C . GLY A 1 340 ? -28.955 5.140 23.989 1.00 84.12 340 GLY A C 1
ATOM 2547 O O . GLY A 1 340 ? -29.342 4.655 25.055 1.00 84.12 340 GLY A O 1
ATOM 2548 N N . MET A 1 341 ? -27.853 4.712 23.369 1.00 87.31 341 MET A N 1
ATOM 2549 C CA . MET A 1 341 ? -27.001 3.650 23.895 1.00 87.31 341 MET A CA 1
ATOM 2550 C C . MET A 1 341 ? -26.427 4.048 25.262 1.00 87.31 341 MET A C 1
ATOM 2552 O O . MET A 1 341 ? -26.627 3.317 26.232 1.00 87.31 341 MET A O 1
ATOM 2556 N N . ILE A 1 342 ? -25.796 5.222 25.377 1.00 86.44 342 ILE A N 1
ATOM 2557 C CA . ILE A 1 342 ? -25.231 5.709 26.649 1.00 86.44 342 ILE A CA 1
ATOM 2558 C C . ILE A 1 342 ? -26.332 5.863 27.707 1.00 86.44 342 ILE A C 1
ATOM 2560 O O . ILE A 1 342 ? -26.160 5.429 28.848 1.00 86.44 342 ILE A O 1
ATOM 2564 N N . ALA A 1 343 ? -27.488 6.417 27.330 1.00 84.69 343 ALA A N 1
ATOM 2565 C CA . ALA A 1 343 ? -28.619 6.597 28.232 1.00 84.69 343 ALA A CA 1
ATOM 2566 C C . ALA A 1 343 ? -29.121 5.269 28.800 1.00 84.69 343 ALA A C 1
ATOM 2568 O O . ALA A 1 343 ? -29.347 5.161 30.005 1.00 84.69 343 ALA A O 1
ATOM 2569 N N . SER A 1 344 ? -29.256 4.251 27.946 1.00 84.56 344 SER A N 1
ATOM 2570 C CA . SER A 1 344 ? -29.709 2.921 28.358 1.00 84.56 344 SER A CA 1
ATOM 2571 C C . SER A 1 344 ? -28.754 2.274 29.364 1.00 84.56 344 SER A C 1
ATOM 2573 O O . SER A 1 344 ? -29.204 1.733 30.373 1.00 84.56 344 SER A O 1
ATOM 2575 N N . GLN A 1 345 ? -27.443 2.400 29.141 1.00 85.19 345 GLN A N 1
ATOM 2576 C CA . GLN A 1 345 ? -26.421 1.799 29.994 1.00 85.19 345 GLN A CA 1
ATOM 2577 C C . GLN A 1 345 ? -26.297 2.522 31.338 1.00 85.19 345 GLN A C 1
ATOM 2579 O O . GLN A 1 345 ? -26.180 1.892 32.386 1.00 85.19 345 GLN A O 1
ATOM 2584 N N . LEU A 1 346 ? -26.387 3.854 31.325 1.00 83.19 346 LEU A N 1
ATOM 2585 C CA . LEU A 1 346 ? -26.242 4.682 32.523 1.00 83.19 346 LEU A CA 1
ATOM 2586 C C . LEU A 1 346 ? -27.570 4.983 33.240 1.00 83.19 346 LEU A C 1
ATOM 2588 O O . LEU A 1 346 ? -27.575 5.715 34.234 1.00 83.19 346 LEU A O 1
ATOM 2592 N N . ARG A 1 347 ? -28.691 4.427 32.756 1.00 80.62 347 ARG A N 1
ATOM 2593 C CA . ARG A 1 347 ? -30.065 4.672 33.244 1.00 80.62 347 ARG A CA 1
ATOM 2594 C C . ARG A 1 347 ? -30.433 6.161 33.271 1.00 80.62 347 ARG A C 1
ATOM 2596 O O . ARG A 1 347 ? -30.998 6.663 34.243 1.00 80.62 347 ARG A O 1
ATOM 2603 N N . LEU A 1 348 ? -30.089 6.863 32.197 1.00 80.50 348 LEU A N 1
ATOM 2604 C CA . LEU A 1 348 ? -30.353 8.287 32.002 1.00 80.50 348 LEU A CA 1
ATOM 2605 C C . LEU A 1 348 ? -31.533 8.498 31.060 1.00 80.50 348 LEU A C 1
ATOM 2607 O O . LEU A 1 348 ? -31.907 7.608 30.293 1.00 80.50 348 LEU A O 1
ATOM 2611 N N . LYS A 1 349 ? -32.092 9.708 31.070 1.00 75.62 349 LYS A N 1
ATOM 2612 C CA . LYS A 1 349 ? -32.995 10.139 30.003 1.00 75.62 349 LYS A CA 1
ATOM 2613 C C . LYS A 1 349 ? -32.181 10.692 28.832 1.00 75.62 349 LYS A C 1
ATOM 2615 O O . LYS A 1 349 ? -31.203 11.412 29.025 1.00 75.62 349 LYS A O 1
ATOM 2620 N N . VAL A 1 350 ? -32.601 10.359 27.614 1.00 64.62 350 VAL A N 1
ATOM 2621 C CA . VAL A 1 350 ? -32.160 11.077 26.412 1.00 64.62 350 VAL A CA 1
ATOM 2622 C C . VAL A 1 350 ? -32.940 12.383 26.381 1.00 64.62 350 VAL A C 1
ATOM 2624 O O . VAL A 1 350 ? -34.175 12.349 26.402 1.00 64.62 350 VAL A O 1
ATOM 2627 N N . ASP A 1 351 ? -32.248 13.518 26.373 1.00 64.06 351 ASP A N 1
ATOM 2628 C CA . ASP A 1 351 ? -32.926 14.810 26.300 1.00 64.06 351 ASP A CA 1
ATOM 2629 C C . ASP A 1 351 ? -33.565 14.952 24.903 1.00 64.06 351 ASP A C 1
ATOM 2631 O O . ASP A 1 351 ? -32.891 14.863 23.875 1.00 64.06 351 ASP A O 1
ATOM 2635 N N . ARG A 1 352 ? -34.900 15.054 24.855 1.00 50.53 352 ARG A N 1
ATOM 2636 C CA . ARG A 1 352 ? -35.679 15.029 23.601 1.00 50.53 352 ARG A CA 1
ATOM 2637 C C . ARG A 1 352 ? -35.678 16.380 22.879 1.00 50.53 352 ARG A C 1
ATOM 2639 O O . ARG A 1 352 ? -36.093 16.426 21.724 1.00 50.53 352 ARG A O 1
ATOM 2646 N N . GLU A 1 353 ? -35.195 17.445 23.523 1.00 48.34 353 GLU A N 1
ATOM 2647 C CA . GLU A 1 353 ? -35.156 18.813 22.978 1.00 48.34 353 GLU A CA 1
ATOM 2648 C C . GLU A 1 353 ? -33.801 19.193 22.351 1.00 48.34 353 GLU A C 1
ATOM 2650 O O . GLU A 1 353 ? -33.523 20.364 22.093 1.00 48.34 353 GLU A O 1
ATOM 2655 N N . VAL A 1 354 ? -32.943 18.209 22.072 1.00 45.97 354 VAL A N 1
ATOM 2656 C CA . VAL A 1 354 ? -31.626 18.432 21.463 1.00 45.97 354 VAL A CA 1
ATOM 2657 C C . VAL A 1 354 ? -31.783 18.818 19.986 1.00 45.97 354 VAL A C 1
ATOM 2659 O O . VAL A 1 354 ? -31.909 17.977 19.091 1.00 45.97 354 VAL A O 1
ATOM 2662 N N . VAL A 1 355 ? -31.771 20.123 19.723 1.00 45.88 355 VAL A N 1
ATOM 2663 C CA . VAL A 1 355 ? -31.500 20.693 18.400 1.00 45.88 355 VAL A CA 1
ATOM 2664 C C . VAL A 1 355 ? -29.979 20.691 18.227 1.00 45.88 355 VAL A C 1
ATOM 2666 O O . VAL A 1 355 ? -29.310 21.544 18.795 1.00 45.88 355 VAL A O 1
ATOM 2669 N N . ARG A 1 356 ? -29.439 19.743 17.444 1.00 50.34 356 ARG A N 1
ATOM 2670 C CA . ARG A 1 356 ? -28.002 19.636 17.090 1.00 50.34 356 ARG A CA 1
ATOM 2671 C C . ARG A 1 356 ? -27.051 19.335 18.262 1.00 50.34 356 ARG A C 1
ATOM 2673 O O . ARG A 1 356 ? -26.208 20.149 18.606 1.00 50.34 356 ARG A O 1
ATOM 2680 N N . GLY A 1 357 ? -27.197 18.162 18.869 1.00 50.94 357 GLY A N 1
ATOM 2681 C CA . GLY A 1 357 ? -26.158 17.507 19.675 1.00 50.94 357 GLY A CA 1
ATOM 2682 C C . GLY A 1 357 ? -25.718 18.117 21.019 1.00 50.94 357 GLY A C 1
ATOM 2683 O O . GLY A 1 357 ? -25.193 17.384 21.856 1.00 50.94 357 GLY A O 1
ATOM 2684 N N . GLY A 1 358 ? -25.969 19.397 21.290 1.00 53.66 358 GLY A N 1
ATOM 2685 C CA . GLY A 1 358 ? -25.628 20.050 22.556 1.00 53.66 358 GLY A CA 1
ATOM 2686 C C . GLY A 1 358 ? -26.797 20.145 23.540 1.00 53.66 358 GLY A C 1
ATOM 2687 O O . GLY A 1 358 ? -27.968 20.173 23.155 1.00 53.66 358 GLY A O 1
ATOM 2688 N N . PHE A 1 359 ? -26.490 20.274 24.837 1.00 56.16 359 PHE A N 1
ATOM 2689 C CA . PHE A 1 359 ? -27.467 20.838 25.769 1.00 56.16 359 PHE A CA 1
ATOM 2690 C C . PHE A 1 359 ? -27.676 22.314 25.411 1.00 56.16 359 PHE A C 1
ATOM 2692 O O . PHE A 1 359 ? -26.716 23.086 25.398 1.00 56.16 359 PHE A O 1
ATOM 2699 N N . GLY A 1 360 ? -28.922 22.717 25.151 1.00 54.28 360 GLY A N 1
ATOM 2700 C CA . GLY A 1 360 ? -29.285 24.132 25.079 1.00 54.28 360 GLY A CA 1
ATOM 2701 C C . GLY A 1 360 ? -29.071 24.852 26.419 1.00 54.28 360 GLY A C 1
ATOM 2702 O O . GLY A 1 360 ? -28.559 24.280 27.388 1.00 54.28 360 GLY A O 1
ATOM 2703 N N . ALA A 1 361 ? -29.500 26.115 26.504 1.00 52.66 361 ALA A N 1
ATOM 2704 C CA . ALA A 1 361 ? -29.555 26.811 27.789 1.00 52.66 361 ALA A CA 1
ATOM 2705 C C . ALA A 1 361 ? -30.316 25.947 28.824 1.00 52.66 361 ALA A C 1
ATOM 2707 O O . ALA A 1 361 ? -31.312 25.319 28.450 1.00 52.66 361 ALA A O 1
ATOM 2708 N N . PRO A 1 362 ? -29.863 25.866 30.092 1.00 51.59 362 PRO A N 1
ATOM 2709 C CA . PRO A 1 362 ? -30.493 25.016 31.096 1.00 51.59 362 PRO A CA 1
ATOM 2710 C C . PRO A 1 362 ? -31.992 25.315 31.190 1.00 51.59 362 PRO A C 1
ATOM 2712 O O . PRO A 1 362 ? -32.394 26.430 31.527 1.00 51.59 362 PRO A O 1
ATOM 2715 N N . LEU A 1 363 ? -32.835 24.330 30.873 1.00 53.00 363 LEU A N 1
ATOM 2716 C CA . LEU A 1 363 ? -34.274 24.484 31.053 1.00 53.00 363 LEU A CA 1
ATOM 2717 C C . LEU A 1 363 ? -34.576 24.647 32.553 1.00 53.00 363 LEU A C 1
ATOM 2719 O O . LEU A 1 363 ? -33.915 24.006 33.377 1.00 53.00 363 LEU A O 1
ATOM 2723 N N . PRO A 1 364 ? -35.587 25.450 32.931 1.00 50.97 364 PRO A N 1
ATOM 2724 C CA . PRO A 1 364 ? -35.962 25.671 34.333 1.00 50.97 364 PRO A CA 1
ATOM 2725 C C . PRO A 1 364 ? -36.222 24.374 35.127 1.00 50.97 364 PRO A C 1
ATOM 2727 O O . PRO A 1 364 ? -35.994 24.336 36.340 1.00 50.97 364 PRO A O 1
ATOM 2730 N N . ASP A 1 365 ? -36.621 23.308 34.423 1.00 54.34 365 ASP A N 1
ATOM 2731 C CA . ASP A 1 365 ? -37.004 22.002 34.971 1.00 54.34 365 ASP A CA 1
ATOM 2732 C C . ASP A 1 365 ? -35.968 20.887 34.723 1.00 54.34 365 ASP A C 1
ATOM 2734 O O . ASP A 1 365 ? -36.240 19.713 34.970 1.00 54.34 365 ASP A O 1
ATOM 2738 N N . ALA A 1 366 ? -34.753 21.224 34.273 1.00 57.12 366 ALA A N 1
ATOM 2739 C CA . ALA A 1 366 ? -33.680 20.261 34.009 1.00 57.12 366 ALA A CA 1
ATOM 2740 C C . ALA A 1 366 ? -33.002 19.740 35.299 1.00 57.12 366 ALA A C 1
ATOM 2742 O O . ALA A 1 366 ? -31.802 19.923 35.504 1.00 57.12 366 ALA A O 1
ATOM 2743 N N . SER A 1 367 ? -33.769 19.114 36.194 1.00 59.91 367 SER A N 1
ATOM 2744 C CA . SER A 1 367 ? -33.269 18.465 37.418 1.00 59.91 367 SER A CA 1
ATOM 2745 C C . SER A 1 367 ? -32.918 16.989 37.219 1.00 59.91 367 SER A C 1
ATOM 2747 O O . SER A 1 367 ? -32.213 16.403 38.040 1.00 59.91 367 SER A O 1
ATOM 2749 N N . GLU A 1 368 ? -33.401 16.381 36.138 1.00 68.00 368 GLU A N 1
ATOM 2750 C CA . GLU A 1 368 ? -33.174 14.972 35.850 1.00 68.00 368 GLU A CA 1
ATOM 2751 C C . GLU A 1 368 ? -31.852 14.750 35.102 1.00 68.00 368 GLU A C 1
ATOM 2753 O O . GLU A 1 368 ? -31.474 15.546 34.232 1.00 68.00 368 GLU A O 1
ATOM 2758 N N . PRO A 1 369 ? -31.138 13.656 35.415 1.00 74.12 369 PRO A N 1
ATOM 2759 C CA . PRO A 1 369 ? -29.864 13.372 34.791 1.00 74.12 369 PRO A CA 1
ATOM 2760 C C . PRO A 1 369 ? -30.068 12.939 33.334 1.00 74.12 369 PRO A C 1
ATOM 2762 O O . PRO A 1 369 ? -30.918 12.096 33.023 1.00 74.12 369 PRO A O 1
ATOM 2765 N N . ALA A 1 370 ? -29.280 13.527 32.437 1.00 79.94 370 ALA A N 1
ATOM 2766 C CA . ALA A 1 370 ? -29.484 13.410 30.998 1.00 79.94 370 ALA A CA 1
ATOM 2767 C C . ALA A 1 370 ? -28.169 13.263 30.226 1.00 79.94 370 ALA A C 1
ATOM 2769 O O . ALA A 1 370 ? -27.096 13.618 30.727 1.00 79.94 370 ALA A O 1
ATOM 2770 N N . VAL A 1 371 ? -28.276 12.767 28.992 1.00 82.12 371 VAL A N 1
ATOM 2771 C CA . VAL A 1 371 ? -27.167 12.651 28.035 1.00 82.12 371 VAL A CA 1
ATOM 2772 C C . VAL A 1 371 ? -27.550 13.213 26.666 1.00 82.12 371 VAL A C 1
ATOM 2774 O O . VAL A 1 371 ? -28.684 13.038 26.211 1.00 82.12 371 VAL A O 1
ATOM 2777 N N . ALA A 1 372 ? -26.583 13.858 26.016 1.00 81.69 372 ALA A N 1
ATOM 2778 C CA . ALA A 1 372 ? -26.631 14.298 24.624 1.00 81.69 372 ALA A CA 1
ATOM 2779 C C . ALA A 1 372 ? -25.318 13.927 23.910 1.00 81.69 372 ALA A C 1
ATOM 2781 O O . ALA A 1 372 ? -24.286 13.772 24.569 1.00 81.69 372 ALA A O 1
ATOM 2782 N N . ALA A 1 373 ? -25.360 13.774 22.586 1.00 81.19 373 ALA A N 1
ATOM 2783 C CA . ALA A 1 373 ? -24.194 13.514 21.745 1.00 81.19 373 ALA A CA 1
ATOM 2784 C C . ALA A 1 373 ? -24.263 14.369 20.474 1.00 81.19 373 ALA A C 1
ATOM 2786 O O . ALA A 1 373 ? -25.301 14.395 19.816 1.00 81.19 373 ALA A O 1
ATOM 2787 N N . GLU A 1 374 ? -23.161 15.034 20.140 1.00 82.44 374 GLU A N 1
ATOM 2788 C CA . GLU A 1 374 ? -23.008 15.904 18.969 1.00 82.44 374 GLU A CA 1
ATOM 2789 C C . GLU A 1 374 ? -21.936 15.352 18.044 1.00 82.44 374 GLU A C 1
ATOM 2791 O O . GLU A 1 374 ? -20.846 15.041 18.517 1.00 82.44 374 GLU A O 1
ATOM 2796 N N . LEU A 1 375 ? -22.213 15.234 16.747 1.00 79.88 375 LEU A N 1
ATOM 2797 C CA . LEU A 1 375 ? -21.203 14.905 15.749 1.00 79.88 375 LEU A CA 1
ATOM 2798 C C . LEU A 1 375 ? -20.348 16.148 15.476 1.00 79.88 375 LEU A C 1
ATOM 2800 O O . LEU A 1 375 ? -20.839 17.154 14.970 1.00 79.88 375 LEU A O 1
ATOM 2804 N N . THR A 1 376 ? -19.060 16.067 15.791 1.00 79.94 376 THR A N 1
ATOM 2805 C CA . THR A 1 376 ? -18.107 17.181 15.687 1.00 79.94 376 THR A CA 1
ATOM 2806 C C . THR A 1 376 ? -17.114 17.042 14.537 1.00 79.94 376 THR A C 1
ATOM 2808 O O . THR A 1 376 ? -16.473 18.027 14.181 1.00 79.94 376 THR A O 1
ATOM 2811 N N . GLY A 1 377 ? -16.980 15.858 13.939 1.00 73.62 377 GLY A N 1
ATOM 2812 C CA . GLY A 1 377 ? -16.082 15.649 12.805 1.00 73.62 377 GLY A CA 1
ATOM 2813 C C . GLY A 1 377 ? -16.310 14.324 12.085 1.00 73.62 377 GLY A C 1
ATOM 2814 O O . GLY A 1 377 ? -16.893 13.388 12.637 1.00 73.62 377 GLY A O 1
ATOM 2815 N N . LEU A 1 378 ? -15.858 14.279 10.834 1.00 76.62 378 LEU A N 1
ATOM 2816 C CA . LEU A 1 378 ? -16.062 13.191 9.883 1.00 76.62 378 LEU A CA 1
ATOM 2817 C C . LEU A 1 378 ? -14.800 13.032 9.031 1.00 76.62 378 LEU A C 1
ATOM 2819 O O . LEU A 1 378 ? -14.394 13.981 8.365 1.00 76.62 378 LEU A O 1
ATOM 2823 N N . GLU A 1 379 ? -14.228 11.836 9.030 1.00 66.62 379 GLU A N 1
ATOM 2824 C CA . GLU A 1 379 ? -13.051 11.457 8.249 1.00 66.62 379 GLU A CA 1
ATOM 2825 C C . GLU A 1 379 ? -13.354 10.145 7.506 1.00 66.62 379 GLU A C 1
ATOM 2827 O O . GLU A 1 379 ? -13.974 9.233 8.063 1.00 66.62 379 GLU A O 1
ATOM 2832 N N . ALA A 1 380 ? -12.958 10.057 6.235 1.00 58.47 380 ALA A N 1
ATOM 2833 C CA . ALA A 1 380 ? -13.013 8.805 5.484 1.00 58.47 380 ALA A CA 1
ATOM 2834 C C . ALA A 1 380 ? -11.854 7.900 5.926 1.00 58.47 380 ALA A C 1
ATOM 2836 O O . ALA A 1 380 ? -10.746 8.387 6.148 1.00 58.47 380 ALA A O 1
ATOM 2837 N N . VAL A 1 381 ? -12.110 6.600 6.067 1.00 56.88 381 VAL A N 1
ATOM 2838 C CA . VAL A 1 381 ? -11.096 5.612 6.467 1.00 56.88 381 VAL A CA 1
ATOM 2839 C C . VAL A 1 381 ? -10.633 4.843 5.238 1.00 56.88 381 VAL A C 1
ATOM 2841 O O . VAL A 1 381 ? -11.395 4.670 4.288 1.00 56.88 381 VAL A O 1
ATOM 2844 N N . ASN A 1 382 ? -9.404 4.326 5.274 1.00 48.84 382 ASN A N 1
ATOM 2845 C CA . ASN A 1 382 ? -8.855 3.425 4.259 1.00 48.84 382 ASN A CA 1
ATOM 2846 C C . ASN A 1 382 ? -9.498 2.013 4.312 1.00 48.84 382 ASN A C 1
ATOM 2848 O O . ASN A 1 382 ? -8.817 1.002 4.466 1.00 48.84 382 ASN A O 1
ATOM 2852 N N . CYS A 1 383 ? -10.832 1.961 4.242 1.00 47.69 383 CYS A N 1
ATOM 2853 C CA . CYS A 1 383 ? -11.671 0.767 4.166 1.00 47.69 383 CYS A CA 1
ATOM 2854 C C . CYS A 1 383 ? -12.755 0.995 3.092 1.00 47.69 383 CYS A C 1
ATOM 2856 O O . CYS A 1 383 ? -13.216 2.128 2.953 1.00 47.69 383 CYS A O 1
ATOM 2858 N N . PRO A 1 384 ? -13.244 -0.049 2.390 1.00 46.69 384 PRO A N 1
ATOM 2859 C CA . PRO A 1 384 ? -14.214 0.085 1.289 1.00 46.69 384 PRO A CA 1
ATOM 2860 C C . PRO A 1 384 ? -15.510 0.859 1.610 1.00 46.69 384 PRO A C 1
ATOM 2862 O O . PRO A 1 384 ? -16.180 1.332 0.692 1.00 46.69 384 PRO A O 1
ATOM 2865 N N . SER A 1 385 ? -15.867 0.995 2.891 1.00 50.88 385 SER A N 1
ATOM 2866 C CA . SER A 1 385 ? -17.090 1.664 3.362 1.00 50.88 385 SER A CA 1
ATOM 2867 C C . SER A 1 385 ? -16.934 2.383 4.720 1.00 50.88 385 SER A C 1
ATOM 2869 O O . SER A 1 385 ? -17.925 2.826 5.307 1.00 50.88 385 SER A O 1
ATOM 2871 N N . GLY A 1 386 ? -15.695 2.563 5.204 1.00 60.09 386 GLY A N 1
ATOM 2872 C CA . GLY A 1 386 ? -15.434 2.979 6.584 1.00 60.09 386 GLY A CA 1
ATOM 2873 C C . GLY A 1 386 ? -15.469 4.492 6.846 1.00 60.09 386 GLY A C 1
ATOM 2874 O O . GLY A 1 386 ? -14.824 5.263 6.137 1.00 60.09 386 GLY A O 1
ATOM 2875 N N . TRP A 1 387 ? -16.153 4.920 7.913 1.00 66.94 387 TRP A N 1
ATOM 2876 C CA . TRP A 1 387 ? -16.144 6.307 8.408 1.00 66.94 387 TRP A CA 1
ATOM 2877 C C . TRP A 1 387 ? -15.585 6.385 9.815 1.00 66.94 387 TRP A C 1
ATOM 2879 O O . TRP A 1 387 ? -16.064 5.685 10.707 1.00 66.94 387 TRP A O 1
ATOM 2889 N N . LYS A 1 388 ? -14.670 7.324 10.039 1.00 75.31 388 LYS A N 1
ATOM 2890 C CA . LYS A 1 388 ? -14.237 7.739 11.366 1.00 75.31 388 LYS A CA 1
ATOM 2891 C C . LYS A 1 388 ? -14.985 9.009 11.746 1.00 75.31 388 LYS A C 1
ATOM 2893 O O . LYS A 1 388 ? -14.887 10.055 11.112 1.00 75.31 388 LYS A O 1
ATOM 2898 N N . LEU A 1 389 ? -15.787 8.896 12.790 1.00 80.38 389 LEU A N 1
ATOM 2899 C CA . LEU A 1 389 ? -16.673 9.934 13.285 1.00 80.38 389 LEU A CA 1
ATOM 2900 C C . LEU A 1 389 ? -16.189 10.379 14.654 1.00 80.38 389 LEU A C 1
ATOM 2902 O O . LEU A 1 389 ? -15.992 9.560 15.551 1.00 80.38 389 LEU A O 1
ATOM 2906 N N . THR A 1 390 ? -16.055 11.682 14.851 1.00 83.69 390 THR A N 1
ATOM 2907 C CA . THR A 1 390 ? -15.806 12.240 16.180 1.00 83.69 390 THR A CA 1
ATOM 2908 C C . THR A 1 390 ? -17.088 12.832 16.730 1.00 83.69 390 THR A C 1
ATOM 2910 O O . THR A 1 390 ? -17.739 13.646 16.078 1.00 83.69 390 THR A O 1
ATOM 2913 N N . PHE A 1 391 ? -17.447 12.421 17.942 1.00 83.00 391 PHE A N 1
ATOM 2914 C CA . PHE A 1 391 ? -18.590 12.936 18.680 1.00 83.00 391 PHE A CA 1
ATOM 2915 C C . PHE A 1 391 ? -18.137 13.626 19.961 1.00 83.00 391 PHE A C 1
ATOM 2917 O O . PHE A 1 391 ? -17.142 13.242 20.565 1.00 83.00 391 PHE A O 1
ATOM 2924 N N . THR A 1 392 ? -18.917 14.579 20.449 1.00 84.69 392 THR A N 1
ATOM 2925 C CA . THR A 1 392 ? -18.824 15.072 21.823 1.00 84.69 392 THR A CA 1
ATOM 2926 C C . THR A 1 392 ? -20.067 14.635 22.582 1.00 84.69 392 THR A C 1
ATOM 2928 O O . THR A 1 392 ? -21.169 15.105 22.301 1.00 84.69 392 THR A O 1
ATOM 2931 N N . ALA A 1 393 ? -19.908 13.729 23.552 1.00 84.75 393 ALA A N 1
ATOM 2932 C CA . ALA A 1 393 ? -20.983 13.403 24.483 1.00 84.75 393 ALA A CA 1
ATOM 2933 C C . ALA A 1 393 ? -20.929 14.319 25.699 1.00 84.75 393 ALA A C 1
ATOM 2935 O O . ALA A 1 393 ? -19.866 14.560 26.275 1.00 84.75 393 ALA A O 1
ATOM 2936 N N . THR A 1 394 ? -22.102 14.791 26.116 1.00 84.88 394 THR A N 1
ATOM 2937 C CA . THR A 1 394 ? -22.258 15.564 27.345 1.00 84.88 394 THR A CA 1
ATOM 2938 C C . THR A 1 394 ? -23.210 14.845 28.291 1.00 84.88 394 THR A C 1
ATOM 2940 O O . THR A 1 394 ? -24.349 14.542 27.937 1.00 84.88 394 THR A O 1
ATOM 2943 N N . LEU A 1 395 ? -22.751 14.606 29.518 1.00 85.56 395 LEU A N 1
ATOM 2944 C CA . LEU A 1 395 ? -23.555 14.129 30.642 1.00 85.56 395 LEU A CA 1
ATOM 2945 C C . LEU A 1 395 ? -23.864 15.293 31.579 1.00 85.56 395 LEU A C 1
ATOM 2947 O O . LEU A 1 395 ? -22.987 16.115 31.842 1.00 85.56 395 LEU A O 1
ATOM 2951 N N . ARG A 1 396 ? -25.083 15.341 32.116 1.00 83.38 396 ARG A N 1
ATOM 2952 C CA . ARG A 1 396 ? -25.523 16.361 33.078 1.00 83.38 396 ARG A CA 1
ATOM 2953 C C . ARG A 1 396 ? -26.146 15.706 34.308 1.00 83.38 396 ARG A C 1
ATOM 2955 O O . ARG A 1 396 ? -27.023 14.857 34.159 1.00 83.38 396 ARG A O 1
ATOM 2962 N N . ASP A 1 397 ? -25.736 16.131 35.502 1.00 83.69 397 ASP A N 1
ATOM 2963 C CA . ASP A 1 397 ? -26.393 15.799 36.776 1.00 83.69 397 ASP A CA 1
ATOM 2964 C C . ASP A 1 397 ? -26.350 17.000 37.743 1.00 83.69 397 ASP A C 1
ATOM 2966 O O . ASP A 1 397 ? -25.451 17.836 37.695 1.00 83.69 397 ASP A O 1
ATOM 2970 N N . SER A 1 398 ? -27.333 17.078 38.632 1.00 82.19 398 SER A N 1
ATOM 2971 C CA . SER A 1 398 ? -27.360 17.964 39.801 1.00 82.19 398 SER A CA 1
ATOM 2972 C C . SER A 1 398 ? -26.341 17.600 40.895 1.00 82.19 398 SER A C 1
ATOM 2974 O O . SER A 1 398 ? -25.937 18.470 41.659 1.00 82.19 398 SER A O 1
ATOM 2976 N N . ASP A 1 399 ? -25.909 16.337 40.969 1.00 84.62 399 ASP A N 1
ATOM 2977 C CA . ASP A 1 399 ? -24.975 15.812 41.969 1.00 84.62 399 ASP A CA 1
ATOM 2978 C C . ASP A 1 399 ? -23.647 15.405 41.312 1.00 84.62 399 ASP A C 1
ATOM 2980 O O . ASP A 1 399 ? -23.582 14.511 40.461 1.00 84.62 399 ASP A O 1
ATOM 2984 N N . ARG A 1 400 ? -22.563 16.061 41.738 1.00 84.38 400 ARG A N 1
ATOM 2985 C CA . ARG A 1 400 ? -21.208 15.819 41.234 1.00 84.38 400 ARG A CA 1
ATOM 2986 C C . ARG A 1 400 ? -20.733 14.388 41.480 1.00 84.38 400 ARG A C 1
ATOM 2988 O O . ARG A 1 400 ? -20.054 13.836 40.620 1.00 84.38 400 ARG A O 1
ATOM 2995 N N . THR A 1 401 ? -21.054 13.797 42.628 1.00 86.00 401 THR A N 1
ATOM 2996 C CA . THR A 1 401 ? -20.582 12.451 42.986 1.00 86.00 401 THR A CA 1
ATOM 2997 C C . THR A 1 401 ? -21.247 11.415 42.090 1.00 86.00 401 THR A C 1
ATOM 2999 O O . THR A 1 401 ? -20.564 10.599 41.482 1.00 86.00 401 THR A O 1
ATOM 3002 N N . ARG A 1 402 ? -22.564 11.538 41.879 1.00 84.62 402 ARG A N 1
ATOM 3003 C CA . ARG A 1 402 ? -23.305 10.673 40.945 1.00 84.62 402 ARG A CA 1
ATOM 3004 C C . ARG A 1 402 ? -22.823 10.816 39.504 1.00 84.62 402 ARG A C 1
ATOM 3006 O O . ARG A 1 402 ? -22.801 9.832 38.769 1.00 84.62 402 ARG A O 1
ATOM 3013 N N . LEU A 1 403 ? -22.439 12.025 39.087 1.00 85.00 403 LEU A N 1
ATOM 3014 C CA . LEU A 1 403 ? -21.840 12.244 37.769 1.00 85.00 403 LEU A CA 1
ATOM 3015 C C . LEU A 1 403 ? -20.509 11.492 37.626 1.00 85.00 403 LEU A C 1
ATOM 3017 O O . LEU A 1 403 ? -20.289 10.852 36.601 1.00 85.00 403 LEU A O 1
ATOM 3021 N N . LEU A 1 404 ? -19.649 11.541 38.648 1.00 85.62 404 LEU A N 1
ATOM 3022 C CA . LEU A 1 404 ? -18.381 10.808 38.662 1.00 85.62 404 LEU A CA 1
ATOM 3023 C C . LEU A 1 404 ? -18.604 9.293 38.643 1.00 85.62 404 LEU A C 1
ATOM 3025 O O . LEU A 1 404 ? -17.995 8.619 37.818 1.00 85.62 404 LEU A O 1
ATOM 3029 N N . ASP A 1 405 ? -19.522 8.766 39.457 1.00 86.62 405 ASP A N 1
ATOM 3030 C CA . ASP A 1 405 ? -19.849 7.333 39.472 1.00 86.62 405 ASP A CA 1
ATOM 3031 C C . ASP A 1 405 ? -20.304 6.842 38.090 1.00 86.62 405 ASP A C 1
ATOM 3033 O O . ASP A 1 405 ? -19.886 5.785 37.618 1.00 86.62 405 ASP A O 1
ATOM 3037 N N . ARG A 1 406 ? -21.120 7.636 37.386 1.00 86.69 406 ARG A N 1
ATOM 3038 C CA . ARG A 1 406 ? -21.542 7.307 36.017 1.00 86.69 406 ARG A CA 1
ATOM 3039 C C . ARG A 1 406 ? -20.417 7.408 34.997 1.00 86.69 406 ARG A C 1
ATOM 3041 O O . ARG A 1 406 ? -20.403 6.620 34.057 1.00 86.69 406 ARG A O 1
ATOM 3048 N N . LEU A 1 407 ? -19.481 8.341 35.166 1.00 84.50 407 LEU A N 1
ATOM 3049 C CA . LEU A 1 407 ? -18.284 8.388 34.327 1.00 84.50 407 LEU A CA 1
ATOM 3050 C C . LEU A 1 407 ? -17.421 7.142 34.535 1.00 84.50 407 LEU A C 1
ATOM 3052 O O . LEU A 1 407 ? -16.975 6.582 33.542 1.00 84.50 407 LEU A O 1
ATOM 3056 N N . PHE A 1 408 ? -17.254 6.675 35.776 1.00 84.56 408 PHE A N 1
ATOM 3057 C CA . PHE A 1 408 ? -16.546 5.426 36.073 1.00 84.56 408 PHE A CA 1
ATOM 3058 C C . PHE A 1 408 ? -17.238 4.203 35.459 1.00 84.56 408 PHE A C 1
ATOM 3060 O O . PHE A 1 408 ? -16.574 3.358 34.870 1.00 84.56 408 PHE A O 1
ATOM 3067 N N . LEU A 1 409 ? -18.571 4.128 35.521 1.00 85.56 409 LEU A N 1
ATOM 3068 C CA . LEU A 1 409 ? -19.327 3.072 34.835 1.00 85.56 409 LEU A CA 1
ATOM 3069 C C . LEU A 1 409 ? -19.162 3.132 33.311 1.00 85.56 409 LEU A C 1
ATOM 3071 O O . LEU A 1 409 ? -19.173 2.103 32.642 1.00 85.56 409 LEU A O 1
ATOM 3075 N N . LEU A 1 410 ? -19.004 4.328 32.749 1.00 83.00 410 LEU A N 1
ATOM 3076 C CA . LEU A 1 410 ? -18.766 4.495 31.321 1.00 83.00 410 LEU A CA 1
ATOM 3077 C C . LEU A 1 410 ? -17.337 4.085 30.920 1.00 83.00 410 LEU A C 1
ATOM 3079 O O . LEU A 1 410 ? -17.170 3.518 29.846 1.00 83.00 410 LEU A O 1
ATOM 3083 N N . GLU A 1 411 ? -16.337 4.293 31.785 1.00 80.06 411 GLU A N 1
ATOM 3084 C CA . GLU A 1 411 ? -14.976 3.753 31.593 1.00 80.06 411 GLU A CA 1
ATOM 3085 C C . GLU A 1 411 ? -14.964 2.220 31.554 1.00 80.06 411 GLU A C 1
ATOM 3087 O O . GLU A 1 411 ? -14.138 1.642 30.868 1.00 80.06 411 GLU A O 1
ATOM 3092 N N . SER A 1 412 ? -15.885 1.531 32.241 1.00 78.56 412 SER A N 1
ATOM 3093 C CA . SER A 1 412 ? -15.964 0.065 32.145 1.00 78.56 412 SER A CA 1
ATOM 3094 C C . SER A 1 412 ? -16.701 -0.439 30.898 1.00 78.56 412 SER A C 1
ATOM 3096 O O . SER A 1 412 ? -16.706 -1.636 30.629 1.00 78.56 412 SER A O 1
ATOM 3098 N N . LEU A 1 413 ? -17.382 0.451 30.170 1.00 77.88 413 LEU A N 1
ATOM 3099 C CA . LEU A 1 413 ? -18.171 0.123 28.976 1.00 77.88 413 LEU A CA 1
ATOM 3100 C C . LEU A 1 413 ? -17.444 0.447 27.668 1.00 77.88 413 LEU A C 1
ATOM 3102 O O . LEU A 1 413 ? -17.905 0.026 26.606 1.00 77.88 413 LEU A O 1
ATOM 3106 N N . LEU A 1 414 ? -16.369 1.229 27.744 1.00 80.56 414 LEU A N 1
ATOM 3107 C CA . LEU A 1 414 ? -15.566 1.677 26.618 1.00 80.56 414 LEU A CA 1
ATOM 3108 C C . LEU A 1 414 ? -14.091 1.320 26.872 1.00 80.56 414 LEU A C 1
ATOM 3110 O O . LEU A 1 414 ? -13.657 1.371 28.016 1.00 80.56 414 LEU A O 1
ATOM 3114 N N . PRO A 1 415 ? -13.303 1.016 25.832 1.00 77.94 415 PRO A N 1
ATOM 3115 C CA . PRO A 1 415 ? -13.706 0.963 24.430 1.00 77.94 415 PRO A CA 1
ATOM 3116 C C . PRO A 1 415 ? -14.605 -0.246 24.123 1.00 77.94 415 PRO A C 1
ATOM 3118 O O . PRO A 1 415 ? -14.554 -1.271 24.802 1.00 77.94 415 PRO A O 1
ATOM 3121 N N . ARG A 1 416 ? -15.465 -0.109 23.110 1.00 79.25 416 ARG A N 1
ATOM 3122 C CA . ARG A 1 416 ? -16.368 -1.172 22.648 1.00 79.25 416 ARG A CA 1
ATOM 3123 C C . ARG A 1 416 ? -16.132 -1.443 21.172 1.00 79.25 416 ARG A C 1
ATOM 3125 O O . ARG A 1 416 ? -16.008 -0.497 20.402 1.00 79.25 416 ARG A O 1
ATOM 3132 N N . TYR A 1 417 ? -16.127 -2.713 20.792 1.00 74.94 417 TYR A N 1
ATOM 3133 C CA . TYR A 1 417 ? -15.796 -3.163 19.442 1.00 74.94 417 TYR A CA 1
ATOM 3134 C C . TYR A 1 417 ? -16.898 -4.049 18.874 1.00 74.94 417 TYR A C 1
ATOM 3136 O O . TYR A 1 417 ? -17.689 -4.594 19.648 1.00 74.94 417 TYR A O 1
ATOM 3144 N N . GLU A 1 418 ? -16.937 -4.144 17.546 1.00 75.94 418 GLU A N 1
ATOM 3145 C CA . GLU A 1 418 ? -17.769 -5.076 16.769 1.00 75.94 418 GLU A CA 1
ATOM 3146 C C . GLU A 1 418 ? -19.215 -5.174 17.275 1.00 75.94 418 GLU A C 1
ATOM 3148 O O . GLU A 1 418 ? -19.649 -6.157 17.882 1.00 75.94 418 GLU A O 1
ATOM 3153 N N . PHE A 1 419 ? -19.987 -4.111 17.062 1.00 82.31 419 PHE A N 1
ATOM 3154 C CA . PHE A 1 419 ? -21.386 -4.088 17.472 1.00 82.31 419 PHE A CA 1
ATOM 3155 C C . PHE A 1 419 ? -22.270 -3.326 16.494 1.00 82.31 419 PHE A C 1
ATOM 3157 O O . PHE A 1 419 ? -21.817 -2.504 15.707 1.00 82.31 419 PHE A O 1
ATOM 3164 N N . MET A 1 420 ? -23.575 -3.573 16.585 1.00 82.56 420 MET A N 1
ATOM 3165 C CA . MET A 1 420 ? -24.568 -2.855 15.794 1.00 82.56 420 MET A CA 1
ATOM 3166 C C . MET A 1 420 ? -25.086 -1.638 16.559 1.00 82.56 420 MET A C 1
ATOM 3168 O O . MET A 1 420 ? -25.637 -1.775 17.656 1.00 82.56 420 MET A O 1
ATOM 3172 N N . LEU A 1 421 ? -24.976 -0.454 15.957 1.00 84.75 421 LEU A N 1
ATOM 3173 C CA . LEU A 1 421 ? -25.557 0.787 16.467 1.00 84.75 421 LEU A CA 1
ATOM 3174 C C . LEU A 1 421 ? -26.647 1.267 15.512 1.00 84.75 421 LEU A C 1
ATOM 3176 O O . LEU A 1 421 ? -26.354 1.862 14.485 1.00 84.75 421 LEU A O 1
ATOM 3180 N N . ASP A 1 422 ? -27.912 0.998 15.845 1.00 81.06 422 ASP A N 1
ATOM 3181 C CA . ASP A 1 422 ? -29.066 1.385 15.017 1.00 81.06 422 ASP A CA 1
ATOM 3182 C C . ASP A 1 422 ? -28.880 1.008 13.528 1.00 81.06 422 ASP A C 1
ATOM 3184 O O . ASP A 1 422 ? -29.022 1.824 12.621 1.00 81.06 422 ASP A O 1
ATOM 3188 N N . GLY A 1 423 ? -28.499 -0.245 13.266 1.00 76.19 423 GLY A N 1
ATOM 3189 C CA . GLY A 1 423 ? -28.307 -0.769 11.909 1.00 76.19 423 GLY A CA 1
ATOM 3190 C C . GLY A 1 423 ? -26.991 -0.383 11.226 1.00 76.19 423 GLY A C 1
ATOM 3191 O O . GLY A 1 423 ? -26.780 -0.825 10.103 1.00 76.19 423 GLY A O 1
ATOM 3192 N N . PHE A 1 424 ? -26.124 0.400 11.875 1.00 75.19 424 PHE A N 1
ATOM 3193 C CA . PHE A 1 424 ? -24.747 0.627 11.436 1.00 75.19 424 PHE A CA 1
ATOM 3194 C C . PHE A 1 424 ? -23.813 -0.389 12.092 1.00 75.19 424 PHE A C 1
ATOM 3196 O O . PHE A 1 424 ? -23.909 -0.613 13.302 1.00 75.19 424 PHE A O 1
ATOM 3203 N N . GLU A 1 425 ? -22.919 -0.980 11.305 1.00 78.06 425 GLU A N 1
ATOM 3204 C CA . GLU A 1 425 ? -21.864 -1.856 11.803 1.00 78.06 425 GLU A CA 1
ATOM 3205 C C . GLU A 1 425 ? -20.718 -0.999 12.341 1.00 78.06 425 GLU A C 1
ATOM 3207 O O . GLU A 1 425 ? -20.101 -0.218 11.621 1.00 78.06 425 GLU A O 1
ATOM 3212 N N . VAL A 1 426 ? -20.486 -1.073 13.649 1.00 78.69 426 VAL A N 1
ATOM 3213 C CA . VAL A 1 426 ? -19.467 -0.283 14.337 1.00 78.69 426 VAL A CA 1
ATOM 3214 C C . VAL A 1 426 ? -18.276 -1.178 14.634 1.00 78.69 426 VAL A C 1
ATOM 3216 O O . VAL A 1 426 ? -18.375 -2.092 15.456 1.00 78.69 426 VAL A O 1
ATOM 3219 N N . ALA A 1 427 ? -17.133 -0.862 14.026 1.00 72.31 427 ALA A N 1
ATOM 3220 C CA . ALA A 1 427 ? -15.865 -1.510 14.342 1.00 72.31 427 ALA A CA 1
ATOM 3221 C C . ALA A 1 427 ? -15.385 -1.134 15.743 1.00 72.31 427 ALA A C 1
ATOM 3223 O O . ALA A 1 427 ? -14.945 -1.997 16.500 1.00 72.31 427 ALA A O 1
ATOM 3224 N N . ALA A 1 428 ? -15.484 0.149 16.104 1.00 76.06 428 ALA A N 1
ATOM 3225 C CA . ALA A 1 428 ? -15.005 0.635 17.389 1.00 76.06 428 ALA A CA 1
ATOM 3226 C C . ALA A 1 428 ? -15.733 1.895 17.864 1.00 76.06 428 ALA A C 1
ATOM 3228 O O . ALA A 1 428 ? -16.073 2.776 17.075 1.00 76.06 428 ALA A O 1
ATOM 3229 N N . LEU A 1 429 ? -15.913 1.998 19.179 1.00 83.94 429 LEU A N 1
ATOM 3230 C CA . LEU A 1 429 ? -16.336 3.196 19.890 1.00 83.94 429 LEU A CA 1
ATOM 3231 C C . LEU A 1 429 ? -15.412 3.424 21.087 1.00 83.94 429 LEU A C 1
ATOM 3233 O O . LEU A 1 429 ? -15.359 2.609 22.012 1.00 83.94 429 LEU A O 1
ATOM 3237 N N . CYS A 1 430 ? -14.738 4.568 21.092 1.00 81.62 430 CYS A N 1
ATOM 3238 C CA . CYS A 1 430 ? -13.726 4.924 22.080 1.00 81.62 430 CYS A CA 1
ATOM 3239 C C . CYS A 1 430 ? -14.045 6.265 22.721 1.00 81.62 430 CYS A C 1
ATOM 3241 O O . CYS A 1 430 ? -14.680 7.126 22.116 1.00 81.62 430 CYS A O 1
ATOM 3243 N N . LYS A 1 431 ? -13.556 6.461 23.943 1.00 83.56 431 LYS A N 1
ATOM 3244 C CA . LYS A 1 431 ? -13.670 7.715 24.683 1.00 83.56 431 LYS A CA 1
ATOM 3245 C C . LYS A 1 431 ? -12.286 8.322 24.905 1.00 83.56 431 LYS A C 1
ATOM 3247 O O . LYS A 1 431 ? -11.342 7.617 25.242 1.00 83.56 431 LYS A O 1
ATOM 3252 N N . LYS A 1 432 ? -12.189 9.644 24.757 1.00 78.00 432 LYS A N 1
ATOM 3253 C CA . LYS A 1 432 ? -11.045 10.459 25.190 1.00 78.00 432 LYS A CA 1
ATOM 3254 C C . LYS A 1 432 ? -11.321 11.064 26.574 1.00 78.00 432 LYS A C 1
ATOM 3256 O O . LYS A 1 432 ? -12.424 10.958 27.114 1.00 78.00 432 LYS A O 1
ATOM 3261 N N . SER A 1 433 ? -10.311 11.689 27.171 1.00 75.81 433 SER A N 1
ATOM 3262 C CA . SER A 1 433 ? -10.403 12.256 28.521 1.00 75.81 433 SER A CA 1
ATOM 3263 C C . SER A 1 433 ? -11.601 13.203 28.683 1.00 75.81 433 SER A C 1
ATOM 3265 O O . SER A 1 433 ? -11.895 14.037 27.826 1.00 75.81 433 SER A O 1
ATOM 3267 N N . ALA A 1 434 ? -12.316 13.053 29.801 1.00 76.56 434 ALA A N 1
ATOM 3268 C CA . ALA A 1 434 ? -13.491 13.861 30.104 1.00 76.56 434 ALA A CA 1
ATOM 3269 C C . ALA A 1 434 ? -13.101 15.199 30.750 1.00 76.56 434 ALA A C 1
ATOM 3271 O O . ALA A 1 434 ? -12.324 15.238 31.704 1.00 76.56 434 ALA A O 1
ATOM 3272 N N . ALA A 1 435 ? -13.706 16.288 30.285 1.00 81.25 435 ALA A N 1
ATOM 3273 C CA . ALA A 1 435 ? -13.671 17.595 30.920 1.00 81.25 435 ALA A CA 1
ATOM 3274 C C . ALA A 1 435 ? -14.910 17.781 31.809 1.00 81.25 435 ALA A C 1
ATOM 3276 O O . ALA A 1 435 ? -16.048 17.628 31.363 1.00 81.25 435 ALA A O 1
ATOM 3277 N N . LEU A 1 436 ? -14.694 18.133 33.077 1.00 83.31 436 LEU A N 1
ATOM 3278 C CA . LEU A 1 436 ? -15.756 18.422 34.043 1.00 83.31 436 LEU A CA 1
ATOM 3279 C C . LEU A 1 436 ? -15.953 19.932 34.176 1.00 83.31 436 LEU A C 1
ATOM 3281 O O . LEU A 1 436 ? -15.000 20.672 34.421 1.00 83.31 436 LEU A O 1
ATOM 3285 N N . LYS A 1 437 ? -17.202 20.384 34.088 1.00 83.75 437 LYS A N 1
ATOM 3286 C CA . LYS A 1 437 ? -17.588 21.783 34.273 1.00 83.75 437 LYS A CA 1
ATOM 3287 C C . LYS A 1 437 ? -18.778 21.876 35.218 1.00 83.75 437 LYS A C 1
ATOM 3289 O O . LYS A 1 437 ? -19.707 21.081 35.143 1.00 83.75 437 LYS A O 1
ATOM 3294 N N . SER A 1 438 ? -18.770 22.875 36.091 1.00 78.94 438 SER A N 1
ATOM 3295 C CA . SER A 1 438 ? -19.949 23.242 36.878 1.00 78.94 438 SER A CA 1
ATOM 3296 C C . SER A 1 438 ? -20.577 24.480 36.253 1.00 78.94 438 SER A C 1
ATOM 3298 O O . SER A 1 438 ? -19.889 25.473 36.018 1.00 78.94 438 SER A O 1
ATOM 3300 N N . VAL A 1 439 ? -21.871 24.415 35.969 1.00 73.75 439 VAL A N 1
ATOM 3301 C CA . VAL A 1 439 ? -22.656 25.517 35.418 1.00 73.75 439 VAL A CA 1
ATOM 3302 C C . VAL A 1 439 ? -23.687 25.905 36.466 1.00 73.75 439 VAL A C 1
ATOM 3304 O O . VAL A 1 439 ? -24.533 25.096 36.840 1.00 73.75 439 VAL A O 1
ATOM 3307 N N . SER A 1 440 ? -23.596 27.134 36.964 1.00 66.19 440 SER A N 1
ATOM 3308 C CA . SER A 1 440 ? -24.597 27.695 37.868 1.00 66.19 440 SER A CA 1
ATOM 3309 C C . SER A 1 440 ? -25.528 28.595 37.070 1.00 66.19 440 SER A C 1
ATOM 3311 O O . SER A 1 440 ? -25.070 29.572 36.482 1.00 66.19 440 SER A O 1
ATOM 3313 N N . ASP A 1 441 ? -26.820 28.278 37.064 1.00 58.59 441 ASP A N 1
ATOM 3314 C CA . ASP A 1 441 ? -27.853 29.103 36.440 1.00 58.59 441 ASP A CA 1
ATOM 3315 C C . ASP A 1 441 ? -29.064 29.217 37.377 1.00 58.59 441 ASP A C 1
ATOM 3317 O O . ASP A 1 441 ? -29.467 28.249 38.026 1.00 58.59 441 ASP A O 1
ATOM 3321 N N . ARG A 1 442 ? -29.604 30.433 37.514 1.00 58.75 442 ARG A N 1
ATOM 3322 C CA . ARG A 1 442 ? -30.748 30.775 38.390 1.00 58.75 442 ARG A CA 1
ATOM 3323 C C . ARG A 1 442 ? -30.677 30.197 39.819 1.00 58.75 442 ARG A C 1
ATOM 3325 O O . ARG A 1 442 ? -31.692 29.802 40.387 1.00 58.75 442 ARG A O 1
ATOM 3332 N N . GLY A 1 443 ? -29.481 30.147 40.413 1.00 63.59 443 GLY A N 1
ATOM 3333 C CA . GLY A 1 443 ? -29.270 29.674 41.790 1.00 63.59 443 GLY A CA 1
ATOM 3334 C C . GLY A 1 443 ? -29.218 28.151 41.963 1.00 63.59 443 GLY A C 1
ATOM 3335 O O . GLY A 1 443 ? -29.160 27.678 43.097 1.00 63.59 443 GLY A O 1
ATOM 3336 N N . ARG A 1 444 ? -29.209 27.378 40.870 1.00 67.25 444 ARG A N 1
ATOM 3337 C CA . ARG A 1 444 ? -28.964 25.929 40.877 1.00 67.25 444 ARG A CA 1
ATOM 3338 C C . ARG A 1 444 ? -27.636 25.627 40.192 1.00 67.25 444 ARG A C 1
ATOM 3340 O O . ARG A 1 444 ? -27.337 26.185 39.139 1.00 67.25 444 ARG A O 1
ATOM 3347 N N . THR A 1 445 ? -26.847 24.738 40.785 1.00 74.00 445 THR A N 1
ATOM 3348 C CA . THR A 1 445 ? -25.598 24.251 40.193 1.00 74.00 445 THR A CA 1
ATOM 3349 C C . THR A 1 445 ? -25.857 22.913 39.518 1.00 74.00 445 THR A C 1
ATOM 3351 O O . THR A 1 445 ? -26.358 21.983 40.143 1.00 74.00 445 THR A O 1
ATOM 3354 N N . LEU A 1 446 ? -25.527 22.832 38.234 1.00 76.75 446 LEU A N 1
ATOM 3355 C CA . LEU A 1 446 ? -25.519 21.605 37.452 1.00 76.75 446 LEU A CA 1
ATOM 3356 C C . LEU A 1 446 ? -24.072 21.255 37.122 1.00 76.75 446 LEU A C 1
ATOM 3358 O O . LEU A 1 446 ? -23.278 22.112 36.729 1.00 76.75 446 LEU A O 1
ATOM 3362 N N . HIS A 1 447 ? -23.729 19.986 37.266 1.00 83.56 447 HIS A N 1
ATOM 3363 C CA . HIS A 1 447 ? -22.434 19.451 36.886 1.00 83.56 447 HIS A CA 1
ATOM 3364 C C . HIS A 1 447 ? -22.557 18.792 35.516 1.00 83.56 447 HIS A C 1
ATOM 3366 O O . HIS A 1 447 ? -23.462 17.994 35.264 1.00 83.56 447 HIS A O 1
ATOM 3372 N N . GLN A 1 448 ? -21.648 19.153 34.621 1.00 85.19 448 GLN A N 1
ATOM 3373 C CA . GLN A 1 448 ? -21.563 18.632 33.269 1.00 85.19 448 GLN A CA 1
ATOM 3374 C C . GLN A 1 448 ? -20.220 17.940 33.066 1.00 85.19 448 GLN A C 1
ATOM 3376 O O . GLN A 1 448 ? -19.182 18.441 33.500 1.00 85.19 448 GLN A O 1
ATOM 3381 N N . ALA A 1 449 ? -20.243 16.801 32.387 1.00 84.56 449 ALA A N 1
ATOM 3382 C CA . ALA A 1 449 ? -19.050 16.128 31.905 1.00 84.56 449 ALA A CA 1
ATOM 3383 C C . ALA A 1 449 ? -19.124 16.035 30.386 1.00 84.56 449 ALA A C 1
ATOM 3385 O O . ALA A 1 449 ? -20.051 15.428 29.855 1.00 84.56 449 ALA A O 1
ATOM 3386 N N . GLN A 1 450 ? -18.158 16.643 29.709 1.00 85.81 450 GLN A N 1
ATOM 3387 C CA . GLN A 1 450 ? -17.990 16.568 28.264 1.00 85.81 450 GLN A CA 1
ATOM 3388 C C . GLN A 1 450 ? -16.842 15.623 27.959 1.00 85.81 450 GLN A C 1
ATOM 3390 O O . GLN A 1 450 ? -15.768 15.760 28.538 1.00 85.81 450 GLN A O 1
ATOM 3395 N N . PHE A 1 451 ? -17.047 14.666 27.067 1.00 84.06 451 PHE A N 1
ATOM 3396 C CA . PHE A 1 451 ? -15.978 13.779 26.629 1.00 84.06 451 PHE A CA 1
ATOM 3397 C C . PHE A 1 451 ? -16.067 13.559 25.122 1.00 84.06 451 PHE A C 1
ATOM 3399 O O . PHE A 1 451 ? -17.136 13.197 24.616 1.00 84.06 451 PHE A O 1
ATOM 3406 N N . PRO A 1 452 ? -14.955 13.770 24.399 1.00 84.00 452 PRO A N 1
ATOM 3407 C CA . PRO A 1 452 ? -14.868 13.380 23.008 1.00 84.00 452 PRO A CA 1
ATOM 3408 C C . PRO A 1 452 ? -14.935 11.859 22.897 1.00 84.00 452 PRO A C 1
ATOM 3410 O O . PRO A 1 452 ? -14.347 11.131 23.701 1.00 84.00 452 PRO A O 1
ATOM 3413 N N . MET A 1 453 ? -15.632 11.386 21.879 1.00 83.88 453 MET A N 1
ATOM 3414 C CA . MET A 1 453 ? -15.712 9.990 21.499 1.00 83.88 453 MET A CA 1
ATOM 3415 C C . MET A 1 453 ? -15.340 9.842 20.033 1.00 83.88 453 MET A C 1
ATOM 3417 O O . MET A 1 453 ? -15.583 10.734 19.224 1.00 83.88 453 MET A O 1
ATOM 3421 N N . GLU A 1 454 ? -14.762 8.704 19.703 1.00 83.88 454 GLU A N 1
ATOM 3422 C CA . GLU A 1 454 ? -14.390 8.339 18.344 1.00 83.88 454 GLU A CA 1
ATOM 3423 C C . GLU A 1 454 ? -15.149 7.064 17.987 1.00 83.88 454 GLU A C 1
ATOM 3425 O O . GLU A 1 454 ? -15.073 6.079 18.718 1.00 83.88 454 GLU A O 1
ATOM 3430 N N . LEU A 1 455 ? -15.944 7.118 16.922 1.00 82.25 455 LEU A N 1
ATOM 3431 C CA . LEU A 1 455 ? -16.786 6.034 16.432 1.00 82.25 455 LEU A CA 1
ATOM 3432 C C . LEU A 1 455 ? -16.335 5.685 15.016 1.00 82.25 455 LEU A C 1
ATOM 3434 O O . LEU A 1 455 ? -16.341 6.553 14.150 1.00 82.25 455 LEU A O 1
ATOM 3438 N N . THR A 1 456 ? -16.000 4.424 14.772 1.00 75.19 456 THR A N 1
ATOM 3439 C CA . THR A 1 456 ? -15.644 3.938 13.437 1.00 75.19 456 THR A CA 1
ATOM 3440 C C . THR A 1 456 ? -16.729 3.001 12.931 1.00 75.19 456 THR A C 1
ATOM 3442 O O . THR A 1 456 ? -17.004 1.982 13.565 1.00 75.19 456 THR A O 1
ATOM 3445 N N . ILE A 1 457 ? -17.357 3.361 11.816 1.00 74.44 457 ILE A N 1
ATOM 3446 C CA . ILE A 1 457 ? -18.381 2.563 11.128 1.00 74.44 457 ILE A CA 1
ATOM 3447 C C . ILE A 1 457 ? -17.721 1.886 9.931 1.00 74.44 457 ILE A C 1
ATOM 3449 O O . ILE A 1 457 ? -16.857 2.515 9.323 1.00 74.44 457 ILE A O 1
ATOM 3453 N N . VAL A 1 458 ? -18.107 0.647 9.617 1.00 65.31 458 VAL A N 1
ATOM 3454 C CA . VAL A 1 458 ? -17.627 -0.131 8.458 1.00 65.31 458 VAL A CA 1
ATOM 3455 C C . VAL A 1 458 ? -18.745 -0.341 7.454 1.00 65.31 458 VAL A C 1
ATOM 3457 O O . VAL A 1 458 ? -19.925 -0.420 7.871 1.00 65.31 458 VAL A O 1
#

Organism: NCBI:txid172901